Protein 6YRL (pdb70)

Sequence (428 aa):
YELDTKVSELSHKLGSSEGSNRSLEEETARLRSLNQQLSSSKHELEIQLNEAKAKVLALDEKAQSQGDVIEQQRGRLRDEAALRQTEQRCADLRDTLASAEGRAKEAKYELDTKVSELSHKLGSSEGSNRSLEEETARLRSLNQQLSSSKHELEIQLNEAKAKVLALDEKAQSQGDVIEQQRGRLRDEAALRQTEQRCADLRDTLASAEGRAKEDTKVSELSHKLGSSEGSNRSLEEETARLRSLNQQLSSSKHELEIQLNEAKAKVLALDEKAQSQGDVIEQQRGRLRDEAALRQTEQRCADLRDTLASAEGRAKEAREVKYELDTKVSELSHKLGSSEGSNRSLEEETARLRSLNQQLSSSKHELEIQLNEAKAKVLALDEKAQSQGDVIEQQRGRLRDEAALRQTEQRCADLRDTLASAEGRAKE

Radius of gyration: 46.91 Å; Cα contacts (8 Å, |Δi|>4): 373; chains: 4; bounding box: 158×19×85 Å

InterPro domains:
  IPR032396 Spindle assembly abnormal protein 6, N-terminal [PF16531] (24-155)
  IPR038558 SAS-6, N-terminal domain superfamily [G3DSA:2.170.210.20] (1-159)
  IPR054755 Sas-6-like, oligomerization domain [PF22331] (183-248)

Organism: Chlamydomonas reinhardtii (NCBI:txid3055)

Solvent-accessible surface area: 27535 Å² total

B-factor: mean 59.25, std 17.58, range [27.11, 141.77]

Structure (mmCIF, N/CA/C/O backbone):
data_6YRL
#
_entry.id   6YRL
#
_cell.length_a   174.299
_cell.length_b   39.739
_cell.length_c   88.598
_cell.angle_alpha   90.00
_cell.angle_beta   108.91
_cell.angle_gamma   90.00
#
_symmetry.space_group_name_H-M   'C 1 2 1'
#
loop_
_entity.id
_entity.type
_entity.pdbx_description
1 polymer 'Centriole protein'
2 water water
#
loop_
_atom_site.group_PDB
_atom_site.id
_atom_site.type_symbol
_atom_site.label_atom_id
_atom_site.label_alt_id
_atom_site.label_comp_id
_atom_site.label_asym_id
_atom_site.label_entity_id
_atom_site.label_seq_id
_atom_site.pdbx_PDB_ins_code
_atom_site.Cartn_x
_atom_site.Cartn_y
_atom_site.Cartn_z
_atom_site.occupancy
_atom_site.B_iso_or_equiv
_atom_site.auth_seq_id
_atom_site.auth_comp_id
_atom_site.auth_asym_id
_atom_site.auth_atom_id
_atom_site.pdbx_PDB_model_num
ATOM 1 N N . TYR A 1 9 ? 116.208 -1.689 6.904 1.00 76.70 7 TYR A N 1
ATOM 2 C CA . TYR A 1 9 ? 114.933 -1.930 6.232 1.00 97.32 7 TYR A CA 1
ATOM 3 C C . TYR A 1 9 ? 113.921 -2.589 7.162 1.00 100.94 7 TYR A C 1
ATOM 4 O O . TYR A 1 9 ? 112.756 -2.182 7.218 1.00 92.31 7 TYR A O 1
ATOM 13 N N . GLU A 1 10 ? 114.375 -3.636 7.858 1.00 97.93 8 GLU A N 1
ATOM 14 C CA . GLU A 1 10 ? 113.513 -4.346 8.800 1.00 101.00 8 GLU A CA 1
ATOM 15 C C . GLU A 1 10 ? 112.979 -3.403 9.874 1.00 97.49 8 GLU A C 1
ATOM 16 O O . GLU A 1 10 ? 111.782 -3.429 10.206 1.00 102.47 8 GLU A O 1
ATOM 22 N N . LEU A 1 11 ? 113.851 -2.551 10.419 1.00 84.83 9 LEU A N 1
ATOM 23 C CA . LEU A 1 11 ? 113.404 -1.576 11.406 1.00 86.84 9 LEU A CA 1
ATOM 24 C C . LEU A 1 11 ? 112.370 -0.624 10.812 1.00 90.69 9 LEU A C 1
ATOM 25 O O . LEU A 1 11 ? 111.419 -0.233 11.496 1.00 92.24 9 LEU A O 1
ATOM 30 N N . ASP A 1 12 ? 112.525 -0.254 9.535 1.00 95.06 10 ASP A N 1
ATOM 31 C CA . ASP A 1 12 ? 111.532 0.603 8.887 1.00 95.09 10 ASP A CA 1
ATOM 32 C C . ASP A 1 12 ? 110.160 -0.070 8.852 1.00 90.10 10 ASP A C 1
ATOM 33 O O . ASP A 1 12 ? 109.134 0.565 9.141 1.00 75.19 10 ASP A O 1
ATOM 38 N N . THR A 1 13 ? 110.128 -1.361 8.504 1.00 84.39 11 THR A N 1
ATOM 39 C CA . THR A 1 13 ? 108.877 -2.115 8.495 1.00 76.97 11 THR A CA 1
ATOM 40 C C . THR A 1 13 ? 108.240 -2.145 9.878 1.00 78.61 11 THR A C 1
ATOM 41 O O . THR A 1 13 ? 107.027 -1.936 10.021 1.00 81.73 11 THR A O 1
ATOM 45 N N . LYS A 1 14 ? 109.044 -2.414 10.915 1.00 93.50 12 LYS A N 1
ATOM 46 C CA . LYS A 1 14 ? 108.477 -2.486 12.262 1.00 87.66 12 LYS A CA 1
ATOM 47 C C . LYS A 1 14 ? 107.982 -1.119 12.732 1.00 68.63 12 LYS A C 1
ATOM 48 O O . LYS A 1 14 ? 106.927 -1.023 13.372 1.00 61.90 12 LYS A O 1
ATOM 54 N N . VAL A 1 15 ? 108.718 -0.051 12.411 1.00 58.08 13 VAL A N 1
ATOM 55 C CA . VAL A 1 15 ? 108.223 1.297 12.680 1.00 60.32 13 VAL A CA 1
ATOM 56 C C . VAL A 1 15 ? 106.877 1.509 12.000 1.00 68.77 13 VAL A C 1
ATOM 57 O O . VAL A 1 15 ? 105.968 2.131 12.563 1.00 59.06 13 VAL A O 1
ATOM 61 N N . SER A 1 16 ? 106.717 0.974 10.788 1.00 75.62 14 SER A N 1
ATOM 62 C CA . SER A 1 16 ? 105.481 1.204 10.046 1.00 71.14 14 SER A CA 1
ATOM 63 C C . SER A 1 16 ? 104.301 0.470 10.679 1.00 62.97 14 SER A C 1
ATOM 64 O O . SER A 1 16 ? 103.285 1.089 11.028 1.00 58.54 14 SER A O 1
ATOM 67 N N . GLU A 1 17 ? 104.410 -0.854 10.838 1.00 50.54 15 GLU A N 1
ATOM 68 C CA . GLU A 1 17 ? 103.329 -1.597 11.481 1.00 56.76 15 GLU A CA 1
ATOM 69 C C . GLU A 1 17 ? 103.022 -1.052 12.879 1.00 70.59 15 GLU A C 1
ATOM 70 O O . GLU A 1 17 ? 101.853 -1.029 13.294 1.00 69.11 15 GLU A O 1
ATOM 76 N N . LEU A 1 18 ? 104.042 -0.568 13.600 1.00 65.85 16 LEU A N 1
ATOM 77 C CA . LEU A 1 18 ? 103.804 0.012 14.920 1.00 64.48 16 LEU A CA 1
ATOM 78 C C . LEU A 1 18 ? 103.017 1.315 14.818 1.00 53.88 16 LEU A C 1
ATOM 79 O O . LEU A 1 18 ? 102.059 1.534 15.567 1.00 44.89 16 LEU A O 1
ATOM 84 N N . SER A 1 19 ? 103.403 2.195 13.892 1.00 37.62 17 SER A N 1
ATOM 85 C CA . SER A 1 19 ? 102.679 3.453 13.735 1.00 54.00 17 SER A CA 1
ATOM 86 C C . SER A 1 19 ? 101.231 3.203 13.331 1.00 66.61 17 SER A C 1
ATOM 87 O O . SER A 1 19 ? 100.320 3.925 13.762 1.00 68.67 17 SER A O 1
ATOM 90 N N . HIS A 1 20 ? 100.999 2.174 12.513 1.00 54.61 18 HIS A N 1
ATOM 91 C CA . HIS A 1 20 ? 99.636 1.834 12.127 1.00 58.39 18 HIS A CA 1
ATOM 92 C C . HIS A 1 20 ? 98.831 1.353 13.329 1.00 59.30 18 HIS A C 1
ATOM 93 O O . HIS A 1 20 ? 97.752 1.892 13.631 1.00 52.79 18 HIS A O 1
ATOM 100 N N . LYS A 1 21 ? 99.343 0.336 14.034 1.00 64.80 19 LYS A N 1
ATOM 101 C CA . LYS A 1 21 ? 98.631 -0.181 15.200 1.00 56.64 19 LYS A CA 1
ATOM 102 C C . LYS A 1 21 ? 98.371 0.921 16.217 1.00 54.76 19 LYS A C 1
ATOM 103 O O . LYS A 1 21 ? 97.310 0.953 16.854 1.00 56.78 19 LYS A O 1
ATOM 109 N N . LEU A 1 22 ? 99.323 1.847 16.369 1.00 51.29 20 LEU A N 1
ATOM 110 C CA . LEU A 1 22 ? 99.115 2.973 17.272 1.00 56.54 20 LEU A CA 1
ATOM 111 C C . LEU A 1 22 ? 97.956 3.842 16.802 1.00 53.85 20 LEU A C 1
ATOM 112 O O . LEU A 1 22 ? 97.046 4.142 17.580 1.00 52.09 20 LEU A O 1
ATOM 117 N N . GLY A 1 23 ? 97.970 4.257 15.528 1.00 60.50 21 GLY A N 1
ATOM 118 C CA . GLY A 1 23 ? 96.867 5.059 15.009 1.00 50.79 21 GLY A CA 1
ATOM 119 C C . GLY A 1 23 ? 95.514 4.420 15.259 1.00 43.22 21 GLY A C 1
ATOM 120 O O . GLY A 1 23 ? 94.589 5.059 15.774 1.00 54.54 21 GLY A O 1
ATOM 121 N N . SER A 1 24 ? 95.390 3.134 14.926 1.00 42.95 22 SER A N 1
ATOM 122 C CA . SER A 1 24 ? 94.154 2.418 15.223 1.00 53.56 22 SER A CA 1
ATOM 123 C C . SER A 1 24 ? 93.808 2.500 16.710 1.00 57.89 22 SER A C 1
ATOM 124 O O . SER A 1 24 ? 92.663 2.798 17.075 1.00 49.99 22 SER A O 1
ATOM 127 N N . SER A 1 25 ? 94.795 2.267 17.583 1.00 59.50 23 SER A N 1
ATOM 128 C CA . SER A 1 25 ? 94.546 2.313 19.024 1.00 50.78 23 SER A CA 1
ATOM 129 C C . SER A 1 25 ? 93.994 3.671 19.457 1.00 52.35 23 SER A C 1
ATOM 130 O O . SER A 1 25 ? 92.981 3.743 20.163 1.00 46.04 23 SER A O 1
ATOM 133 N N . GLU A 1 26 ? 94.645 4.764 19.043 1.00 49.29 24 GLU A N 1
ATOM 134 C CA . GLU A 1 26 ? 94.172 6.089 19.440 1.00 47.63 24 GLU A CA 1
ATOM 135 C C . GLU A 1 26 ? 92.757 6.346 18.932 1.00 57.63 24 GLU A C 1
ATOM 136 O O . GLU A 1 26 ? 91.910 6.859 19.677 1.00 55.08 24 GLU A O 1
ATOM 142 N N . GLY A 1 27 ? 92.476 5.980 17.675 1.00 54.27 25 GLY A N 1
ATOM 143 C CA . GLY A 1 27 ? 91.128 6.166 17.147 1.00 54.59 25 GLY A CA 1
ATOM 144 C C . GLY A 1 27 ? 90.077 5.408 17.939 1.00 53.00 25 GLY A C 1
ATOM 145 O O . GLY A 1 27 ? 89.004 5.941 18.255 1.00 49.46 25 GLY A O 1
ATOM 146 N N . SER A 1 28 ? 90.374 4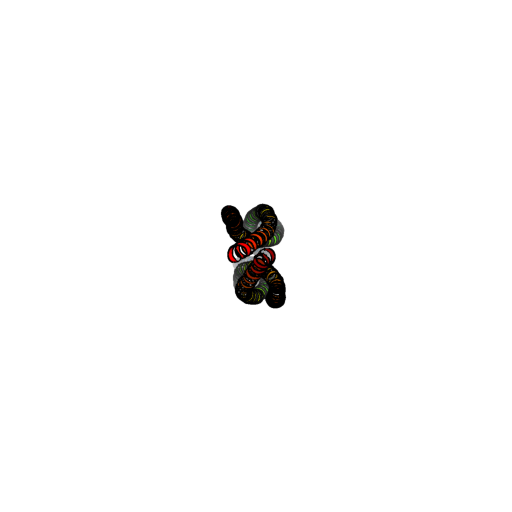.148 18.277 1.00 50.53 26 SER A N 1
ATOM 147 C CA . SER A 1 28 ? 89.498 3.398 19.172 1.00 57.19 26 SER A CA 1
ATOM 148 C C . SER A 1 28 ? 89.344 4.093 20.518 1.00 56.35 26 SER A C 1
ATOM 149 O O . SER A 1 28 ? 88.273 4.025 21.134 1.00 53.06 26 SER A O 1
ATOM 152 N N . ASN A 1 29 ? 90.398 4.772 20.983 1.00 63.03 27 ASN A N 1
ATOM 153 C CA . ASN A 1 29 ? 90.331 5.488 22.254 1.00 67.34 27 ASN A CA 1
ATOM 154 C C . ASN A 1 29 ? 89.343 6.640 22.190 1.00 56.50 27 ASN A C 1
ATOM 155 O O . ASN A 1 29 ? 88.533 6.824 23.105 1.00 55.04 27 ASN A O 1
ATOM 160 N N . ARG A 1 30 ? 89.420 7.456 21.135 1.00 54.02 28 ARG A N 1
ATOM 161 C CA . ARG A 1 30 ? 88.457 8.544 20.995 1.00 52.98 28 ARG A CA 1
ATOM 162 C C . ARG A 1 30 ? 87.040 7.998 20.866 1.00 48.05 28 ARG A C 1
ATOM 163 O O . ARG A 1 30 ? 86.091 8.570 21.423 1.00 64.64 28 ARG A O 1
ATOM 171 N N . SER A 1 31 ? 86.881 6.865 20.177 1.00 53.82 29 SER A N 1
ATOM 172 C CA . SER A 1 31 ? 85.579 6.203 20.167 1.00 63.44 29 SER A CA 1
ATOM 173 C C . SER A 1 31 ? 85.110 5.899 21.586 1.00 57.20 29 SER A C 1
ATOM 174 O O . SER A 1 31 ? 83.994 6.261 21.978 1.00 58.47 29 SER A O 1
ATOM 177 N N . LEU A 1 32 ? 85.962 5.244 22.377 1.00 64.82 30 LEU A N 1
ATOM 178 C CA . LEU A 1 32 ? 85.536 4.809 23.702 1.00 47.43 30 LEU A CA 1
ATOM 179 C C . LEU A 1 32 ? 85.257 5.994 24.619 1.00 42.25 30 LEU A C 1
ATOM 180 O O . LEU A 1 32 ? 84.302 5.959 25.400 1.00 54.45 30 LEU A O 1
ATOM 185 N N . GLU A 1 33 ? 86.057 7.061 24.529 1.00 41.26 31 GLU A N 1
ATOM 186 C CA . GLU A 1 33 ? 85.795 8.251 25.340 1.00 56.49 31 GLU A CA 1
ATOM 187 C C . GLU A 1 33 ? 84.453 8.881 24.975 1.00 55.64 31 GLU A C 1
ATOM 188 O O . GLU A 1 33 ? 83.632 9.174 25.857 1.00 54.57 31 GLU A O 1
ATOM 194 N N . GLU A 1 34 ? 84.220 9.105 23.670 1.00 56.43 32 GLU A N 1
ATOM 195 C CA . GLU A 1 34 ? 82.923 9.621 23.227 1.00 60.51 32 GLU A CA 1
ATOM 196 C C . GLU A 1 34 ? 81.791 8.760 23.774 1.00 52.00 32 GLU A C 1
ATOM 197 O O . GLU A 1 34 ? 80.791 9.281 24.293 1.00 56.92 32 GLU A O 1
ATOM 203 N N . GLU A 1 35 ? 81.974 7.437 23.754 1.00 56.80 33 GLU A N 1
ATOM 204 C CA . GLU A 1 35 ? 80.900 6.522 24.112 1.00 62.02 33 GLU A CA 1
ATOM 205 C C . GLU A 1 35 ? 80.641 6.526 25.614 1.00 61.55 33 GLU A C 1
ATOM 206 O O . GLU A 1 35 ? 79.487 6.449 26.047 1.00 63.86 33 GLU A O 1
ATOM 212 N N . THR A 1 36 ? 81.699 6.611 26.425 1.00 56.06 34 THR A N 1
ATOM 213 C CA . THR A 1 36 ? 81.511 6.729 27.868 1.00 55.08 34 THR A CA 1
ATOM 214 C C . THR A 1 36 ? 80.819 8.038 28.221 1.00 58.31 34 THR A C 1
ATOM 215 O O . THR A 1 36 ? 79.978 8.078 29.126 1.00 59.83 34 THR A O 1
ATOM 219 N N . ALA A 1 37 ? 81.158 9.121 27.518 1.00 56.66 35 ALA A N 1
ATOM 220 C CA . ALA A 1 37 ? 80.443 10.380 27.710 1.00 50.04 35 ALA A CA 1
ATOM 221 C C . ALA A 1 37 ? 78.950 10.210 27.439 1.00 55.10 35 ALA A C 1
ATOM 222 O O . ALA A 1 37 ? 78.101 10.564 28.275 1.00 53.79 35 ALA A O 1
ATOM 224 N N . ARG A 1 38 ? 78.611 9.664 26.263 1.00 56.38 36 ARG A N 1
ATOM 225 C CA . ARG A 1 38 ? 77.211 9.405 25.931 1.00 50.26 36 ARG A CA 1
ATOM 226 C C . ARG A 1 38 ? 76.535 8.573 27.017 1.00 52.82 36 ARG A C 1
ATOM 227 O O . ARG A 1 38 ? 75.453 8.919 27.512 1.00 51.66 36 ARG A O 1
ATOM 235 N N . LEU A 1 39 ? 77.188 7.483 27.427 1.00 55.38 37 LEU A N 1
ATOM 236 C CA . LEU A 1 39 ? 76.573 6.558 28.371 1.00 60.54 37 LEU A CA 1
ATOM 237 C C . LEU A 1 39 ? 76.341 7.212 29.727 1.00 61.60 37 LEU A C 1
ATOM 238 O O . LEU A 1 39 ? 75.296 6.997 30.351 1.00 58.38 37 LEU A O 1
ATOM 243 N N . ARG A 1 40 ? 77.303 8.004 30.208 1.00 57.44 38 ARG A N 1
ATOM 244 C CA . ARG A 1 40 ? 77.100 8.703 31.473 1.00 61.41 38 ARG A CA 1
ATOM 245 C C . ARG A 1 40 ? 75.916 9.654 31.384 1.00 54.47 38 ARG A C 1
ATOM 246 O O . ARG A 1 40 ? 75.057 9.672 32.278 1.00 57.36 38 ARG A O 1
ATOM 254 N N . SER A 1 41 ? 75.841 10.437 30.303 1.00 48.58 39 SER A N 1
ATOM 255 C CA . SER A 1 41 ? 74.689 11.312 30.114 1.00 53.17 39 SER A CA 1
ATOM 256 C C . SER A 1 41 ? 73.383 10.527 30.224 1.00 60.76 39 SER A C 1
ATOM 257 O O . SER A 1 41 ? 72.521 10.830 31.063 1.00 64.37 39 SER A O 1
ATOM 260 N N . LEU A 1 42 ? 73.240 9.480 29.401 1.00 59.16 40 LEU A N 1
ATOM 261 C CA . LEU A 1 42 ? 71.990 8.723 29.397 1.00 59.16 40 LEU A CA 1
ATOM 262 C C . LEU A 1 42 ? 71.693 8.098 30.753 1.00 54.75 40 LEU A C 1
ATOM 263 O O . LEU A 1 42 ? 70.533 8.057 31.172 1.00 46.85 40 LEU A O 1
ATOM 268 N N . ASN A 1 43 ? 72.712 7.606 31.451 1.00 52.92 41 ASN A N 1
ATOM 269 C CA . ASN A 1 43 ? 72.464 7.056 32.775 1.00 55.01 41 ASN A CA 1
ATOM 270 C C . ASN A 1 43 ? 71.903 8.122 33.708 1.00 55.75 41 ASN A C 1
ATOM 271 O O . ASN A 1 43 ? 70.936 7.867 34.429 1.00 48.13 41 ASN A O 1
ATOM 276 N N . GLN A 1 44 ? 72.469 9.332 33.689 1.00 58.82 42 GLN A N 1
ATOM 277 C CA . GLN A 1 44 ? 71.912 10.390 34.530 1.00 54.84 42 GLN A CA 1
ATOM 278 C C . GLN A 1 44 ? 70.453 10.666 34.179 1.00 51.54 42 GLN A C 1
ATOM 279 O O . GLN A 1 44 ? 69.608 10.788 35.076 1.00 54.57 42 GLN A O 1
ATOM 285 N N . GLN A 1 45 ? 70.129 10.741 32.885 1.00 45.20 43 GLN A N 1
ATOM 286 C CA . GLN A 1 45 ? 68.732 10.935 32.498 1.00 44.56 43 GLN A CA 1
ATOM 287 C C . GLN A 1 45 ? 67.843 9.808 33.027 1.00 62.06 43 GLN A C 1
ATOM 288 O O . GLN A 1 45 ? 66.785 10.058 33.624 1.00 55.53 43 GLN A O 1
ATOM 294 N N . LEU A 1 46 ? 68.260 8.556 32.819 1.00 55.72 44 LEU A N 1
ATOM 295 C CA . LEU A 1 46 ? 67.441 7.421 33.237 1.00 55.07 44 LEU A CA 1
ATOM 296 C C . LEU A 1 46 ? 67.273 7.382 34.750 1.00 46.56 44 LEU A C 1
ATOM 297 O O . LEU A 1 46 ? 66.168 7.154 35.248 1.00 39.18 44 LEU A O 1
ATOM 302 N N . SER A 1 47 ? 68.351 7.599 35.502 1.00 46.43 45 SER A N 1
ATOM 303 C CA . SER A 1 47 ? 68.224 7.619 36.955 1.00 51.53 45 SER A CA 1
ATOM 304 C C . SER A 1 47 ? 67.313 8.750 37.411 1.00 54.09 45 SER A C 1
ATOM 305 O O . SER A 1 47 ? 66.559 8.582 38.377 1.00 54.07 45 SER A O 1
ATOM 308 N N . SER A 1 48 ? 67.345 9.893 36.718 1.00 45.34 46 SER A N 1
ATOM 309 C CA . SER A 1 48 ? 66.403 10.961 37.039 1.00 46.95 46 SER A CA 1
ATOM 310 C C . SER A 1 48 ? 64.971 10.500 36.822 1.00 46.86 46 SER A C 1
ATOM 311 O O . SER A 1 48 ? 64.111 10.678 37.695 1.00 46.00 46 SER A O 1
ATOM 314 N N . SER A 1 49 ? 64.696 9.888 35.662 1.00 43.74 47 SER A N 1
ATOM 315 C CA . SER A 1 49 ? 63.341 9.410 35.399 1.00 51.08 47 SER A CA 1
ATOM 316 C C . SER A 1 49 ? 62.913 8.381 36.436 1.00 52.94 47 SER A C 1
ATOM 317 O O . SER A 1 49 ? 61.785 8.427 36.941 1.00 44.95 47 SER A O 1
ATOM 320 N N . LYS A 1 50 ? 63.812 7.454 36.776 1.00 47.88 48 LYS A N 1
ATOM 321 C CA . LYS A 1 50 ? 63.509 6.432 37.771 1.00 48.19 48 LYS A CA 1
ATOM 322 C C . LYS A 1 50 ? 63.138 7.062 39.108 1.00 45.99 48 LYS A C 1
ATOM 323 O O . LYS A 1 50 ? 62.123 6.702 39.714 1.00 43.95 48 LYS A O 1
ATOM 329 N N . HIS A 1 51 ? 63.949 8.014 39.579 1.00 43.74 49 HIS A N 1
ATOM 330 C CA . HIS A 1 51 ? 63.644 8.694 40.836 1.00 49.38 49 HIS A CA 1
ATOM 331 C C . HIS A 1 51 ? 62.279 9.372 40.770 1.00 49.68 49 HIS A C 1
ATOM 332 O O . HIS A 1 51 ? 61.472 9.276 41.709 1.00 45.83 49 HIS A O 1
ATOM 339 N N . GLU A 1 52 ? 61.995 10.044 39.651 1.00 44.25 50 GLU A N 1
ATOM 340 C CA . GLU A 1 52 ? 60.714 10.727 39.500 1.00 33.65 50 GLU A CA 1
ATOM 341 C C . GLU A 1 52 ? 59.554 9.741 39.570 1.00 40.72 50 GLU A C 1
ATOM 342 O O . GLU A 1 52 ? 58.577 9.953 40.309 1.00 37.76 50 GLU A O 1
ATOM 348 N N . LEU A 1 53 ? 59.650 8.646 38.811 1.00 40.24 51 LEU A N 1
ATOM 349 C CA . LEU A 1 53 ? 58.606 7.628 38.844 1.00 34.29 51 LEU A CA 1
ATOM 350 C C . LEU A 1 53 ? 58.453 7.037 40.238 1.00 43.33 51 LEU A C 1
ATOM 351 O O . LEU A 1 53 ? 57.331 6.738 40.662 1.00 33.31 51 LEU A O 1
ATOM 356 N N . GLU A 1 54 ? 59.562 6.885 40.971 1.00 42.40 52 GLU A N 1
ATOM 357 C CA . GLU A 1 54 ? 59.492 6.416 42.353 1.00 38.03 52 GLU A CA 1
ATOM 358 C C . GLU A 1 54 ? 58.662 7.359 43.210 1.00 30.82 52 GLU A C 1
ATOM 359 O O . GLU A 1 54 ? 57.750 6.927 43.928 1.00 33.95 52 GLU A O 1
ATOM 365 N N . ILE A 1 55 ? 58.957 8.659 43.144 1.00 36.08 53 ILE A N 1
ATOM 366 C CA . ILE A 1 55 ? 58.197 9.625 43.933 1.00 35.17 53 ILE A CA 1
ATOM 367 C C . ILE A 1 55 ? 56.711 9.536 43.595 1.00 44.43 53 ILE A C 1
ATOM 368 O O . ILE A 1 55 ? 55.851 9.450 44.489 1.00 44.23 53 ILE A O 1
ATOM 373 N N . GLN A 1 56 ? 56.387 9.499 42.298 1.00 33.94 54 GLN A N 1
ATOM 374 C CA . GLN A 1 56 ? 54.978 9.475 41.904 1.00 35.22 54 GLN A CA 1
ATOM 375 C C . GLN A 1 56 ? 54.288 8.189 42.361 1.00 35.82 54 GLN A C 1
ATOM 376 O O . GLN A 1 56 ? 53.133 8.218 42.805 1.00 40.21 54 GLN A O 1
ATOM 382 N N . LEU A 1 57 ? 54.979 7.047 42.269 1.00 37.69 55 LEU A N 1
ATOM 383 C CA . LEU A 1 57 ? 54.377 5.796 42.724 1.00 32.83 55 LEU A CA 1
ATOM 384 C C . LEU A 1 57 ? 54.125 5.819 44.227 1.00 36.21 55 LEU A C 1
ATOM 385 O O . LEU A 1 57 ? 53.057 5.399 44.686 1.00 37.33 55 LEU A O 1
ATOM 390 N N . ASN A 1 58 ? 55.096 6.299 45.009 1.00 34.88 56 ASN A N 1
ATOM 391 C CA . ASN A 1 58 ? 54.881 6.420 46.449 1.00 46.67 56 ASN A CA 1
ATOM 392 C C . ASN A 1 58 ? 53.658 7.280 46.748 1.00 41.36 56 ASN A C 1
ATOM 393 O O . ASN A 1 58 ? 52.782 6.886 47.533 1.00 38.04 56 ASN A O 1
ATOM 398 N N . GLU A 1 59 ? 53.565 8.447 46.100 1.00 35.24 57 GLU A N 1
ATOM 399 C CA . GLU A 1 59 ? 52.395 9.303 46.283 1.00 35.98 57 GLU A CA 1
ATOM 400 C C . GLU A 1 59 ? 51.105 8.549 45.969 1.00 48.08 57 GLU A C 1
ATOM 401 O O . GLU A 1 59 ? 50.155 8.555 46.766 1.00 41.65 57 GLU A O 1
ATOM 407 N N . ALA A 1 60 ? 51.061 7.882 44.810 1.00 32.14 58 ALA A N 1
ATOM 408 C CA . ALA A 1 60 ? 49.842 7.200 44.384 1.00 35.58 58 ALA A CA 1
ATOM 409 C C . ALA A 1 60 ? 49.438 6.107 45.368 1.00 37.44 58 ALA A C 1
ATOM 410 O O . ALA A 1 60 ? 48.267 6.004 45.747 1.00 38.08 58 ALA A O 1
ATOM 412 N N . LYS A 1 61 ? 50.395 5.274 45.789 1.00 37.14 59 LYS A N 1
ATOM 413 C CA . LYS A 1 61 ? 50.084 4.238 46.775 1.00 45.15 59 LYS A CA 1
ATOM 414 C C . LYS A 1 61 ? 49.541 4.845 48.066 1.00 32.83 59 LYS A C 1
ATOM 415 O O . LYS A 1 61 ? 48.592 4.313 48.664 1.00 44.39 59 LYS A O 1
ATOM 421 N N . ALA A 1 62 ? 50.112 5.971 48.501 1.00 34.01 60 ALA A N 1
ATOM 422 C CA . ALA A 1 62 ? 49.581 6.631 49.690 1.00 46.34 60 ALA A CA 1
ATOM 423 C C . ALA A 1 62 ? 48.131 7.032 49.473 1.00 49.15 60 ALA A C 1
ATOM 424 O O . ALA A 1 62 ? 47.254 6.708 50.289 1.00 50.43 60 ALA A O 1
ATOM 426 N N . LYS A 1 63 ? 47.854 7.716 48.356 1.00 42.95 61 LYS A N 1
ATOM 427 C CA . LYS A 1 63 ? 46.474 8.082 48.054 1.00 35.73 61 LYS A CA 1
ATOM 428 C C . LYS A 1 63 ? 45.564 6.861 48.045 1.00 32.42 61 LYS A C 1
ATOM 429 O O . LYS A 1 63 ? 44.425 6.943 48.515 1.00 47.33 61 LYS A O 1
ATOM 435 N N . VAL A 1 64 ? 46.049 5.715 47.554 1.00 43.89 62 VAL A N 1
ATOM 436 C CA . VAL A 1 64 ? 45.240 4.495 47.593 1.00 36.38 62 VAL A CA 1
ATOM 437 C C . VAL A 1 64 ? 44.876 4.138 49.026 1.00 46.62 62 VAL A C 1
ATOM 438 O O . VAL A 1 64 ? 43.725 3.788 49.320 1.00 35.14 62 VAL A O 1
ATOM 442 N N . LEU A 1 65 ? 45.853 4.199 49.939 1.00 47.67 63 LEU A N 1
ATOM 443 C CA . LEU A 1 65 ? 45.558 3.904 51.339 1.00 33.65 63 LEU A CA 1
ATOM 444 C C . LEU A 1 65 ? 44.502 4.856 51.893 1.00 39.77 63 LEU A C 1
ATOM 445 O O . LEU A 1 65 ? 43.473 4.420 52.423 1.00 41.69 63 LEU A O 1
ATOM 450 N N . ALA A 1 66 ? 44.736 6.167 51.764 1.00 35.37 64 ALA A N 1
ATOM 451 C CA . ALA A 1 66 ? 43.785 7.155 52.273 1.00 29.24 64 ALA A CA 1
ATOM 452 C C . ALA A 1 66 ? 42.382 6.931 51.710 1.00 47.15 64 ALA A C 1
ATOM 453 O O . ALA A 1 66 ? 41.398 6.835 52.461 1.00 45.64 64 ALA A O 1
ATOM 455 N N . LEU A 1 67 ? 42.271 6.841 50.384 1.00 39.24 65 LEU A N 1
ATOM 456 C CA . LEU A 1 67 ? 40.960 6.657 49.769 1.00 37.70 65 LEU A CA 1
ATOM 457 C C . LEU A 1 67 ? 40.320 5.336 50.176 1.00 39.46 65 LEU A C 1
ATOM 458 O O . LEU A 1 67 ? 39.099 5.274 50.348 1.00 39.18 65 LEU A O 1
ATOM 463 N N . ASP A 1 68 ? 41.109 4.272 50.338 1.00 35.16 66 ASP A N 1
ATOM 464 C CA . ASP A 1 68 ? 40.530 3.007 50.790 1.00 36.78 66 ASP A CA 1
ATOM 465 C C . ASP A 1 68 ? 39.976 3.141 52.204 1.00 44.45 66 ASP A C 1
ATOM 466 O O . ASP A 1 68 ? 38.875 2.659 52.496 1.00 41.80 66 ASP A O 1
ATOM 471 N N . GLU A 1 69 ? 40.719 3.810 53.090 1.00 38.38 67 GLU A N 1
ATOM 472 C CA . GLU A 1 69 ? 40.210 4.086 54.427 1.00 49.71 67 GLU A CA 1
ATOM 473 C C . GLU A 1 69 ? 38.876 4.814 54.353 1.00 48.78 67 GLU A C 1
ATOM 474 O O . GLU A 1 69 ? 37.866 4.359 54.920 1.00 51.10 67 GLU A O 1
ATOM 480 N N . LYS A 1 70 ? 38.850 5.936 53.622 1.00 40.32 68 LYS A N 1
ATOM 481 C CA . LYS A 1 70 ? 37.624 6.723 53.524 1.00 40.46 68 LYS A CA 1
ATOM 482 C C . LYS A 1 70 ? 36.481 5.900 52.950 1.00 37.63 68 LYS A C 1
ATOM 483 O O . LYS A 1 70 ? 35.345 5.977 53.433 1.00 51.14 68 LYS A O 1
ATOM 489 N N . ALA A 1 71 ? 36.762 5.095 51.929 1.00 39.28 69 ALA A N 1
ATOM 490 C CA . ALA A 1 71 ? 35.707 4.301 51.310 1.00 44.21 69 ALA A CA 1
ATOM 491 C C . ALA A 1 71 ? 35.153 3.265 52.277 1.00 46.95 69 ALA A C 1
ATOM 492 O O . ALA A 1 71 ? 33.937 3.069 52.342 1.00 47.43 69 ALA A O 1
ATOM 494 N N . GLN A 1 72 ? 36.023 2.589 53.035 1.00 43.10 70 GLN A N 1
ATOM 495 C CA . GLN A 1 72 ? 35.542 1.571 53.967 1.00 39.73 70 GLN A CA 1
ATOM 496 C C . GLN A 1 72 ? 34.660 2.194 55.038 1.00 41.55 70 GLN A C 1
ATOM 497 O O . GLN A 1 72 ? 33.558 1.700 55.326 1.00 47.78 70 GLN A O 1
ATOM 503 N N . SER A 1 73 ? 35.127 3.292 55.639 1.00 45.27 71 SER A N 1
ATOM 504 C CA . SER A 1 73 ? 34.288 3.974 56.618 1.00 42.71 71 SER A CA 1
ATOM 505 C C . SER A 1 73 ? 32.971 4.415 55.993 1.00 41.51 71 SER A C 1
ATOM 506 O O . SER A 1 73 ? 31.901 4.261 56.602 1.00 48.19 71 SER A O 1
ATOM 509 N N . GLN A 1 74 ? 33.025 4.938 54.765 1.00 37.06 72 GLN A N 1
ATOM 510 C CA . GLN A 1 74 ? 31.798 5.352 54.095 1.00 39.04 72 GLN A CA 1
ATOM 511 C C . GLN A 1 74 ? 30.853 4.175 53.917 1.00 46.57 72 GLN A C 1
ATOM 512 O O . GLN A 1 74 ? 29.643 4.302 54.145 1.00 39.52 72 GLN A O 1
ATOM 518 N N . GLY A 1 75 ? 31.391 3.010 53.549 1.00 34.84 73 GLY A N 1
ATOM 519 C CA . GLY A 1 75 ? 30.553 1.828 53.420 1.00 36.62 73 GLY A CA 1
ATOM 520 C C . GLY A 1 75 ? 29.870 1.462 54.723 1.00 41.85 73 GLY A C 1
ATOM 521 O O . GLY A 1 75 ? 28.676 1.137 54.749 1.00 46.92 73 GLY A O 1
ATOM 522 N N . ASP A 1 76 ? 30.615 1.525 55.831 1.00 45.82 74 ASP A N 1
ATOM 523 C CA . ASP A 1 76 ? 30.001 1.184 57.110 1.00 35.45 74 ASP A CA 1
ATOM 524 C C . ASP A 1 76 ? 28.891 2.166 57.455 1.00 36.91 74 ASP A C 1
ATOM 525 O O . ASP A 1 76 ? 27.825 1.770 57.945 1.00 34.59 74 ASP A O 1
ATOM 530 N N . VAL A 1 77 ? 29.104 3.451 57.171 1.00 36.05 75 VAL A N 1
ATOM 531 C CA . VAL A 1 77 ? 28.048 4.431 57.402 1.00 34.71 75 VAL A CA 1
ATOM 532 C C . VAL A 1 77 ? 26.821 4.126 56.545 1.00 42.22 75 VAL A C 1
ATOM 533 O O . VAL A 1 77 ? 25.682 4.208 57.020 1.00 37.21 75 VAL A O 1
ATOM 537 N N . ILE A 1 78 ? 27.022 3.770 55.275 1.00 37.72 76 ILE A N 1
ATOM 538 C CA . ILE A 1 78 ? 25.878 3.454 54.422 1.00 41.55 76 ILE A CA 1
ATOM 539 C C . ILE A 1 78 ? 25.078 2.299 55.010 1.00 47.84 76 ILE A C 1
ATOM 540 O O . ILE A 1 78 ? 23.842 2.347 55.068 1.00 40.94 76 ILE A O 1
ATOM 545 N N . GLU A 1 79 ? 25.765 1.246 55.467 1.00 44.95 77 GLU A N 1
ATOM 546 C CA . GLU A 1 79 ? 25.047 0.114 56.050 1.00 43.90 77 GLU A CA 1
ATOM 547 C C . GLU A 1 79 ? 24.308 0.528 57.320 1.00 52.19 77 GLU A C 1
ATOM 548 O O . GLU A 1 79 ? 23.129 0.192 57.517 1.00 43.21 77 GLU A O 1
ATOM 554 N N . GLN A 1 80 ? 24.991 1.275 58.187 1.00 41.03 78 GLN A N 1
ATOM 555 C CA . GLN A 1 80 ? 24.365 1.766 59.405 1.00 43.42 78 GLN A CA 1
ATOM 556 C C . GLN A 1 80 ? 23.095 2.550 59.091 1.00 43.47 78 GLN A C 1
ATOM 557 O O . GLN A 1 80 ? 22.031 2.303 59.674 1.00 43.48 78 GLN A O 1
ATOM 563 N N . GLN A 1 81 ? 23.181 3.482 58.145 1.00 38.76 79 GLN A N 1
ATOM 564 C CA . GLN A 1 81 ? 22.038 4.335 57.852 1.00 44.39 79 GLN A CA 1
ATOM 565 C C . GLN A 1 81 ? 20.942 3.583 57.108 1.00 47.77 79 GLN A C 1
ATOM 566 O O . GLN A 1 81 ? 19.770 3.971 57.184 1.00 50.27 79 GLN A O 1
ATOM 572 N N . ARG A 1 82 ? 21.290 2.516 56.382 1.00 41.59 80 ARG A N 1
ATOM 573 C CA . ARG A 1 82 ? 20.257 1.673 55.787 1.00 46.82 80 ARG A CA 1
ATOM 574 C C . ARG A 1 82 ? 19.448 0.967 56.872 1.00 47.18 80 ARG A C 1
ATOM 575 O O . ARG A 1 82 ? 18.208 0.916 56.807 1.00 45.47 80 ARG A O 1
ATOM 583 N N . GLY A 1 83 ? 20.134 0.440 57.894 1.00 41.48 81 GLY A N 1
ATOM 584 C CA . GLY A 1 83 ? 19.419 -0.111 59.036 1.00 40.53 81 GLY A CA 1
ATOM 585 C C . GLY A 1 83 ? 18.556 0.924 59.740 1.00 48.06 81 GLY A C 1
ATOM 586 O O . GLY A 1 83 ? 17.387 0.675 60.048 1.00 48.87 81 GLY A O 1
ATOM 587 N N . ARG A 1 84 ? 19.123 2.103 60.014 1.00 53.14 82 ARG A N 1
ATOM 588 C CA . ARG A 1 84 ? 18.326 3.165 60.622 1.00 40.49 82 ARG A CA 1
ATOM 589 C C . ARG A 1 84 ? 17.078 3.452 59.797 1.00 44.46 82 ARG A C 1
ATOM 590 O O . ARG A 1 84 ? 15.984 3.615 60.349 1.00 51.44 82 ARG A O 1
ATOM 598 N N . LEU A 1 85 ? 17.218 3.476 58.468 1.00 46.32 83 LEU A N 1
ATOM 599 C CA . LEU A 1 85 ? 16.074 3.708 57.592 1.00 45.39 83 LEU A CA 1
ATOM 600 C C . LEU A 1 85 ? 15.009 2.620 57.738 1.00 45.46 83 LEU A C 1
ATOM 601 O O . LEU A 1 85 ? 13.815 2.937 57.822 1.00 48.76 83 LEU A O 1
ATOM 606 N N . ARG A 1 86 ? 15.398 1.335 57.754 1.00 51.37 84 ARG A N 1
ATOM 607 C CA . ARG A 1 86 ? 14.372 0.299 57.917 1.00 48.34 84 ARG A CA 1
ATOM 608 C C . ARG A 1 86 ? 13.664 0.443 59.263 1.00 48.47 84 ARG A C 1
ATOM 609 O O . ARG A 1 86 ? 12.428 0.338 59.343 1.00 40.31 84 ARG A O 1
ATOM 617 N N . ASP A 1 87 ? 14.424 0.746 60.323 1.00 36.69 85 ASP A N 1
ATOM 618 C CA . ASP A 1 87 ? 13.818 0.873 61.643 1.00 37.52 85 ASP A CA 1
ATOM 619 C C . ASP A 1 87 ? 12.851 2.048 61.698 1.00 37.54 85 ASP A C 1
ATOM 620 O O . ASP A 1 87 ? 11.772 1.945 62.294 1.00 44.12 85 ASP A O 1
ATOM 633 N N . GLU A 1 89 ? 11.266 3.439 59.091 1.00 33.63 87 GLU A N 1
ATOM 634 C CA . GLU A 1 89 ? 10.112 3.085 58.272 1.00 42.63 87 GLU A CA 1
ATOM 635 C C . GLU A 1 89 ? 9.129 2.236 59.061 1.00 49.67 87 GLU A C 1
ATOM 636 O O . GLU A 1 89 ? 7.910 2.440 58.980 1.00 51.71 87 GLU A O 1
ATOM 642 N N . ALA A 1 90 ? 9.649 1.290 59.852 1.00 40.67 88 ALA A N 1
ATOM 643 C CA . ALA A 1 90 ? 8.786 0.452 60.677 1.00 38.27 88 ALA A CA 1
ATOM 644 C C . ALA A 1 90 ? 8.116 1.261 61.786 1.00 37.07 88 ALA A C 1
ATOM 645 O O . ALA A 1 90 ? 6.906 1.139 62.014 1.00 42.67 88 ALA A O 1
ATOM 647 N N . ALA A 1 91 ? 8.894 2.081 62.503 1.00 40.94 89 ALA A N 1
ATOM 648 C CA . ALA A 1 91 ? 8.324 2.915 63.559 1.00 34.39 89 ALA A CA 1
ATOM 649 C C . ALA A 1 91 ? 7.197 3.784 63.024 1.00 36.85 89 ALA A C 1
ATOM 650 O O . ALA A 1 91 ? 6.164 3.965 63.685 1.00 43.98 89 ALA A O 1
ATOM 652 N N . LEU A 1 92 ? 7.372 4.311 61.815 1.00 41.16 90 LEU A N 1
ATOM 653 C CA . LEU A 1 92 ? 6.340 5.141 61.208 1.00 41.63 90 LEU A CA 1
ATOM 654 C C . LEU A 1 92 ? 5.133 4.307 60.793 1.00 44.22 90 LEU A C 1
ATOM 655 O O . LEU A 1 92 ? 3.989 4.726 60.999 1.00 49.00 90 LEU A O 1
ATOM 660 N N . ARG A 1 93 ? 5.362 3.126 60.208 1.00 54.40 91 ARG A N 1
ATOM 661 C CA . ARG A 1 93 ? 4.248 2.234 59.888 1.00 37.46 91 ARG A CA 1
ATOM 662 C C . ARG A 1 93 ? 3.384 1.987 61.116 1.00 45.68 91 ARG A C 1
ATOM 663 O O . ARG A 1 93 ? 2.152 2.094 61.063 1.00 51.06 91 ARG A O 1
ATOM 671 N N . GLN A 1 94 ? 4.028 1.699 62.252 1.00 42.16 92 GLN A N 1
ATOM 672 C CA . GLN A 1 94 ? 3.290 1.373 63.468 1.00 36.18 92 GLN A CA 1
ATOM 673 C C . GLN A 1 94 ? 2.580 2.597 64.045 1.00 40.41 92 GLN A C 1
ATOM 674 O O . GLN A 1 94 ? 1.400 2.524 64.422 1.00 47.39 92 GLN A O 1
ATOM 680 N N . THR A 1 95 ? 3.273 3.737 64.120 1.00 42.57 93 THR A N 1
ATOM 681 C CA . THR A 1 95 ? 2.624 4.940 64.637 1.00 43.20 93 THR A CA 1
ATOM 682 C C . THR A 1 95 ? 1.412 5.305 63.787 1.00 46.11 93 THR A C 1
ATOM 683 O O . THR A 1 95 ? 0.334 5.620 64.314 1.00 36.70 93 THR A O 1
ATOM 687 N N . GLU A 1 96 ? 1.574 5.243 62.460 1.00 47.32 94 GLU A N 1
ATOM 688 C CA . GLU A 1 96 ? 0.461 5.487 61.547 1.00 41.03 94 GLU A CA 1
ATOM 689 C C . GLU A 1 96 ? -0.678 4.514 61.804 1.00 44.61 94 GLU A C 1
ATOM 690 O O . GLU A 1 96 ? -1.854 4.890 61.738 1.00 46.28 94 GLU A O 1
ATOM 696 N N . GLN A 1 97 ? -0.350 3.252 62.096 1.00 42.33 95 GLN A N 1
ATOM 697 C CA . GLN A 1 97 ? -1.394 2.292 62.433 1.00 42.15 95 GLN A CA 1
ATOM 698 C C . GLN A 1 97 ? -2.191 2.758 63.647 1.00 55.02 95 GLN A C 1
ATOM 699 O O . GLN A 1 97 ? -3.433 2.768 63.624 1.00 47.00 95 GLN A O 1
ATOM 705 N N . ARG A 1 98 ? -1.488 3.158 64.717 1.00 42.12 96 ARG A N 1
ATOM 706 C CA . ARG A 1 98 ? -2.176 3.645 65.914 1.00 49.08 96 ARG A CA 1
ATOM 707 C C . ARG A 1 98 ? -3.092 4.821 65.589 1.00 45.72 96 ARG A C 1
ATOM 708 O O . ARG A 1 98 ? -4.240 4.877 66.062 1.00 52.20 96 ARG A O 1
ATOM 716 N N . CYS A 1 99 ? -2.610 5.759 64.762 1.00 41.95 97 CYS A N 1
ATOM 717 C CA . CYS A 1 99 ? -3.444 6.893 64.368 1.00 46.47 97 CYS A CA 1
ATOM 718 C C . CYS A 1 99 ? -4.688 6.439 63.612 1.00 53.28 97 CYS A C 1
ATOM 719 O O . CYS A 1 99 ? -5.792 6.932 63.871 1.00 64.73 97 CYS A O 1
ATOM 722 N N . ALA A 1 100 ? -4.531 5.511 62.665 1.00 46.19 98 ALA A N 1
ATOM 723 C CA . ALA A 1 100 ? -5.684 5.030 61.909 1.00 50.67 98 ALA A CA 1
ATOM 724 C C . ALA A 1 100 ? -6.720 4.404 62.828 1.00 46.23 98 ALA A C 1
ATOM 725 O O . ALA A 1 100 ? -7.925 4.626 62.658 1.00 42.99 98 ALA A O 1
ATOM 727 N N . ASP A 1 101 ? -6.270 3.619 63.811 1.00 49.80 99 ASP A N 1
ATOM 728 C CA . ASP A 1 101 ? -7.209 3.016 64.752 1.00 51.24 99 ASP A CA 1
ATOM 729 C C . ASP A 1 101 ? -7.958 4.085 65.539 1.00 54.25 99 ASP A C 1
ATOM 730 O O . ASP A 1 101 ? -9.193 4.037 65.655 1.00 62.39 99 ASP A O 1
ATOM 735 N N . LEU A 1 102 ? -7.227 5.065 66.079 1.00 49.77 100 LEU A N 1
ATOM 736 C CA . LEU A 1 102 ? -7.875 6.158 66.801 1.00 54.01 100 LEU A CA 1
ATOM 737 C C . LEU A 1 102 ? -8.930 6.843 65.941 1.00 48.94 100 LEU A C 1
ATOM 738 O O . LEU A 1 102 ? -10.059 7.080 66.385 1.00 54.66 100 LEU A O 1
ATOM 743 N N . ARG A 1 103 ? -8.572 7.160 64.699 1.00 50.87 101 ARG A N 1
ATOM 744 C CA . ARG A 1 103 ? -9.491 7.838 63.795 1.00 58.11 101 ARG A CA 1
ATOM 745 C C . ARG A 1 103 ? -10.724 6.987 63.503 1.00 60.76 101 ARG A C 1
ATOM 746 O O . ARG A 1 103 ? -11.839 7.520 63.402 1.00 61.34 101 ARG A O 1
ATOM 754 N N . ASP A 1 104 ? -10.555 5.667 63.393 1.00 67.61 102 ASP A N 1
ATOM 755 C CA . ASP A 1 104 ? -11.715 4.787 63.283 1.00 53.58 102 ASP A CA 1
ATOM 756 C C . ASP A 1 104 ? -12.625 4.935 64.497 1.00 60.27 102 ASP A C 1
ATOM 757 O O . ASP A 1 104 ? -13.844 5.089 64.354 1.00 69.97 102 ASP A O 1
ATOM 762 N N . THR A 1 105 ? -12.044 4.915 65.704 1.00 58.27 103 THR A N 1
ATOM 763 C CA . THR A 1 105 ? -12.856 4.985 66.921 1.00 54.95 103 THR A CA 1
ATOM 764 C C . THR A 1 105 ? -13.620 6.302 67.004 1.00 60.80 103 THR A C 1
ATOM 765 O O . THR A 1 105 ? -14.829 6.323 67.281 1.00 60.85 103 THR A O 1
ATOM 769 N N . LEU A 1 106 ? -12.916 7.413 66.773 1.00 69.01 104 LEU A N 1
ATOM 770 C CA . LEU A 1 106 ? -13.543 8.732 66.740 1.00 63.79 104 LEU A CA 1
ATOM 771 C C . LEU A 1 106 ? -14.701 8.769 65.749 1.00 58.94 104 LEU A C 1
ATOM 772 O O . LEU A 1 106 ? -15.823 9.159 66.099 1.00 67.62 104 LEU A O 1
ATOM 777 N N . ALA A 1 107 ? -14.443 8.349 64.503 1.00 66.30 105 ALA A N 1
ATOM 778 C CA . ALA A 1 107 ? -15.474 8.387 63.466 1.00 66.30 105 ALA A CA 1
ATOM 779 C C . ALA A 1 107 ? -16.693 7.547 63.847 1.00 72.05 105 ALA A C 1
ATOM 780 O O . ALA A 1 107 ? -17.838 7.959 63.612 1.00 70.57 105 ALA A O 1
ATOM 782 N N . SER A 1 108 ? -16.469 6.370 64.441 1.00 76.77 106 SER A N 1
ATOM 783 C CA . SER A 1 108 ? -17.581 5.544 64.911 1.00 60.40 106 SER A CA 1
ATOM 784 C C . SER A 1 108 ? -18.402 6.272 65.970 1.00 52.91 106 SER A C 1
ATOM 785 O O . SER A 1 108 ? -19.642 6.257 65.934 1.00 80.90 106 SER A O 1
ATOM 788 N N . ALA A 1 109 ? -17.726 6.919 66.927 1.00 69.73 107 ALA A N 1
ATOM 789 C CA . ALA A 1 109 ? -18.446 7.663 67.958 1.00 71.11 107 ALA A CA 1
ATOM 790 C C . ALA A 1 109 ? -19.271 8.797 67.352 1.00 78.92 107 ALA A C 1
ATOM 791 O O . ALA A 1 109 ? -20.393 9.069 67.804 1.00 76.52 107 ALA A O 1
ATOM 793 N N . GLU A 1 110 ? -18.735 9.467 66.324 1.00 73.03 108 GLU A N 1
ATOM 794 C CA . GLU A 1 110 ? -19.536 10.439 65.582 1.00 75.72 108 GLU A CA 1
ATOM 795 C C . GLU A 1 110 ? -20.781 9.784 65.000 1.00 79.97 108 GLU A C 1
ATOM 796 O O . GLU A 1 110 ? -21.890 10.333 65.091 1.00 82.15 108 GLU A O 1
ATOM 802 N N . GLY A 1 111 ? -20.618 8.607 64.384 1.00 77.96 109 GLY A N 1
ATOM 803 C CA . GLY A 1 111 ? -21.757 7.920 63.801 1.00 63.69 109 GLY A CA 1
ATOM 804 C C . GLY A 1 111 ? -22.871 7.663 64.815 1.00 74.44 109 GLY A C 1
ATOM 805 O O . GLY A 1 111 ? -24.040 7.923 64.537 1.00 83.69 109 GLY A O 1
ATOM 806 N N . ARG A 1 112 ? -22.498 7.167 65.995 1.00 73.05 110 ARG A N 1
ATOM 807 C CA . ARG A 1 112 ? -23.518 6.878 67.009 1.00 74.17 110 ARG A CA 1
ATOM 808 C C . ARG A 1 112 ? -24.142 8.159 67.549 1.00 81.17 110 ARG A C 1
ATOM 809 O O . ARG A 1 112 ? -25.358 8.216 67.779 1.00 92.91 110 ARG A O 1
ATOM 817 N N . ALA A 1 113 ? -23.326 9.193 67.775 1.00 82.63 111 ALA A N 1
ATOM 818 C CA . ALA A 1 113 ? -23.869 10.457 68.266 1.00 85.93 111 ALA A CA 1
ATOM 819 C C . ALA A 1 113 ? -24.895 11.028 67.292 1.00 84.63 111 ALA A C 1
ATOM 820 O O . ALA A 1 113 ? -25.998 11.420 67.695 1.00 79.08 111 ALA A O 1
ATOM 822 N N . LYS A 1 114 ? -24.551 11.068 66.001 1.00 82.60 112 LYS A N 1
ATOM 823 C CA . LYS A 1 114 ? -25.503 11.527 64.996 1.00 84.61 112 LYS A CA 1
ATOM 824 C C . LYS A 1 114 ? -26.719 10.613 64.923 1.00 83.41 112 LYS A C 1
ATOM 825 O O . LYS A 1 114 ? -27.831 11.080 64.649 1.00 87.13 112 LYS A O 1
ATOM 831 N N . GLU A 1 115 ? -26.535 9.315 65.172 1.00 87.28 113 GLU A N 1
ATOM 832 C CA . GLU A 1 115 ? -27.670 8.397 65.157 1.00 83.75 113 GLU A CA 1
ATOM 833 C C . GLU A 1 115 ? -28.615 8.643 66.329 1.00 90.65 113 GLU A C 1
ATOM 834 O O . GLU A 1 115 ? -29.825 8.420 66.203 1.00 90.00 113 GLU A O 1
ATOM 840 N N . ALA A 1 116 ? -28.094 9.112 67.460 1.00 80.99 114 ALA A N 1
ATOM 841 C CA . ALA A 1 116 ? -28.908 9.343 68.651 1.00 78.55 114 ALA A CA 1
ATOM 842 C C . ALA A 1 116 ? -29.994 10.402 68.426 1.00 78.85 114 ALA A C 1
ATOM 843 O O . ALA A 1 116 ? -29.800 11.374 67.692 1.00 84.90 114 ALA A O 1
ATOM 845 N N . LYS B 1 8 ? 114.505 -0.491 -3.221 1.00 88.04 6 LYS B N 1
ATOM 846 C CA . LYS B 1 8 ? 114.602 0.952 -3.003 1.00 102.00 6 LYS B CA 1
ATOM 847 C C . LYS B 1 8 ? 113.390 1.683 -3.573 1.00 103.57 6 LYS B C 1
ATOM 848 O O . LYS B 1 8 ? 113.022 2.769 -3.112 1.00 85.90 6 LYS B O 1
ATOM 854 N N . TYR B 1 9 ? 112.790 1.090 -4.603 1.00 104.99 7 TYR B N 1
ATOM 855 C CA . TYR B 1 9 ? 111.528 1.596 -5.118 1.00 104.03 7 TYR B CA 1
ATOM 856 C C . TYR B 1 9 ? 110.339 1.064 -4.332 1.00 98.63 7 TYR B C 1
ATOM 857 O O . TYR B 1 9 ? 109.213 1.522 -4.556 1.00 90.78 7 TYR B O 1
ATOM 866 N N . GLU B 1 10 ? 110.558 0.121 -3.410 1.00 95.47 8 GLU B N 1
ATOM 867 C CA . GLU B 1 10 ? 109.459 -0.324 -2.564 1.00 93.77 8 GLU B CA 1
ATOM 868 C C . GLU B 1 10 ? 108.959 0.799 -1.666 1.00 96.33 8 GLU B C 1
ATOM 869 O O . GLU B 1 10 ? 107.808 0.748 -1.207 1.00 91.82 8 GLU B O 1
ATOM 875 N N . LEU B 1 11 ? 109.788 1.823 -1.435 1.00 97.05 9 LEU B N 1
ATOM 876 C CA . LEU B 1 11 ? 109.308 3.032 -0.778 1.00 90.34 9 LEU B CA 1
ATOM 877 C C . LEU B 1 11 ? 108.129 3.613 -1.546 1.00 100.22 9 LEU B C 1
ATOM 878 O O . LEU B 1 11 ? 107.010 3.685 -1.028 1.00 96.54 9 LEU B O 1
ATOM 883 N N . ASP B 1 12 ? 108.358 3.979 -2.809 1.00 103.16 10 ASP B N 1
ATOM 884 C CA . ASP B 1 12 ? 107.344 4.655 -3.612 1.00 91.38 10 ASP B CA 1
ATOM 885 C C . ASP B 1 12 ? 106.050 3.849 -3.691 1.00 81.26 10 ASP B C 1
ATOM 886 O O . ASP B 1 12 ? 104.952 4.393 -3.497 1.00 73.35 10 ASP B O 1
ATOM 891 N N . THR B 1 13 ? 106.158 2.537 -3.945 1.00 79.23 11 THR B N 1
ATOM 892 C CA . THR B 1 13 ? 104.934 1.743 -3.989 1.00 78.29 11 THR B CA 1
ATOM 893 C C . THR B 1 13 ? 104.243 1.730 -2.626 1.00 89.74 11 THR B C 1
ATOM 894 O O . THR B 1 13 ? 103.022 1.928 -2.554 1.00 93.14 11 THR B O 1
ATOM 898 N N . LYS B 1 14 ? 104.994 1.579 -1.525 1.00 89.18 12 LYS B N 1
ATOM 899 C CA . LYS B 1 14 ? 104.325 1.509 -0.225 1.00 85.53 12 LYS B CA 1
ATOM 900 C C . LYS B 1 14 ? 103.633 2.828 0.119 1.00 86.36 12 LYS B C 1
ATOM 901 O O . LYS B 1 14 ? 102.453 2.831 0.500 1.00 89.09 12 LYS B O 1
ATOM 907 N N . VAL B 1 15 ? 104.331 3.963 -0.030 1.00 74.40 13 VAL B N 1
ATOM 908 C CA . VAL B 1 15 ? 103.736 5.252 0.334 1.00 68.76 13 VAL B CA 1
ATOM 909 C C . VAL B 1 15 ? 102.506 5.532 -0.528 1.00 86.26 13 VAL B C 1
ATOM 910 O O . VAL B 1 15 ? 101.456 5.943 -0.024 1.00 89.68 13 VAL B O 1
ATOM 914 N N . SER B 1 16 ? 102.623 5.307 -1.841 1.00 82.83 14 SER B N 1
ATOM 915 C CA . SER B 1 16 ? 101.469 5.561 -2.701 1.00 78.22 14 SER B CA 1
ATOM 916 C C . SER B 1 16 ? 100.284 4.700 -2.280 1.00 82.13 14 SER B C 1
ATOM 917 O O . SER B 1 16 ? 99.154 5.199 -2.147 1.00 78.06 14 SER B O 1
ATOM 920 N N . GLU B 1 17 ? 100.532 3.410 -2.016 1.00 76.10 15 GLU B N 1
ATOM 921 C CA . GLU B 1 17 ? 99.464 2.531 -1.547 1.00 80.40 15 GLU B CA 1
ATOM 922 C C . GLU B 1 17 ? 98.795 3.096 -0.297 1.00 84.16 15 GLU B C 1
ATOM 923 O O . GLU B 1 17 ? 97.560 3.083 -0.179 1.00 91.01 15 GLU B O 1
ATOM 929 N N . LEU B 1 18 ? 99.590 3.640 0.630 1.00 79.69 16 LEU B N 1
ATOM 930 C CA . LEU B 1 18 ? 99.019 4.110 1.891 1.00 85.02 16 LEU B CA 1
ATOM 931 C C . LEU B 1 18 ? 98.229 5.408 1.710 1.00 68.64 16 LEU B C 1
ATOM 932 O O . LEU B 1 18 ? 97.169 5.585 2.325 1.00 76.66 16 LEU B O 1
ATOM 937 N N . SER B 1 19 ? 98.724 6.331 0.877 1.00 63.69 17 SER B N 1
ATOM 938 C CA . SER B 1 19 ? 97.956 7.549 0.609 1.00 68.42 17 SER B CA 1
ATOM 939 C C . SER B 1 19 ? 96.614 7.221 -0.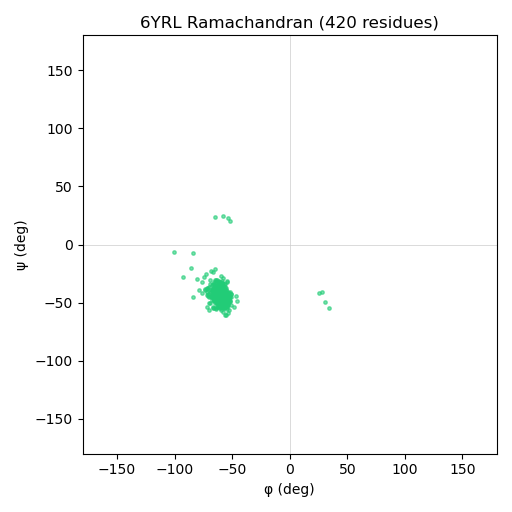037 1.00 71.62 17 SER B C 1
ATOM 940 O O . SER B 1 19 ? 95.574 7.812 0.308 1.00 62.61 17 SER B O 1
ATOM 943 N N . HIS B 1 20 ? 96.617 6.273 -0.975 1.00 69.03 18 HIS B N 1
ATOM 944 C CA . HIS B 1 20 ? 95.369 5.870 -1.611 1.00 71.36 18 HIS B CA 1
ATOM 945 C C . HIS B 1 20 ? 94.402 5.282 -0.583 1.00 73.00 18 HIS B C 1
ATOM 946 O O . HIS B 1 20 ? 93.235 5.706 -0.488 1.00 58.33 18 HIS B O 1
ATOM 953 N N . LYS B 1 21 ? 94.886 4.326 0.226 1.00 59.79 19 LYS B N 1
ATOM 954 C CA . LYS B 1 21 ? 94.053 3.762 1.288 1.00 55.69 19 LYS B CA 1
ATOM 955 C C . LYS B 1 21 ? 93.492 4.852 2.198 1.00 61.37 19 LYS B C 1
ATOM 956 O O . LYS B 1 21 ? 92.370 4.726 2.715 1.00 59.36 19 LYS B O 1
ATOM 962 N N . LEU B 1 22 ? 94.241 5.944 2.375 1.00 54.06 20 LEU B N 1
ATOM 963 C CA . LEU B 1 22 ? 93.760 7.048 3.199 1.00 64.03 20 LEU B CA 1
ATOM 964 C C . LEU B 1 22 ? 92.585 7.773 2.540 1.00 56.83 20 LEU B C 1
ATOM 965 O O . LEU B 1 22 ? 91.546 7.975 3.177 1.00 71.33 20 LEU B O 1
ATOM 970 N N . GLY B 1 23 ? 92.720 8.172 1.266 1.00 65.96 21 GLY B N 1
ATOM 971 C CA . GLY B 1 23 ? 91.625 8.903 0.611 1.00 63.20 21 GLY B CA 1
ATOM 972 C C . GLY B 1 23 ? 90.357 8.087 0.398 1.00 52.90 21 GLY B C 1
ATOM 973 O O . GLY B 1 23 ? 89.252 8.662 0.225 1.00 74.35 21 GLY B O 1
ATOM 974 N N . SER B 1 24 ? 90.500 6.758 0.343 1.00 59.00 22 SER B N 1
ATOM 975 C CA . SER B 1 24 ? 89.325 5.895 0.380 1.00 53.73 22 SER B CA 1
ATOM 976 C C . SER B 1 24 ? 88.712 5.880 1.777 1.00 67.47 22 SER B C 1
ATOM 977 O O . SER B 1 24 ? 87.516 6.166 1.954 1.00 56.44 22 SER B O 1
ATOM 980 N N . SER B 1 25 ? 89.530 5.568 2.789 1.00 64.11 23 SER B N 1
ATOM 981 C CA . SER B 1 25 ? 89.018 5.480 4.152 1.00 56.11 23 SER B CA 1
ATOM 982 C C . SER B 1 25 ? 88.364 6.783 4.598 1.00 54.93 23 SER B C 1
ATOM 983 O O . SER B 1 25 ? 87.420 6.758 5.396 1.00 51.35 23 SER B O 1
ATOM 986 N N . GLU B 1 26 ? 88.809 7.922 4.063 1.00 59.45 24 GLU B N 1
ATOM 987 C CA . GLU B 1 26 ? 88.256 9.210 4.459 1.00 45.97 24 GLU B CA 1
ATOM 988 C C . GLU B 1 26 ? 87.109 9.715 3.584 1.00 58.33 24 GLU B C 1
ATOM 989 O O . GLU B 1 26 ? 86.268 10.458 4.113 1.00 60.69 24 GLU B O 1
ATOM 995 N N . GLY B 1 27 ? 87.005 9.356 2.284 1.00 59.44 25 GLY B N 1
ATOM 996 C CA . GLY B 1 27 ? 85.704 9.497 1.661 1.00 64.85 25 GLY B CA 1
ATOM 997 C C . GLY B 1 27 ? 84.670 8.749 2.471 1.00 54.19 25 GLY B C 1
ATOM 998 O O . GLY B 1 27 ? 83.667 9.320 2.931 1.00 58.88 25 GLY B O 1
ATOM 999 N N . SER B 1 28 ? 84.9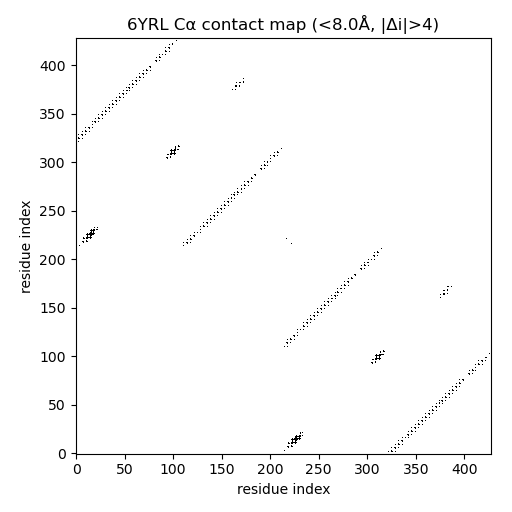43 7.463 2.708 1.00 52.79 26 SER B N 1
ATOM 1000 C CA . SER B 1 28 ? 84.105 6.643 3.570 1.00 54.58 26 SER B CA 1
ATOM 1001 C C . SER B 1 28 ? 83.764 7.368 4.863 1.00 54.92 26 SER B C 1
ATOM 1002 O O . SER B 1 28 ? 82.594 7.452 5.258 1.00 60.59 26 SER B O 1
ATOM 1005 N N . ASN B 1 29 ? 84.775 7.935 5.520 1.00 58.12 27 ASN B N 1
ATOM 1006 C CA . ASN B 1 29 ? 84.551 8.479 6.852 1.00 61.96 27 ASN B CA 1
ATOM 1007 C C . ASN B 1 29 ? 83.629 9.687 6.806 1.00 55.83 27 ASN B C 1
ATOM 1008 O O . ASN B 1 29 ? 82.592 9.698 7.473 1.00 51.37 27 ASN B O 1
ATOM 1013 N N . ARG B 1 30 ? 83.964 10.704 6.008 1.00 57.89 28 ARG B N 1
ATOM 1014 C CA . ARG B 1 30 ? 83.098 11.882 6.008 1.00 62.02 28 ARG B CA 1
ATOM 1015 C C . ARG B 1 30 ? 81.676 11.535 5.570 1.00 58.83 28 ARG B C 1
ATOM 1016 O O . ARG B 1 30 ? 80.711 12.122 6.086 1.00 63.84 28 ARG B O 1
ATOM 1024 N N . SER B 1 31 ? 81.513 10.553 4.676 1.00 60.01 29 SER B N 1
ATOM 1025 C CA . SER B 1 31 ? 80.163 10.084 4.369 1.00 55.92 29 SER B CA 1
ATOM 1026 C C . SER B 1 31 ? 79.468 9.557 5.623 1.00 62.27 29 SER B C 1
ATOM 1027 O O . SER B 1 31 ? 78.342 9.967 5.952 1.00 63.51 29 SER B O 1
ATOM 1030 N N . LEU B 1 32 ? 80.136 8.658 6.353 1.00 59.73 30 LEU B N 1
ATOM 1031 C CA . LEU B 1 32 ? 79.542 8.135 7.580 1.00 63.25 30 LEU B CA 1
ATOM 1032 C C . LEU B 1 32 ? 79.217 9.253 8.565 1.00 56.40 30 LEU B C 1
ATOM 1033 O O . LEU B 1 32 ? 78.148 9.240 9.178 1.00 56.37 30 LEU B O 1
ATOM 1038 N N . GLU B 1 33 ? 80.116 10.234 8.724 1.00 49.35 31 GLU B N 1
ATOM 1039 C CA . GLU B 1 33 ? 79.835 11.355 9.623 1.00 63.83 31 GLU B CA 1
ATOM 1040 C C . GLU B 1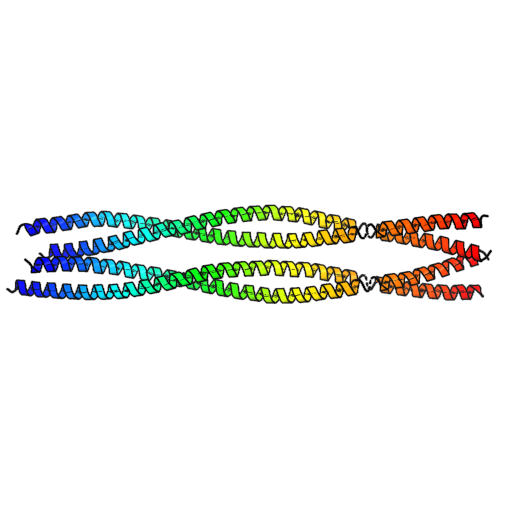 33 ? 78.531 12.038 9.238 1.00 59.95 31 GLU B C 1
ATOM 1041 O O . GLU B 1 33 ? 77.682 12.313 10.103 1.00 56.76 31 GLU B O 1
ATOM 1047 N N . GLU B 1 34 ? 78.340 12.294 7.939 1.00 58.64 32 GLU B N 1
ATOM 1048 C CA . GLU B 1 34 ? 77.056 12.802 7.467 1.00 57.78 32 GLU B CA 1
ATOM 1049 C C . GLU B 1 34 ? 75.910 11.920 7.952 1.00 56.22 32 GLU B C 1
ATOM 1050 O O . GLU B 1 34 ? 74.915 12.414 8.505 1.00 61.06 32 GLU B O 1
ATOM 1056 N N . GLU B 1 35 ? 76.044 10.600 7.776 1.00 56.11 33 GLU B N 1
ATOM 1057 C CA . GLU B 1 35 ? 74.945 9.727 8.182 1.00 53.69 33 GLU B CA 1
ATOM 1058 C C . GLU B 1 35 ? 74.680 9.795 9.682 1.00 55.09 33 GLU B C 1
ATOM 1059 O O . GLU B 1 35 ? 73.517 9.773 10.095 1.00 59.29 33 GLU B O 1
ATOM 1065 N N . THR B 1 36 ? 75.723 9.896 10.512 1.00 57.84 34 THR B N 1
ATOM 1066 C CA . THR B 1 36 ? 75.497 9.946 11.955 1.00 50.27 34 THR B CA 1
ATOM 1067 C C . THR B 1 36 ? 74.808 11.241 12.355 1.00 52.02 34 THR B C 1
ATOM 1068 O O . THR B 1 36 ? 73.912 11.231 13.209 1.00 51.52 34 THR B O 1
ATOM 1072 N N . ALA B 1 37 ? 75.205 12.367 11.750 1.00 55.19 35 ALA B N 1
ATOM 1073 C CA . ALA B 1 37 ? 74.530 13.631 12.042 1.00 56.17 35 ALA B CA 1
ATOM 1074 C C . ALA B 1 37 ? 73.049 13.553 11.685 1.00 61.42 35 ALA B C 1
ATOM 1075 O O . ALA B 1 37 ? 72.176 13.885 12.505 1.00 52.35 35 ALA B O 1
ATOM 1077 N N . ARG B 1 38 ? 72.752 13.090 10.463 1.00 57.36 36 ARG B N 1
ATOM 1078 C CA . ARG B 1 38 ? 71.363 12.944 10.032 1.00 52.07 36 ARG B CA 1
ATOM 1079 C C . ARG B 1 38 ? 70.579 12.042 10.988 1.00 50.38 36 ARG B C 1
ATOM 1080 O O . ARG B 1 38 ? 69.515 12.429 11.497 1.00 51.31 36 ARG B O 1
ATOM 1088 N N . LEU B 1 39 ? 71.123 10.860 11.296 1.00 52.39 37 LEU B N 1
ATOM 1089 C CA . LEU B 1 39 ? 70.421 9.908 12.154 1.00 47.09 37 LEU B CA 1
ATOM 1090 C C . LEU B 1 39 ? 70.164 10.488 13.538 1.00 54.47 37 LEU B C 1
ATOM 1091 O O . LEU B 1 39 ? 69.079 10.303 14.107 1.00 59.34 37 LEU B O 1
ATOM 1096 N N . ARG B 1 40 ? 71.154 11.186 14.100 1.00 48.27 38 ARG B N 1
ATOM 1097 C CA . ARG B 1 40 ? 70.966 11.819 15.401 1.00 52.76 38 ARG B CA 1
ATOM 1098 C C . ARG B 1 40 ? 69.825 12.824 15.364 1.00 47.66 38 ARG B C 1
ATOM 1099 O O . ARG B 1 40 ? 68.994 12.868 16.283 1.00 46.56 38 ARG B O 1
ATOM 1107 N N . SER B 1 41 ? 69.761 13.633 14.301 1.00 51.40 39 SER B N 1
ATOM 1108 C CA . SER B 1 41 ? 68.643 14.564 14.159 1.00 60.84 39 SER B CA 1
ATOM 1109 C C . SER B 1 41 ? 67.309 13.827 14.183 1.00 62.16 39 SER B C 1
ATOM 1110 O O . SER B 1 41 ? 66.420 14.137 15.002 1.00 67.79 39 SER B O 1
ATOM 1113 N N . LEU B 1 42 ? 67.150 12.831 13.296 1.00 51.43 40 LEU B N 1
ATOM 1114 C CA . LEU B 1 42 ? 65.893 12.089 13.262 1.00 51.96 40 LEU B CA 1
ATOM 1115 C C . LEU B 1 42 ? 65.555 11.524 14.633 1.00 46.21 40 LEU B C 1
ATOM 1116 O O . LEU B 1 42 ? 64.378 11.434 15.002 1.00 45.24 40 LEU B O 1
ATOM 1121 N N . ASN B 1 43 ? 66.579 11.171 15.415 1.00 51.89 41 ASN B N 1
ATOM 1122 C CA . ASN B 1 43 ? 66.322 10.609 16.739 1.00 56.39 41 ASN B CA 1
ATOM 1123 C C . ASN B 1 43 ? 65.771 11.643 17.691 1.00 54.31 41 ASN B C 1
ATOM 1124 O O . ASN B 1 43 ? 64.800 11.375 18.405 1.00 58.98 41 ASN B O 1
ATOM 1129 N N . GLN B 1 44 ? 66.423 12.803 17.781 1.00 55.46 42 GLN B N 1
ATOM 1130 C CA . GLN B 1 44 ? 65.901 13.811 18.696 1.00 63.25 42 GLN B CA 1
ATOM 1131 C C . GLN B 1 44 ? 64.454 14.149 18.350 1.00 54.03 42 GLN B C 1
ATOM 1132 O O . GLN B 1 44 ? 63.612 14.299 19.247 1.00 52.14 42 GLN B O 1
ATOM 1138 N N . GLN B 1 45 ? 64.133 14.213 17.050 1.00 50.45 43 GLN B N 1
ATOM 1139 C CA . GLN B 1 45 ? 62.741 14.476 16.681 1.00 49.31 43 GLN B CA 1
ATOM 1140 C C . GLN B 1 45 ? 61.822 13.320 17.080 1.00 53.46 43 GLN B C 1
ATOM 1141 O O . GLN B 1 45 ? 60.692 13.547 17.540 1.00 47.73 43 GLN B O 1
ATOM 1147 N N . LEU B 1 46 ? 62.286 12.076 16.927 1.00 43.54 44 LEU B N 1
ATOM 1148 C CA . LEU B 1 46 ? 61.450 10.932 17.287 1.00 37.55 44 LEU B CA 1
ATOM 1149 C C . LEU B 1 46 ? 61.232 10.848 18.794 1.00 37.42 44 LEU B C 1
ATOM 1150 O O . LEU B 1 46 ? 60.133 10.522 19.253 1.00 38.50 44 LEU B O 1
ATOM 1155 N N . SER B 1 47 ? 62.266 11.134 19.581 1.00 43.44 45 SER B N 1
ATOM 1156 C CA . SER B 1 47 ? 62.119 11.138 21.032 1.00 48.34 45 SER B CA 1
ATOM 1157 C C . SER B 1 47 ? 61.204 12.270 21.485 1.00 46.19 45 SER B C 1
ATOM 1158 O O . SER B 1 47 ? 60.412 12.100 22.418 1.00 43.71 45 SER B O 1
ATOM 1161 N N . SER B 1 48 ? 61.300 13.433 20.835 1.00 42.51 46 SER B N 1
ATOM 1162 C CA . SER B 1 48 ? 60.379 14.524 21.130 1.00 46.70 46 SER B CA 1
ATOM 1163 C C . SER B 1 48 ? 58.938 14.104 20.867 1.00 47.07 46 SER B C 1
ATOM 1164 O O . SER B 1 48 ? 58.081 14.177 21.759 1.00 41.75 46 SER B O 1
ATOM 1167 N N . SER B 1 49 ? 58.650 13.655 19.640 1.00 44.47 47 SER B N 1
ATOM 1168 C CA . SER B 1 49 ? 57.281 13.275 19.300 1.00 41.13 47 SER B CA 1
ATOM 1169 C C . SER B 1 49 ? 56.786 12.122 20.170 1.00 42.72 47 SER B C 1
ATOM 1170 O O . SER B 1 49 ? 55.611 12.085 20.548 1.00 46.62 47 SER B O 1
ATOM 1173 N N . LYS B 1 50 ? 57.670 11.179 20.510 1.00 41.60 48 LYS B N 1
ATOM 1174 C CA . LYS B 1 50 ? 57.282 10.079 21.389 1.00 38.31 48 LYS B CA 1
ATOM 1175 C C . LYS B 1 50 ? 56.898 10.599 22.769 1.00 39.28 48 LYS B C 1
ATOM 1176 O O . LYS B 1 50 ? 55.855 10.222 23.315 1.00 35.65 48 LYS B O 1
ATOM 1182 N N . HIS B 1 51 ? 57.719 11.487 23.334 1.00 43.50 49 HIS B N 1
ATOM 1183 C CA . HIS B 1 51 ? 57.380 12.140 24.596 1.00 47.18 49 HIS B CA 1
ATOM 1184 C C . HIS B 1 51 ? 56.005 12.800 24.520 1.00 45.50 49 HIS B C 1
ATOM 1185 O O . HIS B 1 51 ? 55.132 12.551 25.368 1.00 43.10 49 HIS B O 1
ATOM 1192 N N . GLU B 1 52 ? 55.786 13.624 23.487 1.00 34.70 50 GLU B N 1
ATOM 1193 C CA . GLU B 1 52 ? 54.508 14.316 23.327 1.00 37.57 50 GLU B CA 1
ATOM 1194 C C . GLU B 1 52 ? 53.344 13.328 23.277 1.00 39.99 50 GLU B C 1
ATOM 1195 O O . GLU B 1 52 ? 52.337 13.487 23.986 1.00 41.62 50 GLU B O 1
ATOM 1201 N N . LEU B 1 53 ? 53.473 12.289 22.449 1.00 41.94 51 LEU B N 1
ATOM 1202 C CA . LEU B 1 53 ? 52.444 11.256 22.394 1.00 45.01 51 LEU B CA 1
ATOM 1203 C C . LEU B 1 53 ? 52.230 10.598 23.750 1.00 39.70 51 LEU B C 1
ATOM 1204 O O . LEU B 1 53 ? 51.107 10.196 24.067 1.00 32.36 51 LEU B O 1
ATOM 1209 N N . GLU B 1 54 ? 53.293 10.469 24.555 1.00 42.06 52 GLU B N 1
ATOM 1210 C CA . GLU B 1 54 ? 53.157 9.874 25.884 1.00 40.17 52 GLU B CA 1
ATOM 1211 C C . GLU B 1 54 ? 52.298 10.746 26.789 1.00 35.57 52 GLU B C 1
ATOM 1212 O O . GLU B 1 54 ? 51.379 10.243 27.451 1.00 29.49 52 GLU B O 1
ATOM 1218 N N . ILE B 1 55 ? 52.564 12.057 26.808 1.00 31.04 53 ILE B N 1
ATOM 1219 C CA . ILE B 1 55 ? 51.713 12.986 27.555 1.00 35.92 53 ILE B CA 1
ATOM 1220 C C . ILE B 1 55 ? 50.258 12.854 27.111 1.00 44.72 53 ILE B C 1
ATOM 1221 O O . ILE B 1 55 ? 49.341 12.687 27.937 1.00 43.62 53 ILE B O 1
ATOM 1226 N N . GLN B 1 56 ? 50.024 12.922 25.793 1.00 34.58 54 GLN B N 1
ATOM 1227 C CA . GLN B 1 56 ? 48.654 12.886 25.282 1.00 37.71 54 GLN B CA 1
ATOM 1228 C C . GLN B 1 56 ? 47.955 11.578 25.645 1.00 36.09 54 GLN B C 1
ATOM 1229 O O . GLN B 1 56 ? 46.804 11.578 26.104 1.00 40.95 54 GLN B O 1
ATOM 1235 N N . LEU B 1 57 ? 48.640 10.449 25.444 1.00 32.98 55 LEU B N 1
ATOM 1236 C CA . LEU B 1 57 ? 48.053 9.156 25.782 1.00 34.60 55 LEU B CA 1
ATOM 1237 C C . LEU B 1 57 ? 47.749 9.053 27.271 1.00 40.20 55 LEU B C 1
ATOM 1238 O O . LEU B 1 57 ? 46.715 8.503 27.655 1.00 36.85 55 LEU B O 1
ATOM 1243 N N . ASN B 1 58 ? 48.633 9.565 28.129 1.00 34.56 56 ASN B N 1
ATOM 1244 C CA . ASN B 1 58 ? 48.379 9.467 29.563 1.00 43.92 56 ASN B CA 1
ATOM 1245 C C . ASN B 1 58 ? 47.127 10.244 29.947 1.00 42.42 56 ASN B C 1
ATOM 1246 O O . ASN B 1 58 ? 46.258 9.730 30.671 1.00 44.14 56 ASN B O 1
ATOM 1251 N N . GLU B 1 59 ? 46.995 11.472 29.437 1.00 48.18 57 GLU B N 1
ATOM 1252 C CA . GLU B 1 59 ? 45.760 12.222 29.663 1.00 41.19 57 GLU B CA 1
ATOM 1253 C C . GLU B 1 59 ? 44.544 11.438 29.175 1.00 36.43 57 GLU B C 1
ATOM 1254 O O . GLU B 1 59 ? 43.531 11.326 29.883 1.00 37.56 57 GLU B O 1
ATOM 1260 N N . ALA B 1 60 ? 44.637 10.869 27.968 1.00 28.39 58 ALA B N 1
ATOM 1261 C CA . ALA B 1 60 ? 43.505 10.141 27.395 1.00 41.65 58 ALA B CA 1
ATOM 1262 C C . ALA B 1 60 ? 43.142 8.908 28.221 1.00 40.93 58 ALA B C 1
ATOM 1263 O O . ALA B 1 60 ? 41.959 8.642 28.464 1.00 41.06 58 ALA B O 1
ATOM 1265 N N . LYS B 1 61 ? 44.143 8.135 28.646 1.00 43.70 59 LYS B N 1
ATOM 1266 C CA . LYS B 1 61 ? 43.888 6.953 29.465 1.00 44.56 59 LYS B CA 1
ATOM 1267 C C . LYS B 1 61 ? 43.208 7.334 30.768 1.00 40.93 59 LYS B C 1
ATOM 1268 O O . LYS B 1 61 ? 42.262 6.661 31.209 1.00 49.33 59 LYS B O 1
ATOM 1274 N N . ALA B 1 62 ? 43.668 8.421 31.395 1.00 32.79 60 ALA B N 1
ATOM 1275 C CA . ALA B 1 62 ? 43.024 8.865 32.624 1.00 31.54 60 ALA B CA 1
ATOM 1276 C C . ALA B 1 62 ? 41.567 9.231 32.368 1.00 40.40 60 ALA B C 1
ATOM 1277 O O . ALA B 1 62 ? 40.672 8.848 33.137 1.00 44.90 60 ALA B O 1
ATOM 1279 N N . LYS B 1 63 ? 41.304 9.952 31.271 1.00 40.25 61 LYS B N 1
ATOM 1280 C CA . LYS B 1 63 ? 39.923 10.328 30.972 1.00 48.05 61 LYS B CA 1
ATOM 1281 C C . LYS B 1 63 ? 39.054 9.095 30.741 1.00 44.96 61 LYS B C 1
ATOM 1282 O O . LYS B 1 63 ? 37.943 8.999 31.283 1.00 42.57 61 LYS B O 1
ATOM 1288 N N . VAL B 1 64 ? 39.551 8.129 29.959 1.00 37.38 62 VAL B N 1
ATOM 1289 C CA . VAL B 1 64 ? 38.803 6.891 29.738 1.00 46.80 62 VAL B CA 1
ATOM 1290 C C . VAL B 1 64 ? 38.446 6.245 31.072 1.00 49.11 62 VAL B C 1
ATOM 1291 O O . VAL B 1 64 ? 37.278 5.945 31.345 1.00 42.52 62 VAL B O 1
ATOM 1295 N N . LEU B 1 65 ? 39.443 6.053 31.937 1.00 48.38 63 LEU B N 1
ATOM 1296 C CA . LEU B 1 65 ? 39.187 5.372 33.202 1.00 46.22 63 LEU B CA 1
ATOM 1297 C C . LEU B 1 65 ? 38.136 6.104 34.027 1.00 36.92 63 LEU B C 1
ATOM 1298 O O . LEU B 1 65 ? 37.173 5.491 34.502 1.00 52.30 63 LEU B O 1
ATOM 1303 N N . ALA B 1 66 ? 38.295 7.420 34.201 1.00 34.98 64 ALA B N 1
ATOM 1304 C CA . ALA B 1 66 ? 37.327 8.157 35.012 1.00 35.59 64 ALA B CA 1
ATOM 1305 C C . ALA B 1 66 ? 35.925 8.044 34.420 1.00 54.57 64 ALA B C 1
ATOM 1306 O O . ALA B 1 66 ? 34.947 7.778 35.138 1.00 42.97 64 ALA B O 1
ATOM 1308 N N . LEU B 1 67 ? 35.815 8.220 33.099 1.00 48.90 65 LEU B N 1
ATOM 1309 C CA . LEU B 1 67 ? 34.523 8.104 32.433 1.00 47.00 65 LEU B CA 1
ATOM 1310 C C . LEU B 1 67 ? 33.898 6.737 32.692 1.00 44.07 65 LEU B C 1
ATOM 1311 O O . LEU B 1 67 ? 32.713 6.635 33.035 1.00 40.41 65 LEU B O 1
ATOM 1316 N N . ASP B 1 68 ? 34.694 5.674 32.560 1.00 48.92 66 ASP B N 1
ATOM 1317 C CA . ASP B 1 68 ? 34.169 4.321 32.728 1.00 49.55 66 ASP B CA 1
ATOM 1318 C C . ASP B 1 68 ? 33.696 4.086 34.156 1.00 53.59 66 ASP B C 1
ATOM 1319 O O . ASP B 1 68 ? 32.620 3.512 34.378 1.00 57.73 66 ASP B O 1
ATOM 1324 N N . GLU B 1 69 ? 34.487 4.522 35.139 1.00 42.75 67 GLU B N 1
ATOM 1325 C CA . GLU B 1 69 ? 34.071 4.367 36.529 1.00 48.14 67 GLU B CA 1
ATOM 1326 C C . GLU B 1 69 ? 32.752 5.090 36.786 1.00 45.34 67 GLU B C 1
ATOM 1327 O O . GLU B 1 69 ? 31.832 4.531 37.401 1.00 50.09 67 GLU B O 1
ATOM 1333 N N . LYS B 1 70 ? 32.626 6.331 36.294 1.00 40.02 68 LYS B N 1
ATOM 1334 C CA . LYS B 1 70 ? 31.370 7.042 36.504 1.00 43.90 68 LYS B CA 1
ATOM 1335 C C . LYS B 1 70 ? 30.223 6.356 35.781 1.00 46.90 68 LYS B C 1
ATOM 1336 O O . LYS B 1 70 ? 29.088 6.390 36.259 1.00 45.38 68 LYS B O 1
ATOM 1342 N N . ALA B 1 71 ? 30.498 5.703 34.650 1.00 41.19 69 ALA B N 1
ATOM 1343 C CA . ALA B 1 71 ? 29.452 4.924 33.995 1.00 52.73 69 ALA B CA 1
ATOM 1344 C C . ALA B 1 71 ? 28.982 3.776 34.883 1.00 42.96 69 ALA B C 1
ATOM 1345 O O . ALA B 1 71 ? 27.773 3.543 35.007 1.00 46.40 69 ALA B O 1
ATOM 1347 N N . GLN B 1 72 ? 29.918 3.046 35.505 1.00 48.05 70 GLN B N 1
ATOM 1348 C CA . GLN B 1 72 ? 29.533 2.017 36.474 1.00 48.76 70 GLN B CA 1
ATOM 1349 C C . GLN B 1 72 ? 28.629 2.604 37.551 1.00 46.12 70 GLN B C 1
ATOM 1350 O O . GLN B 1 72 ? 27.573 2.043 37.884 1.00 46.68 70 GLN B O 1
ATOM 1356 N N . SER B 1 73 ? 29.030 3.753 38.097 1.00 41.94 71 SER B N 1
ATOM 1357 C CA . SER B 1 73 ? 28.243 4.393 39.145 1.00 50.01 71 SER B CA 1
ATOM 1358 C C . SER B 1 73 ? 26.838 4.741 38.654 1.00 56.45 71 SER B C 1
ATOM 1359 O O . SER B 1 73 ? 25.835 4.439 39.321 1.00 54.15 71 SER B O 1
ATOM 1362 N N . GLN B 1 74 ? 26.748 5.372 37.478 1.00 46.58 72 GLN B N 1
ATOM 1363 C CA . GLN B 1 74 ? 25.452 5.734 36.912 1.00 50.94 72 GLN B CA 1
ATOM 1364 C C . GLN B 1 74 ? 24.582 4.505 36.691 1.00 53.96 72 GLN B C 1
ATOM 1365 O O . GLN B 1 74 ? 23.363 4.557 36.894 1.00 55.20 72 GLN B O 1
ATOM 1371 N N . GLY B 1 75 ? 25.185 3.392 36.266 1.00 38.46 73 GLY B N 1
ATOM 1372 C CA . GLY B 1 75 ? 24.412 2.174 36.093 1.00 39.29 73 GLY B CA 1
ATOM 1373 C C . GLY B 1 75 ? 23.823 1.690 37.403 1.00 48.03 73 GLY B C 1
ATOM 1374 O O . GLY B 1 75 ? 22.631 1.383 37.488 1.00 47.47 73 GLY B O 1
ATOM 1375 N N . ASP B 1 76 ? 24.653 1.631 38.448 1.00 47.94 74 ASP B N 1
ATOM 1376 C CA . ASP B 1 76 ? 24.142 1.277 39.768 1.00 42.56 74 ASP B CA 1
ATOM 1377 C C . ASP B 1 76 ? 22.962 2.166 40.154 1.00 52.66 74 ASP B C 1
ATOM 1378 O O . ASP B 1 76 ? 21.938 1.681 40.659 1.00 52.31 74 ASP B O 1
ATOM 1383 N N . VAL B 1 77 ? 23.082 3.475 39.909 1.00 49.15 75 VAL B N 1
ATOM 1384 C CA . VAL B 1 77 ? 21.996 4.384 40.268 1.00 46.47 75 VAL B CA 1
ATOM 1385 C C . VAL B 1 77 ? 20.743 4.070 39.458 1.00 49.91 75 VAL B C 1
ATOM 1386 O O . VAL B 1 77 ? 19.626 4.078 39.988 1.00 49.24 75 VAL B O 1
ATOM 1390 N N . ILE B 1 78 ? 20.908 3.769 38.169 1.00 52.33 76 ILE B N 1
ATOM 1391 C CA . ILE B 1 78 ? 19.764 3.430 37.324 1.00 51.43 76 ILE B CA 1
ATOM 1392 C C . ILE B 1 78 ? 19.035 2.214 37.876 1.00 62.43 76 ILE B C 1
ATOM 1393 O O . ILE B 1 78 ? 17.809 2.228 38.065 1.00 51.85 76 ILE B O 1
ATOM 1398 N N . GLU B 1 79 ? 19.780 1.142 38.154 1.00 64.43 77 GLU B N 1
ATOM 1399 C CA . GLU B 1 79 ? 19.156 -0.075 38.656 1.00 59.98 77 GLU B CA 1
ATOM 1400 C C . GLU B 1 79 ? 18.438 0.186 39.974 1.00 58.65 77 GLU B C 1
ATOM 1401 O O . GLU B 1 79 ? 17.279 -0.211 40.149 1.00 62.41 77 GLU B O 1
ATOM 1407 N N . GLN B 1 80 ? 19.109 0.869 40.909 1.00 50.46 78 GLN B N 1
ATOM 1408 C CA . GLN B 1 80 ? 18.453 1.204 42.171 1.00 60.82 78 GLN B CA 1
ATOM 1409 C C . GLN B 1 80 ? 17.136 1.935 41.926 1.00 67.02 78 GLN B C 1
ATOM 1410 O O . GLN B 1 80 ? 16.092 1.582 42.502 1.00 56.44 78 GLN B O 1
ATOM 1416 N N . GLN B 1 81 ? 17.157 2.932 41.041 1.00 54.25 79 GLN B N 1
ATOM 1417 C CA . GLN B 1 81 ? 15.954 3.701 40.767 1.00 59.92 79 GLN B CA 1
ATOM 1418 C C . GLN B 1 81 ? 14.842 2.817 40.232 1.00 57.28 79 GLN B C 1
ATOM 1419 O O . GLN B 1 81 ? 13.697 2.924 40.678 1.00 53.80 79 GLN B O 1
ATOM 1425 N N . ARG B 1 82 ? 15.152 1.936 39.280 1.00 61.54 80 ARG B N 1
ATOM 1426 C CA . ARG B 1 82 ? 14.108 1.049 38.774 1.00 61.41 80 ARG B CA 1
ATOM 1427 C C . ARG B 1 82 ? 13.543 0.168 39.882 1.00 58.99 80 ARG B C 1
ATOM 1428 O O . ARG B 1 82 ? 12.325 -0.028 39.956 1.00 49.38 80 ARG B O 1
ATOM 1436 N N . GLY B 1 83 ? 14.397 -0.344 40.772 1.00 60.43 81 GLY B N 1
ATOM 1437 C CA . GLY B 1 83 ? 13.885 -1.099 41.910 1.00 49.09 81 GLY B CA 1
ATOM 1438 C C . GLY B 1 83 ? 12.878 -0.306 42.726 1.00 54.59 81 GLY B C 1
ATOM 1439 O O . GLY B 1 83 ? 11.767 -0.777 43.000 1.00 45.31 81 GLY B O 1
ATOM 1440 N N . ARG B 1 84 ? 13.249 0.919 43.115 1.00 56.08 82 ARG B N 1
ATOM 1441 C CA . ARG B 1 84 ? 12.318 1.764 43.859 1.00 50.09 82 ARG B CA 1
ATOM 1442 C C . ARG B 1 84 ? 11.045 2.017 43.064 1.00 52.65 82 ARG B C 1
ATOM 1443 O O . ARG B 1 84 ? 9.941 2.031 43.624 1.00 54.34 82 ARG B O 1
ATOM 1451 N N . LEU B 1 85 ? 11.183 2.218 41.752 1.00 44.98 83 LEU B N 1
ATOM 1452 C CA . LEU B 1 85 ? 10.021 2.473 40.915 1.00 44.80 83 LEU B CA 1
ATOM 1453 C C . LEU B 1 85 ? 9.067 1.286 40.925 1.00 50.60 83 LEU B C 1
ATOM 1454 O O . LEU B 1 85 ? 7.854 1.463 41.065 1.00 57.19 83 LEU B O 1
ATOM 1459 N N . ARG B 1 86 ? 9.594 0.064 40.806 1.00 48.89 84 ARG B N 1
ATOM 1460 C CA . ARG B 1 86 ? 8.727 -1.112 40.828 1.00 48.85 84 ARG B CA 1
ATOM 1461 C C . ARG B 1 86 ? 8.080 -1.296 42.198 1.00 42.66 84 ARG B C 1
ATOM 1462 O O . ARG B 1 86 ? 6.871 -1.551 42.291 1.00 46.01 84 ARG B O 1
ATOM 1470 N N . ASP B 1 87 ? 8.860 -1.142 43.272 1.00 46.64 85 ASP B N 1
ATOM 1471 C CA . ASP B 1 87 ? 8.283 -1.186 44.612 1.00 43.46 85 ASP B CA 1
ATOM 1472 C C . ASP B 1 87 ? 7.132 -0.194 44.752 1.00 50.76 85 ASP B C 1
ATOM 1473 O O . ASP B 1 87 ? 6.098 -0.504 45.358 1.00 49.10 85 ASP B O 1
ATOM 1486 N N . GLU B 1 89 ? 5.320 1.045 42.260 1.00 45.89 87 GLU B N 1
ATOM 1487 C CA . GLU B 1 89 ? 4.235 0.519 41.434 1.00 53.62 87 GLU B CA 1
ATOM 1488 C C . GLU B 1 89 ? 3.356 -0.414 42.251 1.00 51.16 87 GLU B C 1
ATOM 1489 O O . GLU B 1 89 ? 2.137 -0.219 42.352 1.00 50.13 87 GLU B O 1
ATOM 1495 N N . ALA B 1 90 ? 3.973 -1.421 42.873 1.00 48.22 88 ALA B N 1
ATOM 1496 C CA . ALA B 1 90 ? 3.211 -2.357 43.690 1.00 44.99 88 ALA B CA 1
ATOM 1497 C C . ALA B 1 90 ? 2.487 -1.633 44.816 1.00 51.05 88 ALA B C 1
ATOM 1498 O O . ALA B 1 90 ? 1.310 -1.904 45.082 1.00 48.52 88 ALA B O 1
ATOM 1500 N N . ALA B 1 91 ? 3.171 -0.693 45.482 1.00 40.77 89 ALA B N 1
ATOM 1501 C CA . ALA B 1 91 ? 2.550 0.010 46.605 1.00 39.08 89 ALA B CA 1
ATOM 1502 C C . ALA B 1 91 ? 1.330 0.805 46.155 1.00 46.15 89 ALA B C 1
ATOM 1503 O O . ALA B 1 91 ? 0.281 0.781 46.814 1.00 47.80 89 ALA B O 1
ATOM 1505 N N . LEU B 1 92 ? 1.446 1.509 45.026 1.00 43.18 90 LEU B N 1
ATOM 1506 C CA . LEU B 1 92 ? 0.312 2.248 44.490 1.00 41.96 90 LEU B CA 1
ATOM 1507 C C . LEU B 1 92 ? -0.835 1.306 44.146 1.00 46.99 90 LEU B C 1
ATOM 1508 O O . LEU B 1 92 ? -1.976 1.535 44.557 1.00 47.03 90 LEU B O 1
ATOM 1513 N N . ARG B 1 93 ? -0.549 0.224 43.409 1.00 50.73 91 ARG B N 1
ATOM 1514 C CA . ARG B 1 93 ? -1.610 -0.715 43.046 1.00 37.00 91 ARG B CA 1
ATOM 1515 C C . ARG B 1 93 ? -2.321 -1.248 44.280 1.00 38.55 91 ARG B C 1
ATOM 1516 O O . ARG B 1 93 ? -3.557 -1.348 44.304 1.00 38.81 91 ARG B O 1
ATOM 1524 N N . GLN B 1 94 ? -1.555 -1.576 45.321 1.00 41.30 92 GLN B N 1
ATOM 1525 C CA . GLN B 1 94 ? -2.150 -2.090 46.548 1.00 43.81 92 GLN B CA 1
ATOM 1526 C C . GLN B 1 94 ? -3.035 -1.040 47.215 1.00 58.78 92 GLN B C 1
ATOM 1527 O O . GLN B 1 94 ? -4.137 -1.353 47.688 1.00 49.52 92 GLN B O 1
ATOM 1533 N N . THR B 1 95 ? -2.580 0.217 47.246 1.00 50.23 93 THR B N 1
ATOM 1534 C CA . THR B 1 95 ? -3.385 1.257 47.878 1.00 43.34 93 THR B CA 1
ATOM 1535 C C . THR B 1 95 ? -4.669 1.514 47.094 1.00 41.36 93 THR B C 1
ATOM 1536 O O . THR B 1 95 ? -5.748 1.618 47.691 1.00 45.65 93 THR B O 1
ATOM 1540 N N . GLU B 1 96 ? -4.579 1.600 45.758 1.00 55.32 94 GLU B N 1
ATOM 1541 C CA . GLU B 1 96 ? -5.786 1.703 44.932 1.00 50.70 94 GLU B CA 1
ATOM 1542 C C . GLU B 1 96 ? -6.762 0.583 45.255 1.00 54.07 94 GLU B C 1
ATOM 1543 O O . GLU B 1 96 ? -7.948 0.838 45.509 1.00 51.29 94 GLU B O 1
ATOM 1549 N N . GLN B 1 97 ? -6.278 -0.665 45.282 1.00 51.77 95 GLN B N 1
ATOM 1550 C CA . GLN B 1 97 ? -7.147 -1.786 45.626 1.00 44.38 95 GLN B CA 1
ATOM 1551 C C . GLN B 1 97 ? -7.790 -1.596 46.999 1.00 50.15 95 GLN B C 1
ATOM 1552 O O . GLN B 1 97 ? -8.971 -1.912 47.184 1.00 47.44 95 GLN B O 1
ATOM 1558 N N . ARG B 1 98 ? -7.037 -1.078 47.976 1.00 42.78 96 ARG B N 1
ATOM 1559 C CA . ARG B 1 98 ? -7.619 -0.823 49.294 1.00 49.92 96 ARG B CA 1
ATOM 1560 C C . ARG B 1 98 ? -8.771 0.174 49.201 1.00 55.40 96 ARG B C 1
ATOM 1561 O O . ARG B 1 98 ? -9.845 -0.035 49.784 1.00 52.53 96 ARG B O 1
ATOM 1569 N N . CYS B 1 99 ? -8.561 1.273 48.472 1.00 51.99 97 CYS B N 1
ATOM 1570 C CA . CYS B 1 99 ? -9.618 2.267 48.317 1.00 58.91 97 CYS B CA 1
ATOM 1571 C C . CYS B 1 99 ? -10.856 1.661 47.658 1.00 54.98 97 CYS B C 1
ATOM 1572 O O . CYS B 1 99 ? -11.980 1.843 48.142 1.00 59.62 97 CYS B O 1
ATOM 1575 N N . ALA B 1 100 ? -10.668 0.925 46.562 1.00 50.37 98 ALA B N 1
ATOM 1576 C CA . ALA B 1 100 ? -11.802 0.277 45.910 1.00 50.27 98 ALA B CA 1
ATOM 1577 C C . ALA B 1 100 ? -12.542 -0.649 46.873 1.00 56.30 98 ALA B C 1
ATOM 1578 O O . ALA B 1 100 ? -13.780 -0.643 46.930 1.00 57.72 98 ALA B O 1
ATOM 1580 N N . ASP B 1 101 ? -11.797 -1.438 47.650 1.00 47.82 99 ASP B N 1
ATOM 1581 C CA . ASP B 1 101 ? -12.420 -2.320 48.631 1.00 51.28 99 ASP B CA 1
ATOM 1582 C C . ASP B 1 101 ? -13.291 -1.526 49.598 1.00 60.16 99 ASP B C 1
ATOM 1583 O O . ASP B 1 101 ? -14.458 -1.871 49.833 1.00 66.30 99 ASP B O 1
ATOM 1588 N N . LEU B 1 102 ? -12.741 -0.446 50.163 1.00 60.91 100 LEU B N 1
ATOM 1589 C CA . LEU B 1 102 ? -13.529 0.386 51.067 1.00 61.65 100 LEU B CA 1
ATOM 1590 C C . LEU B 1 102 ? -14.764 0.947 50.380 1.00 62.82 100 LEU B C 1
ATOM 1591 O O . LEU B 1 102 ? -15.805 1.120 51.024 1.00 68.43 100 LEU B O 1
ATOM 1596 N N . ARG B 1 103 ? -14.673 1.231 49.079 1.00 55.43 101 ARG B N 1
ATOM 1597 C CA . ARG B 1 103 ? -15.838 1.733 48.359 1.00 55.08 101 ARG B CA 1
ATOM 1598 C C . ARG B 1 103 ? -16.938 0.676 48.298 1.00 64.69 101 ARG B C 1
ATOM 1599 O O . ARG B 1 103 ? -18.102 0.958 48.616 1.00 66.25 101 ARG B O 1
ATOM 1607 N N . ASP B 1 104 ? -16.581 -0.558 47.918 1.00 55.28 102 ASP B N 1
ATOM 1608 C CA . ASP B 1 104 ? -17.564 -1.642 47.900 1.00 63.73 102 ASP B CA 1
ATOM 1609 C C . ASP B 1 104 ? -18.202 -1.830 49.275 1.00 73.80 102 ASP B C 1
ATOM 1610 O O . ASP B 1 104 ? -19.437 -1.816 49.411 1.00 65.71 102 ASP B O 1
ATOM 1615 N N . THR B 1 105 ? -17.367 -2.003 50.311 1.00 64.37 103 THR B N 1
ATOM 1616 C CA . THR B 1 105 ? -17.869 -2.145 51.677 1.00 61.32 103 THR B CA 1
ATOM 1617 C C . THR B 1 105 ? -18.819 -1.010 52.044 1.00 70.80 103 THR B C 1
ATOM 1618 O O . THR B 1 105 ? -19.853 -1.233 52.690 1.00 64.62 103 THR B O 1
ATOM 1622 N N . LEU B 1 106 ? -18.481 0.216 51.629 1.00 75.82 104 LEU B N 1
ATOM 1623 C CA . LEU B 1 106 ? -19.331 1.375 51.887 1.00 69.52 104 LEU B CA 1
ATOM 1624 C C . LEU B 1 106 ? -20.698 1.210 51.236 1.00 66.28 104 LEU B C 1
ATOM 1625 O O . LEU B 1 106 ? -21.737 1.462 51.864 1.00 69.62 104 LEU B O 1
ATOM 1630 N N . ALA B 1 107 ? -20.715 0.780 49.968 1.00 67.06 105 ALA B N 1
ATOM 1631 C CA . ALA B 1 107 ? -21.984 0.516 49.296 1.00 69.09 105 ALA B CA 1
ATOM 1632 C C . ALA B 1 107 ? -22.802 -0.534 50.034 1.00 65.70 105 ALA B C 1
ATOM 1633 O O . ALA B 1 107 ? -24.031 -0.429 50.093 1.00 61.88 105 ALA B O 1
ATOM 1635 N N . SER B 1 108 ? -22.144 -1.547 50.606 1.00 73.24 106 SER B N 1
ATOM 1636 C CA . SER B 1 108 ? -22.874 -2.563 51.363 1.00 71.52 106 SER B CA 1
ATOM 1637 C C . SER B 1 108 ? -23.499 -1.976 52.624 1.00 70.42 106 SER B C 1
ATOM 1638 O O . SER B 1 108 ? -24.710 -2.121 52.858 1.00 79.58 106 SER B O 1
ATOM 1641 N N . ALA B 1 109 ? -22.685 -1.311 53.450 1.00 75.20 107 ALA B N 1
ATOM 1642 C CA . ALA B 1 109 ? -23.187 -0.736 54.696 1.00 77.01 107 ALA B CA 1
ATOM 1643 C C . ALA B 1 109 ? -24.354 0.211 54.435 1.00 82.88 107 ALA B C 1
ATOM 1644 O O . ALA B 1 109 ? -25.380 0.154 55.124 1.00 80.65 107 ALA B O 1
ATOM 1646 N N . GLU B 1 110 ? -24.218 1.087 53.433 1.00 75.90 108 GLU B N 1
ATOM 1647 C CA . GLU B 1 110 ? -25.330 1.955 53.050 1.00 87.30 108 GLU B CA 1
ATOM 1648 C C . GLU B 1 110 ? -26.537 1.135 52.607 1.00 88.97 108 GLU B C 1
ATOM 1649 O O . GLU B 1 110 ? -27.674 1.380 53.038 1.00 88.50 108 GLU B O 1
ATOM 1655 N N . GLY B 1 111 ? -26.297 0.150 51.739 1.00 81.20 109 GLY B N 1
ATOM 1656 C CA . GLY B 1 111 ? -27.395 -0.585 51.136 1.00 86.33 109 GLY B CA 1
ATOM 1657 C C . GLY B 1 111 ? -28.263 -1.280 52.157 1.00 91.39 109 GLY B C 1
ATOM 1658 O O . GLY B 1 111 ? -29.492 -1.305 52.027 1.00 93.15 109 GLY B O 1
ATOM 1659 N N . ARG B 1 112 ? -27.653 -1.842 53.201 1.00 88.39 110 ARG B N 1
ATOM 1660 C CA . ARG B 1 112 ? -28.456 -2.559 54.178 1.00 88.86 110 ARG B CA 1
ATOM 1661 C C . ARG B 1 112 ? -28.745 -1.753 55.436 1.00 84.20 110 ARG B C 1
ATOM 1662 O O . ARG B 1 112 ? -29.530 -2.206 56.273 1.00 87.94 110 ARG B O 1
ATOM 1670 N N . ALA B 1 113 ? -28.159 -0.567 55.588 1.00 88.00 111 ALA B N 1
ATOM 1671 C CA . ALA B 1 113 ? -28.721 0.381 56.545 1.00 83.71 111 ALA B CA 1
ATOM 1672 C C . ALA B 1 113 ? -30.038 0.935 56.022 1.00 92.43 111 ALA B C 1
ATOM 1673 O O . ALA B 1 113 ? -30.985 1.129 56.792 1.00 97.52 111 ALA B O 1
ATOM 1675 N N . LYS B 1 114 ? -30.122 1.173 54.706 1.00 85.91 112 LYS B N 1
ATOM 1676 C CA . LYS B 1 114 ? -31.389 1.579 54.104 1.00 94.61 112 LYS B CA 1
ATOM 1677 C C . LYS B 1 114 ? -32.453 0.494 54.245 1.00 99.42 112 LYS B C 1
ATOM 1678 O O . LYS B 1 114 ? -33.647 0.805 54.330 1.00 100.13 112 LYS B O 1
ATOM 1684 N N . GLU B 1 115 ? -32.041 -0.773 54.270 1.00 95.91 113 GLU B N 1
ATOM 1685 C CA . GLU B 1 115 ? -32.940 -1.914 54.453 1.00 88.50 113 GLU B CA 1
ATOM 1686 C C . GLU B 1 115 ? -33.798 -1.784 55.709 1.00 73.31 113 GLU B C 1
ATOM 1687 O O . GLU B 1 115 ? -33.277 -1.734 56.823 1.00 80.69 113 GLU B O 1
ATOM 1693 N N . ASP C 1 12 ? 110.785 4.429 6.020 1.00 92.13 10 ASP C N 1
ATOM 1694 C CA . ASP C 1 12 ? 110.815 5.880 5.870 1.00 103.13 10 ASP C CA 1
ATOM 1695 C C . ASP C 1 12 ? 109.956 6.523 6.956 1.00 110.41 10 ASP C C 1
ATOM 1696 O O . ASP C 1 12 ? 109.201 5.839 7.648 1.00 90.38 10 ASP C O 1
ATOM 1701 N N . THR C 1 13 ? 110.110 7.844 7.098 1.00 111.38 11 THR C N 1
ATOM 1702 C CA . THR C 1 13 ? 109.434 8.592 8.154 1.00 96.54 11 THR C CA 1
ATOM 1703 C C . THR C 1 13 ? 107.976 8.846 7.785 1.00 97.07 11 THR C C 1
ATOM 1704 O O . THR C 1 13 ? 107.079 8.784 8.640 1.00 97.84 11 THR C O 1
ATOM 1708 N N . LYS C 1 14 ? 107.719 9.144 6.504 1.00 94.18 12 LYS C N 1
ATOM 1709 C CA . LYS C 1 14 ? 106.372 9.496 6.063 1.00 85.74 12 LYS C CA 1
ATOM 1710 C C . LYS C 1 14 ? 105.525 8.273 5.713 1.00 76.04 12 LYS C C 1
ATOM 1711 O O . LYS C 1 14 ? 104.296 8.373 5.707 1.00 87.72 12 LYS C O 1
ATOM 1717 N N . VAL C 1 15 ? 106.130 7.113 5.442 1.00 71.36 13 VAL C N 1
ATOM 1718 C CA . VAL C 1 15 ? 105.326 5.888 5.403 1.00 78.79 13 VAL C CA 1
ATOM 1719 C C . VAL C 1 15 ? 104.861 5.576 6.815 1.00 80.12 13 VAL C C 1
ATOM 1720 O O . VAL C 1 15 ? 103.829 4.922 7.006 1.00 83.12 13 VAL C O 1
ATOM 1724 N N . SER C 1 16 ? 105.579 6.086 7.819 1.00 82.00 14 SER C N 1
ATOM 1725 C CA . SER C 1 16 ? 105.233 5.850 9.212 1.00 84.22 14 SER C CA 1
ATOM 1726 C C . SER C 1 16 ? 104.178 6.843 9.693 1.00 82.41 14 SER C C 1
ATOM 1727 O O . SER C 1 16 ? 103.228 6.461 10.382 1.00 83.92 14 SER C O 1
ATOM 1730 N N . GLU C 1 17 ? 104.348 8.126 9.364 1.00 60.19 15 GLU C N 1
ATOM 1731 C CA . GLU C 1 17 ? 103.310 9.101 9.691 1.00 82.68 15 GLU C CA 1
ATOM 1732 C C . GLU C 1 17 ? 102.026 8.812 8.921 1.00 84.28 15 GLU C C 1
ATOM 1733 O O . GLU C 1 17 ? 100.917 8.998 9.442 1.00 75.60 15 GLU C O 1
ATOM 1739 N N . LEU C 1 18 ? 102.158 8.354 7.673 1.00 70.45 16 LEU C N 1
ATOM 1740 C CA . LEU C 1 18 ? 100.976 7.976 6.910 1.00 66.34 16 LEU C CA 1
ATOM 1741 C C . LEU C 1 18 ? 100.372 6.687 7.447 1.00 63.29 16 LEU C C 1
ATOM 1742 O O . LEU C 1 18 ? 99.148 6.545 7.487 1.00 58.47 16 LEU C O 1
ATOM 1747 N N . SER C 1 19 ? 101.216 5.737 7.865 1.00 65.35 17 SER C N 1
ATOM 1748 C CA . SER C 1 19 ? 100.719 4.535 8.532 1.00 60.36 17 SER C CA 1
ATOM 1749 C C . SER C 1 19 ? 99.906 4.901 9.763 1.00 57.75 17 SER C C 1
ATOM 1750 O O . SER C 1 19 ? 98.859 4.299 10.041 1.00 59.27 17 SER C O 1
ATOM 1753 N N . HIS C 1 20 ? 100.384 5.891 10.515 1.00 67.26 18 HIS C N 1
ATOM 1754 C CA . HIS C 1 20 ? 99.665 6.376 11.683 1.00 70.99 18 HIS C CA 1
ATOM 1755 C C . HIS C 1 20 ? 98.317 6.966 11.284 1.00 65.74 18 HIS C C 1
ATOM 1756 O O . HIS C 1 20 ? 97.268 6.554 11.797 1.00 64.42 18 HIS C O 1
ATOM 1763 N N . LYS C 1 21 ? 98.327 7.922 10.350 1.00 59.58 19 LYS C N 1
ATOM 1764 C CA . LYS C 1 21 ? 97.078 8.573 9.962 1.00 66.12 19 LYS C CA 1
ATOM 1765 C C . LYS C 1 21 ? 96.072 7.567 9.409 1.00 63.66 19 LYS C C 1
ATOM 1766 O O . LYS C 1 21 ? 94.869 7.665 9.684 1.00 60.00 19 LYS C O 1
ATOM 1772 N N . LEU C 1 22 ? 96.542 6.577 8.649 1.00 52.16 20 LEU C N 1
ATOM 1773 C CA . LEU C 1 22 ? 95.645 5.529 8.181 1.00 52.88 20 LEU C CA 1
ATOM 1774 C C . LEU C 1 22 ? 95.102 4.718 9.354 1.00 65.08 20 LEU C C 1
ATOM 1775 O O . LEU C 1 22 ? 93.922 4.359 9.376 1.00 61.60 20 LEU C O 1
ATOM 1780 N N . GLY C 1 23 ? 95.955 4.423 10.339 1.00 63.86 21 GLY C N 1
ATOM 1781 C CA . GLY C 1 23 ? 95.485 3.682 11.502 1.00 51.96 21 GLY C CA 1
ATOM 1782 C C . GLY C 1 23 ? 94.366 4.403 12.230 1.00 55.54 21 GLY C C 1
ATOM 1783 O O . GLY C 1 23 ? 93.314 3.820 12.526 1.00 54.42 21 GLY C O 1
ATOM 1784 N N . SER C 1 24 ? 94.573 5.689 12.519 1.00 53.89 22 SER C N 1
ATOM 1785 C CA . SER C 1 24 ? 93.513 6.477 13.136 1.00 45.58 22 SER C CA 1
ATOM 1786 C C . SER C 1 24 ? 92.280 6.526 12.244 1.00 50.59 22 SER C C 1
ATOM 1787 O O . SER C 1 24 ? 91.143 6.491 12.732 1.00 46.01 22 SER C O 1
ATOM 1790 N N . SER C 1 25 ? 92.489 6.588 10.927 1.00 71.08 23 SER C N 1
ATOM 1791 C CA . SER C 1 25 ? 91.370 6.655 9.992 1.00 57.50 23 SER C CA 1
ATOM 1792 C C . SER C 1 25 ? 90.502 5.405 10.079 1.00 46.24 23 SER C C 1
ATOM 1793 O O . SER C 1 25 ? 89.281 5.502 10.235 1.00 47.11 23 SER C O 1
ATOM 1796 N N . GLU C 1 26 ? 91.115 4.222 10.019 1.00 52.71 24 GLU C N 1
ATOM 1797 C CA . GLU C 1 26 ? 90.349 2.988 10.160 1.00 64.84 24 GLU C CA 1
ATOM 1798 C C . GLU C 1 26 ? 89.687 2.892 11.531 1.00 67.67 24 GLU C C 1
ATOM 1799 O O . GLU C 1 26 ? 88.544 2.423 11.640 1.00 65.97 24 GLU C O 1
ATOM 1805 N N . GLY C 1 27 ? 90.382 3.326 12.589 1.00 46.76 25 GLY C N 1
ATOM 1806 C CA . GLY C 1 27 ? 89.757 3.331 13.904 1.00 48.80 25 GLY C CA 1
ATOM 1807 C C . GLY C 1 27 ? 88.483 4.153 13.929 1.00 57.61 25 GLY C C 1
ATOM 1808 O O . GLY C 1 27 ? 87.409 3.662 14.304 1.00 61.71 25 GLY C O 1
ATOM 1809 N N . SER C 1 28 ? 88.578 5.418 13.508 1.00 48.09 26 SER C N 1
ATOM 1810 C CA . SER C 1 28 ? 87.390 6.257 13.439 1.00 43.95 26 SER C CA 1
ATOM 1811 C C . SER C 1 28 ? 86.321 5.640 12.546 1.00 56.62 26 SER C C 1
ATOM 1812 O O . SER C 1 28 ? 85.125 5.758 12.840 1.00 46.62 26 SER C O 1
ATOM 1815 N N . ASN C 1 29 ? 86.734 4.968 11.466 1.00 49.75 27 ASN C N 1
ATOM 1816 C CA . ASN C 1 29 ? 85.778 4.337 10.562 1.00 64.16 27 ASN C CA 1
ATOM 1817 C C . ASN C 1 29 ? 84.964 3.288 11.298 1.00 55.86 27 ASN C C 1
ATOM 1818 O O . ASN C 1 29 ? 83.733 3.268 11.219 1.00 59.40 27 ASN C O 1
ATOM 1823 N N . ARG C 1 30 ? 85.641 2.425 12.045 1.00 50.73 28 ARG C N 1
ATOM 1824 C CA . ARG C 1 30 ? 84.922 1.463 12.863 1.00 63.05 28 ARG C CA 1
ATOM 1825 C C . ARG C 1 30 ? 83.975 2.154 13.829 1.00 62.95 28 ARG C C 1
ATOM 1826 O O . ARG C 1 30 ? 82.787 1.814 13.882 1.00 72.37 28 ARG C O 1
ATOM 1834 N N . SER C 1 31 ? 84.470 3.139 14.590 1.00 53.35 29 SER C N 1
ATOM 1835 C CA . SER C 1 31 ? 83.606 3.869 15.519 1.00 59.52 29 SER C CA 1
ATOM 1836 C C . SER C 1 31 ? 82.340 4.382 14.829 1.00 67.19 29 SER C C 1
ATOM 1837 O O . SER C 1 31 ? 81.230 4.238 15.361 1.00 67.37 29 SER C O 1
ATOM 1840 N N . LEU C 1 32 ? 82.487 4.961 13.631 1.00 59.89 30 LEU C N 1
ATOM 1841 C CA . LEU C 1 32 ? 81.335 5.494 12.904 1.00 58.46 30 LEU C CA 1
ATOM 1842 C C . LEU C 1 32 ? 80.387 4.388 12.444 1.00 55.91 30 LEU C C 1
ATOM 1843 O O . LEU C 1 32 ? 79.169 4.536 12.555 1.00 53.77 30 LEU C O 1
ATOM 1848 N N . GLU C 1 33 ? 80.911 3.281 11.911 1.00 46.43 31 GLU C N 1
ATOM 1849 C CA . GLU C 1 33 ? 80.030 2.192 11.492 1.00 44.57 31 GLU C CA 1
ATOM 1850 C C . GLU C 1 33 ? 79.236 1.649 12.675 1.00 60.08 31 GLU C C 1
ATOM 1851 O O . GLU C 1 33 ? 78.022 1.413 12.577 1.00 68.79 31 GLU C O 1
ATOM 1857 N N . GLU C 1 34 ? 79.911 1.455 13.813 1.00 65.21 32 GLU C N 1
ATOM 1858 C CA . GLU C 1 34 ? 79.242 0.968 15.014 1.00 55.63 32 GLU C CA 1
ATOM 1859 C C . GLU C 1 34 ? 78.184 1.957 15.495 1.00 57.40 32 GLU C C 1
ATOM 1860 O O . GLU C 1 34 ? 77.084 1.559 15.906 1.00 63.84 32 GLU C O 1
ATOM 1866 N N . GLU C 1 35 ? 78.485 3.257 15.431 1.00 52.05 33 GLU C N 1
ATOM 1867 C CA . GLU C 1 35 ? 77.509 4.230 15.896 1.00 46.96 33 GLU C CA 1
ATOM 1868 C C . GLU C 1 35 ? 76.334 4.341 14.933 1.00 50.77 33 GLU C C 1
ATOM 1869 O O . GLU C 1 35 ? 75.188 4.462 15.371 1.00 55.41 33 GLU C O 1
ATOM 1875 N N . THR C 1 36 ? 76.587 4.278 13.625 1.00 54.07 34 THR C N 1
ATOM 1876 C CA . THR C 1 36 ? 75.483 4.271 12.666 1.00 49.24 34 THR C CA 1
ATOM 1877 C C . THR C 1 36 ? 74.570 3.075 12.895 1.00 54.40 34 THR C C 1
ATOM 1878 O O . THR C 1 36 ? 73.341 3.211 12.864 1.00 47.94 34 THR C O 1
ATOM 1882 N N . ALA C 1 37 ? 75.147 1.892 13.126 1.00 54.12 35 ALA C N 1
ATOM 1883 C CA . ALA C 1 37 ? 74.314 0.721 13.386 1.00 46.96 35 ALA C CA 1
ATOM 1884 C C . ALA C 1 37 ? 73.462 0.923 14.637 1.00 49.51 35 ALA C C 1
ATOM 1885 O O . ALA C 1 37 ? 72.242 0.690 14.622 1.00 61.95 35 ALA C O 1
ATOM 1887 N N . ARG C 1 38 ? 74.089 1.377 15.727 1.00 47.61 36 ARG C N 1
ATOM 1888 C CA . ARG C 1 38 ? 73.352 1.656 16.958 1.00 49.24 36 ARG C CA 1
ATOM 1889 C C . ARG C 1 38 ? 72.221 2.655 16.723 1.00 59.00 36 ARG C C 1
ATOM 1890 O O . ARG C 1 38 ? 71.089 2.463 17.190 1.00 55.57 36 ARG C O 1
ATOM 1898 N N . LEU C 1 39 ? 72.512 3.733 15.994 1.00 49.46 37 LEU C N 1
ATOM 1899 C CA . LEU C 1 39 ? 71.498 4.751 15.748 1.00 51.56 37 LEU C CA 1
ATOM 1900 C C . LEU C 1 39 ? 70.342 4.186 14.933 1.00 56.05 37 LEU C C 1
ATOM 1901 O O . LEU C 1 39 ? 69.193 4.231 15.375 1.00 62.26 37 LEU C O 1
ATOM 1906 N N . ARG C 1 40 ? 70.626 3.616 13.758 1.00 47.24 38 ARG C N 1
ATOM 1907 C CA . ARG C 1 40 ? 69.563 3.000 12.966 1.00 54.21 38 ARG C CA 1
ATOM 1908 C C . ARG C 1 40 ? 68.674 2.108 13.829 1.00 52.22 38 ARG C C 1
ATOM 1909 O O . ARG C 1 40 ? 67.439 2.199 13.767 1.00 58.36 38 ARG C O 1
ATOM 1917 N N . SER C 1 41 ? 69.280 1.287 14.692 1.00 52.48 39 SER C N 1
ATOM 1918 C CA . SER C 1 41 ? 68.474 0.434 15.561 1.00 57.32 39 SER C CA 1
ATOM 1919 C C . SER C 1 41 ? 67.589 1.265 16.493 1.00 52.25 39 SER C C 1
ATOM 1920 O O . SER C 1 41 ? 66.393 0.984 16.653 1.00 52.72 39 SER C O 1
ATOM 1923 N N . LEU C 1 42 ? 68.159 2.309 17.102 1.00 54.74 40 LEU C N 1
ATOM 1924 C CA . LEU C 1 42 ? 67.380 3.154 18.005 1.00 54.55 40 LEU C CA 1
ATOM 1925 C C . LEU C 1 42 ? 66.205 3.829 17.295 1.00 49.19 40 LEU C C 1
ATOM 1926 O O . LEU C 1 42 ? 65.113 3.938 17.865 1.00 44.78 40 LEU C O 1
ATOM 1931 N N . ASN C 1 43 ? 66.410 4.313 16.064 1.00 49.30 41 ASN C N 1
ATOM 1932 C CA . ASN C 1 43 ? 65.301 4.900 15.313 1.00 52.12 41 ASN C CA 1
ATOM 1933 C C . ASN C 1 43 ? 64.230 3.878 15.035 1.00 41.72 41 ASN C C 1
ATOM 1934 O O . ASN C 1 43 ? 63.038 4.193 15.095 1.00 43.63 41 ASN C O 1
ATOM 1939 N N . GLN C 1 44 ? 64.636 2.665 14.665 1.00 49.19 42 GLN C N 1
ATOM 1940 C CA . GLN C 1 44 ? 63.673 1.580 14.583 1.00 40.82 42 GLN C CA 1
ATOM 1941 C C . GLN C 1 44 ? 62.825 1.518 15.844 1.00 48.28 42 GLN C C 1
ATOM 1942 O O . GLN C 1 44 ? 61.589 1.574 15.783 1.00 48.78 42 GLN C O 1
ATOM 1948 N N . GLN C 1 45 ? 63.486 1.448 17.004 1.00 36.53 43 GLN C N 1
ATOM 1949 C CA . GLN C 1 45 ? 62.767 1.329 18.266 1.00 33.07 43 GLN C CA 1
ATOM 1950 C C . GLN C 1 45 ? 61.810 2.496 18.480 1.00 38.87 43 GLN C C 1
ATOM 1951 O O . GLN C 1 45 ? 60.620 2.294 18.744 1.00 45.44 43 GLN C O 1
ATOM 1957 N N . LEU C 1 46 ? 62.312 3.729 18.396 1.00 37.22 44 LEU C N 1
ATOM 1958 C CA . LEU C 1 46 ? 61.450 4.869 18.688 1.00 40.31 44 LEU C CA 1
ATOM 1959 C C . LEU C 1 46 ? 60.319 4.987 17.680 1.00 40.84 44 LEU C C 1
ATOM 1960 O O . LEU C 1 46 ? 59.198 5.346 18.050 1.00 33.19 44 LEU C O 1
ATOM 1965 N N . SER C 1 47 ? 60.586 4.686 16.414 1.00 32.84 45 SER C N 1
ATOM 1966 C CA . SER C 1 47 ? 59.536 4.742 15.404 1.00 38.61 45 SER C CA 1
ATOM 1967 C C . SER C 1 47 ? 58.435 3.730 15.700 1.00 35.84 45 SER C C 1
ATOM 1968 O O . SER C 1 47 ? 57.246 4.072 15.700 1.00 43.65 45 SER C O 1
ATOM 1971 N N . SER C 1 48 ? 58.810 2.477 15.967 1.00 40.14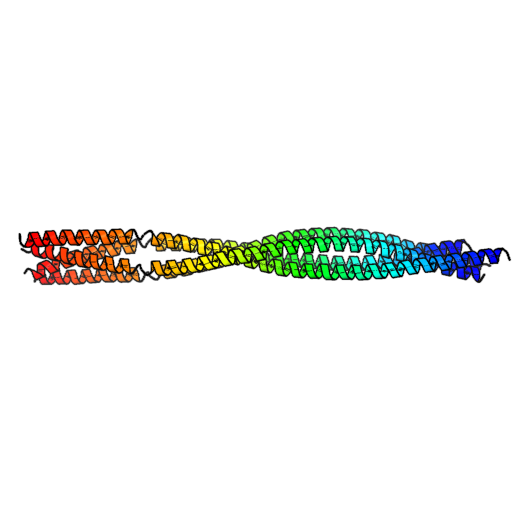 46 SER C N 1
ATOM 1972 C CA . SER C 1 48 ? 57.818 1.474 16.347 1.00 44.05 46 SER C CA 1
ATOM 1973 C C . SER C 1 48 ? 57.039 1.913 17.585 1.00 50.50 46 SER C C 1
ATOM 1974 O O . SER C 1 48 ? 55.800 1.843 17.620 1.00 48.23 46 SER C O 1
ATOM 1977 N N . SER C 1 49 ? 57.757 2.388 18.607 1.00 46.08 47 SER C N 1
ATOM 1978 C CA . SER C 1 49 ? 57.117 2.828 19.842 1.00 41.73 47 SER C CA 1
ATOM 1979 C C . SER C 1 49 ? 56.120 3.948 19.576 1.00 39.71 47 SER C C 1
ATOM 1980 O O . SER C 1 49 ? 55.003 3.942 20.110 1.00 50.58 47 SER C O 1
ATOM 1983 N N . LYS C 1 50 ? 56.497 4.903 18.730 1.00 40.53 48 LYS C N 1
ATOM 1984 C CA . LYS C 1 50 ? 55.616 6.019 18.409 1.00 42.14 48 LYS C CA 1
ATOM 1985 C C . LYS C 1 50 ? 54.384 5.548 17.642 1.00 49.43 48 LYS C C 1
ATOM 1986 O O . LYS C 1 50 ? 53.275 6.053 17.863 1.00 48.55 48 LYS C O 1
ATOM 1992 N N . HIS C 1 51 ? 54.547 4.570 16.749 1.00 49.62 49 HIS C N 1
ATOM 1993 C CA . HIS C 1 51 ? 53.382 4.043 16.045 1.00 47.56 49 HIS C CA 1
ATOM 1994 C C . HIS C 1 51 ? 52.426 3.354 17.009 1.00 47.34 49 HIS C C 1
ATOM 1995 O O . HIS C 1 51 ? 51.199 3.502 16.897 1.00 47.27 49 HIS C O 1
ATOM 2002 N N . GLU C 1 52 ? 52.973 2.604 17.974 1.00 51.79 50 GLU C N 1
ATOM 2003 C CA . GLU C 1 52 ? 52.131 1.958 18.978 1.00 42.03 50 GLU C CA 1
ATOM 2004 C C . GLU C 1 52 ? 51.386 2.992 19.816 1.00 50.17 50 GLU C C 1
ATOM 2005 O O . GLU C 1 52 ? 50.168 2.883 20.026 1.00 43.38 50 GLU C O 1
ATOM 2011 N N . LEU C 1 53 ? 52.112 4.004 20.308 1.00 46.61 51 LEU C N 1
ATOM 2012 C CA . LEU C 1 53 ? 51.475 5.105 21.021 1.00 42.08 51 LEU C CA 1
ATOM 2013 C C . LEU C 1 53 ? 50.344 5.708 20.201 1.00 41.26 51 LEU C C 1
ATOM 2014 O O . LEU C 1 53 ? 49.265 5.983 20.734 1.00 36.83 51 LEU C O 1
ATOM 2019 N N . GLU C 1 54 ? 50.564 5.911 18.898 1.00 50.43 52 GLU C N 1
ATOM 2020 C CA . GLU C 1 54 ? 49.507 6.459 18.049 1.00 42.49 52 GLU C CA 1
ATOM 2021 C C . GLU C 1 54 ? 48.279 5.552 18.034 1.00 45.01 52 GLU C C 1
ATOM 2022 O O . GLU C 1 54 ? 47.140 6.028 18.178 1.00 32.93 52 GLU C O 1
ATOM 2028 N N . ILE C 1 55 ? 48.487 4.239 17.874 1.00 36.25 53 ILE C N 1
ATOM 2029 C CA . ILE C 1 55 ? 47.348 3.322 17.874 1.00 37.75 53 ILE C CA 1
ATOM 2030 C C . ILE C 1 55 ? 46.565 3.448 19.178 1.00 41.63 53 ILE C C 1
ATOM 2031 O O . ILE C 1 55 ? 45.341 3.649 19.175 1.00 47.11 53 ILE C O 1
ATOM 2036 N N . GLN C 1 56 ? 47.265 3.368 20.315 1.00 45.66 54 GLN C N 1
ATOM 2037 C CA . GLN C 1 56 ? 46.577 3.413 21.604 1.00 40.79 54 GLN C CA 1
ATOM 2038 C C . GLN C 1 56 ? 45.900 4.760 21.833 1.00 38.92 54 GLN C C 1
ATOM 2039 O O . GLN C 1 56 ? 44.813 4.822 22.421 1.00 42.33 54 GLN C O 1
ATOM 2045 N N . LEU C 1 57 ? 46.516 5.843 21.364 1.00 37.86 55 LEU C N 1
ATOM 2046 C CA . LEU C 1 57 ? 45.919 7.167 21.494 1.00 42.41 55 LEU C CA 1
ATOM 2047 C C . LEU C 1 57 ? 44.611 7.274 20.711 1.00 45.86 55 LEU C C 1
ATOM 2048 O O . LEU C 1 57 ? 43.605 7.768 21.237 1.00 41.36 55 LEU C O 1
ATOM 2053 N N . ASN C 1 58 ? 44.598 6.814 19.456 1.00 48.20 56 ASN C N 1
ATOM 2054 C CA . ASN C 1 58 ? 43.351 6.853 18.691 1.00 47.17 56 ASN C CA 1
ATOM 2055 C C . ASN C 1 58 ? 42.284 5.976 19.333 1.00 43.95 56 ASN C C 1
ATOM 2056 O O . ASN C 1 58 ? 41.111 6.378 19.434 1.00 47.10 56 ASN C O 1
ATOM 2061 N N . GLU C 1 59 ? 42.671 4.779 19.790 1.00 36.70 57 GLU C N 1
ATOM 2062 C CA . GLU C 1 59 ? 41.721 3.925 20.495 1.00 33.85 57 GLU C CA 1
ATOM 2063 C C . GLU C 1 59 ? 41.121 4.655 21.696 1.00 37.89 57 GLU C C 1
ATOM 2064 O O . GLU C 1 59 ? 39.903 4.621 21.929 1.00 45.10 57 GLU C O 1
ATOM 2070 N N . ALA C 1 60 ? 41.970 5.354 22.454 1.00 37.83 58 ALA C N 1
ATOM 2071 C CA . ALA C 1 60 ? 41.503 6.019 23.663 1.00 43.20 58 ALA C CA 1
ATOM 2072 C C . ALA C 1 60 ? 40.568 7.176 23.333 1.00 46.83 58 ALA C C 1
ATOM 2073 O O . ALA C 1 60 ? 39.525 7.338 23.975 1.00 44.54 58 ALA C O 1
ATOM 2075 N N . LYS C 1 61 ? 40.922 7.993 22.336 1.00 41.70 59 LYS C N 1
ATOM 2076 C CA . LYS C 1 61 ? 40.043 9.088 21.926 1.00 48.90 59 LYS C CA 1
ATOM 2077 C C . LYS C 1 61 ? 38.664 8.569 21.529 1.00 44.49 59 LYS C C 1
ATOM 2078 O O . LYS C 1 61 ? 37.629 9.100 21.967 1.00 59.32 59 LYS C O 1
ATOM 2084 N N . ALA C 1 62 ? 38.630 7.518 20.706 1.00 37.09 60 ALA C N 1
ATOM 2085 C CA . ALA C 1 62 ? 37.348 6.923 20.342 1.00 47.81 60 ALA C CA 1
ATOM 2086 C C . ALA C 1 62 ? 36.557 6.525 21.585 1.00 57.84 60 ALA C C 1
ATOM 2087 O 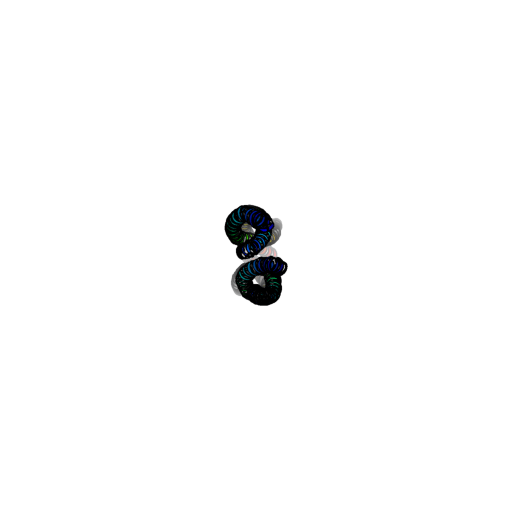O . ALA C 1 62 ? 35.371 6.868 21.727 1.00 55.33 60 ALA C O 1
ATOM 2089 N N . LYS C 1 63 ? 37.215 5.812 22.511 1.00 56.14 61 LYS C N 1
ATOM 2090 C CA . LYS C 1 63 ? 36.545 5.414 23.746 1.00 42.86 61 LYS C CA 1
ATOM 2091 C C . LYS C 1 63 ? 36.011 6.614 24.517 1.00 42.91 61 LYS C C 1
ATOM 2092 O O . LYS C 1 63 ? 34.913 6.548 25.077 1.00 40.44 61 LYS C O 1
ATOM 2098 N N . VAL C 1 64 ? 36.760 7.716 24.560 1.00 39.13 62 VAL C N 1
ATOM 2099 C CA . VAL C 1 64 ? 36.265 8.888 25.271 1.00 42.63 62 VAL C CA 1
ATOM 2100 C C . VAL C 1 64 ? 34.971 9.376 24.643 1.00 52.35 62 VAL C C 1
ATOM 2101 O O . VAL C 1 64 ? 33.992 9.639 25.349 1.00 50.77 62 VAL C O 1
ATOM 2105 N N . LEU C 1 65 ? 34.931 9.489 23.312 1.00 55.67 63 LEU C N 1
ATOM 2106 C CA . LEU C 1 65 ? 33.699 9.956 22.677 1.00 61.48 63 LEU C CA 1
ATOM 2107 C C . LEU C 1 65 ? 32.527 9.022 22.984 1.00 55.09 63 LEU C C 1
ATOM 2108 O O . LEU C 1 65 ? 31.452 9.471 23.415 1.00 60.49 63 LEU C O 1
ATOM 2113 N N . ALA C 1 66 ? 32.727 7.714 22.802 1.00 51.50 64 ALA C N 1
ATOM 2114 C CA . ALA C 1 66 ? 31.667 6.751 23.104 1.00 51.32 64 ALA C CA 1
ATOM 2115 C C . ALA C 1 66 ? 31.190 6.878 24.547 1.00 59.32 64 ALA C C 1
ATOM 2116 O O . ALA C 1 66 ? 29.983 6.967 24.815 1.00 62.41 64 ALA C O 1
ATOM 2118 N N . LEU C 1 67 ? 32.131 6.888 25.492 1.00 49.65 65 LEU C N 1
ATOM 2119 C CA . LEU C 1 67 ? 31.778 6.917 26.904 1.00 55.70 65 LEU C CA 1
ATOM 2120 C C . LEU C 1 67 ? 31.087 8.215 27.284 1.00 60.69 65 LEU C C 1
ATOM 2121 O O . LEU C 1 67 ? 30.181 8.203 28.120 1.00 58.66 65 LEU C O 1
ATOM 2126 N N . ASP C 1 68 ? 31.508 9.337 26.698 1.00 62.01 66 ASP C N 1
ATOM 2127 C CA . ASP C 1 68 ? 30.835 10.611 26.930 1.00 63.40 66 ASP C CA 1
ATOM 2128 C C . ASP C 1 68 ? 29.386 10.545 26.459 1.00 69.00 66 ASP C C 1
ATOM 2129 O O . ASP C 1 68 ? 28.460 10.952 27.178 1.00 63.77 66 ASP C O 1
ATOM 2134 N N . GLU C 1 69 ? 29.175 10.012 25.252 1.00 63.43 67 GLU C N 1
ATOM 2135 C CA . GLU C 1 69 ? 27.822 9.826 24.735 1.00 63.50 67 GLU C CA 1
ATOM 2136 C C . GLU C 1 69 ? 26.975 9.010 25.704 1.00 65.92 67 GLU C C 1
ATOM 2137 O O . GLU C 1 69 ? 25.878 9.426 26.113 1.00 59.70 67 GLU C O 1
ATOM 2143 N N . LYS C 1 70 ? 27.484 7.840 26.098 1.00 62.00 68 LYS C N 1
ATOM 2144 C CA . LYS C 1 70 ? 26.729 6.990 27.006 1.00 54.39 68 LYS C CA 1
ATOM 2145 C C . LYS C 1 70 ? 26.487 7.697 28.335 1.00 58.02 68 LYS C C 1
ATOM 2146 O O . LYS C 1 70 ? 25.449 7.500 28.972 1.00 60.84 68 LYS C O 1
ATOM 2152 N N . ALA C 1 71 ? 27.428 8.538 28.756 1.00 56.29 69 ALA C N 1
ATOM 2153 C CA . ALA C 1 71 ? 27.240 9.293 29.988 1.00 55.05 69 ALA C CA 1
ATOM 2154 C C . ALA C 1 71 ? 26.050 10.227 29.869 1.00 65.04 69 ALA C C 1
ATOM 2155 O O . ALA C 1 71 ? 25.268 10.369 30.817 1.00 62.98 69 ALA C O 1
ATOM 2157 N N . GLN C 1 72 ? 25.897 10.871 28.705 1.00 75.70 70 GLN C N 1
ATOM 2158 C CA . GLN C 1 72 ? 24.726 11.715 28.485 1.00 70.21 70 GLN C CA 1
ATOM 2159 C C . GLN C 1 72 ? 23.438 10.897 28.498 1.00 63.97 70 GLN C C 1
ATOM 2160 O O . GLN C 1 72 ? 22.459 11.290 29.143 1.00 59.17 70 GLN C O 1
ATOM 2166 N N . SER C 1 73 ? 23.419 9.759 27.796 1.00 57.13 71 SER C N 1
ATOM 2167 C CA . SER C 1 73 ? 22.238 8.897 27.815 1.00 53.63 71 SER C CA 1
ATOM 2168 C C . SER C 1 73 ? 21.868 8.486 29.242 1.00 67.29 71 SER C C 1
ATOM 2169 O O . SER C 1 73 ? 20.726 8.679 29.692 1.00 60.70 71 SER C O 1
ATOM 2172 N N . GLN C 1 74 ? 22.832 7.916 29.968 1.00 60.39 72 GLN C N 1
ATOM 2173 C CA . GLN C 1 74 ? 22.591 7.486 31.339 1.00 52.24 72 GLN C CA 1
ATOM 2174 C C . GLN C 1 74 ? 22.083 8.641 32.193 1.00 50.70 72 GLN C C 1
ATOM 2175 O O . GLN C 1 74 ? 21.129 8.482 32.965 1.00 52.05 72 GLN C O 1
ATOM 2181 N N . GLY C 1 75 ? 22.712 9.816 32.070 1.00 46.80 73 GLY C N 1
ATOM 2182 C CA . GLY C 1 75 ? 22.247 10.973 32.820 1.00 44.13 73 GLY C CA 1
ATOM 2183 C C . GLY C 1 75 ? 20.805 11.317 32.500 1.00 56.08 73 GLY C C 1
ATOM 2184 O O . GLY C 1 75 ? 20.016 11.658 33.393 1.00 55.30 73 GLY C O 1
ATOM 2185 N N . ASP C 1 76 ? 20.440 11.203 31.221 1.00 56.50 74 ASP C N 1
ATOM 2186 C CA . ASP C 1 76 ? 19.051 11.373 30.813 1.00 62.66 74 ASP C CA 1
ATOM 2187 C C . ASP C 1 76 ? 18.137 10.459 31.612 1.00 61.20 74 ASP C C 1
ATOM 2188 O O . ASP C 1 76 ? 17.229 10.921 32.317 1.00 51.92 74 ASP C O 1
ATOM 2193 N N . VAL C 1 77 ? 18.379 9.148 31.527 1.00 53.51 75 VAL C N 1
ATOM 2194 C CA . VAL C 1 77 ? 17.438 8.232 32.159 1.00 49.24 75 VAL C CA 1
ATOM 2195 C C . VAL C 1 77 ? 17.422 8.420 33.671 1.00 46.36 75 VAL C C 1
ATOM 2196 O O . VAL C 1 77 ? 16.375 8.250 34.303 1.00 62.75 75 VAL C O 1
ATOM 2200 N N . ILE C 1 78 ? 18.541 8.816 34.279 1.00 50.24 76 ILE C N 1
ATOM 2201 C CA . ILE C 1 78 ? 18.528 9.053 35.720 1.00 50.65 76 ILE C CA 1
ATOM 2202 C C . ILE C 1 78 ? 17.594 10.213 36.057 1.00 61.67 76 ILE C C 1
ATOM 2203 O O . ILE C 1 78 ? 16.763 10.114 36.966 1.00 51.52 76 ILE C O 1
ATOM 2208 N N . GLU C 1 79 ? 17.707 11.318 35.310 1.00 53.39 77 GLU C N 1
ATOM 2209 C CA . GLU C 1 79 ? 16.818 12.455 35.560 1.00 54.54 77 GLU C CA 1
ATOM 2210 C C . GLU C 1 79 ? 15.355 12.076 35.340 1.00 69.80 77 GLU C C 1
ATOM 2211 O O . GLU C 1 79 ? 14.491 12.332 36.199 1.00 55.13 77 GLU C O 1
ATOM 2217 N N . GLN C 1 80 ? 15.059 11.456 34.191 1.00 54.53 78 GLN C N 1
ATOM 2218 C CA . GLN C 1 80 ? 13.701 11.020 33.881 1.00 48.86 78 GLN C CA 1
ATOM 2219 C C . GLN C 1 80 ? 13.126 10.157 35.003 1.00 62.51 78 GLN C C 1
ATOM 2220 O O . GLN C 1 80 ? 12.000 10.380 35.471 1.00 66.33 78 GLN C O 1
ATOM 2226 N N . GLN C 1 81 ? 13.906 9.178 35.464 1.00 59.78 79 GLN C N 1
ATOM 2227 C CA . GLN C 1 81 ? 13.432 8.303 36.527 1.00 57.05 79 GLN C CA 1
ATOM 2228 C C . GLN C 1 81 ? 13.247 9.054 37.841 1.00 55.45 79 GLN C C 1
ATOM 2229 O O . GLN C 1 81 ? 12.340 8.718 38.608 1.00 62.57 79 GLN C O 1
ATOM 2235 N N . ARG C 1 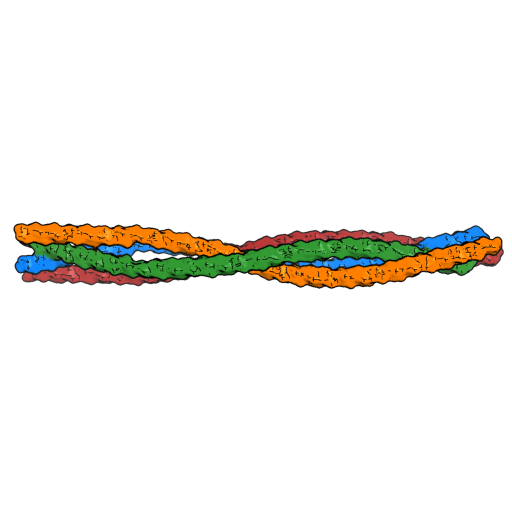82 ? 14.082 10.063 38.122 1.00 61.91 80 ARG C N 1
ATOM 2236 C CA . ARG C 1 82 ? 13.846 10.914 39.290 1.00 64.29 80 ARG C CA 1
ATOM 2237 C C . ARG C 1 82 ? 12.468 11.554 39.221 1.00 59.83 80 ARG C C 1
ATOM 2238 O O . ARG C 1 82 ? 11.685 11.494 40.182 1.00 58.98 80 ARG C O 1
ATOM 2246 N N . GLY C 1 83 ? 12.168 12.197 38.087 1.00 50.32 81 GLY C N 1
ATOM 2247 C CA . GLY C 1 83 ? 10.862 12.813 37.926 1.00 57.37 81 GLY C CA 1
ATOM 2248 C C . GLY C 1 83 ? 9.730 11.823 38.102 1.00 65.92 81 GLY C C 1
ATOM 2249 O O . GLY C 1 83 ? 8.719 12.125 38.747 1.00 67.05 81 GLY C O 1
ATOM 2250 N N . ARG C 1 84 ? 9.892 10.615 37.554 1.00 54.10 82 ARG C N 1
ATOM 2251 C CA . ARG C 1 84 ? 8.849 9.612 37.718 1.00 47.67 82 ARG C CA 1
ATOM 2252 C C . ARG C 1 84 ? 8.684 9.210 39.179 1.00 57.20 82 ARG C C 1
ATOM 2253 O O . ARG C 1 84 ? 7.555 9.097 39.668 1.00 54.59 82 ARG C O 1
ATOM 2261 N N . LEU C 1 85 ? 9.787 9.016 39.905 1.00 50.47 83 LEU C N 1
ATOM 2262 C CA . LEU C 1 85 ? 9.666 8.713 41.328 1.00 51.83 83 LEU C CA 1
ATOM 2263 C C . LEU C 1 85 ? 8.914 9.817 42.064 1.00 56.66 83 LEU C C 1
ATOM 2264 O O . LEU C 1 85 ? 8.082 9.532 42.935 1.00 51.04 83 LEU C O 1
ATOM 2269 N N . ARG C 1 86 ? 9.176 11.085 41.724 1.00 53.52 84 ARG C N 1
ATOM 2270 C CA . ARG C 1 86 ? 8.448 12.173 42.379 1.00 55.77 84 ARG C CA 1
ATOM 2271 C C . ARG C 1 86 ? 6.954 12.092 42.078 1.00 49.56 84 ARG C C 1
ATOM 2272 O O . ARG C 1 86 ? 6.115 12.213 42.984 1.00 50.76 84 ARG C O 1
ATOM 2280 N N . ASP C 1 87 ? 6.601 11.876 40.806 1.00 47.25 85 ASP C N 1
ATOM 2281 C CA . ASP C 1 87 ? 5.194 11.722 40.452 1.00 47.44 85 ASP C CA 1
ATOM 2282 C C . ASP C 1 87 ? 4.557 10.575 41.226 1.00 54.34 85 ASP C C 1
ATOM 2283 O O . ASP C 1 87 ? 3.405 10.673 41.665 1.00 57.49 85 ASP C O 1
ATOM 2296 N N . GLU C 1 89 ? 5.493 9.227 44.198 1.00 44.43 87 GLU C N 1
ATOM 2297 C CA . GLU C 1 89 ? 5.266 9.651 45.574 1.00 47.21 87 GLU C CA 1
ATOM 2298 C C . GLU C 1 89 ? 4.014 10.505 45.667 1.00 46.07 87 GLU C C 1
ATOM 2299 O O . GLU C 1 89 ? 3.212 10.347 46.594 1.00 50.10 87 GLU C O 1
ATOM 2305 N N . ALA C 1 90 ? 3.824 11.407 44.700 1.00 49.41 88 ALA C N 1
ATOM 2306 C CA . ALA C 1 90 ? 2.636 12.257 44.696 1.00 53.08 88 ALA C CA 1
ATOM 2307 C C . ALA C 1 90 ? 1.361 11.419 44.623 1.00 57.03 88 ALA C C 1
ATOM 2308 O O . ALA C 1 90 ? 0.466 11.540 45.474 1.00 44.37 88 ALA C O 1
ATOM 2310 N N . ALA C 1 91 ? 1.269 10.550 43.607 1.00 45.01 89 ALA C N 1
ATOM 2311 C CA . ALA C 1 91 ? 0.086 9.712 43.444 1.00 39.93 89 ALA C CA 1
ATOM 2312 C C . ALA C 1 91 ? -0.149 8.844 44.673 1.00 39.85 89 ALA C C 1
ATOM 2313 O O . ALA C 1 91 ? -1.294 8.654 45.102 1.00 38.12 89 ALA C O 1
ATOM 2315 N N . LEU C 1 92 ? 0.926 8.330 45.269 1.00 41.91 90 LEU C N 1
ATOM 2316 C CA . LEU C 1 92 ? 0.791 7.585 46.514 1.00 42.19 90 LEU C CA 1
ATOM 2317 C C . LEU C 1 92 ? 0.159 8.447 47.603 1.00 53.64 90 LEU C C 1
ATOM 2318 O O . LEU C 1 92 ? -0.813 8.031 48.242 1.00 39.23 90 LEU C O 1
ATOM 2323 N N . ARG C 1 93 ? 0.685 9.660 47.817 1.00 46.04 91 ARG C N 1
ATOM 2324 C CA . ARG C 1 93 ? 0.136 10.542 48.847 1.00 54.80 91 ARG C CA 1
ATOM 2325 C C . ARG C 1 93 ? -1.350 10.792 48.625 1.00 45.23 91 ARG C C 1
ATOM 2326 O O . ARG C 1 93 ? -2.167 10.631 49.542 1.00 47.66 91 ARG C O 1
ATOM 2334 N N . GLN C 1 94 ? -1.718 11.167 47.399 1.00 40.70 92 GLN C N 1
ATOM 2335 C CA . GLN C 1 94 ? -3.114 11.475 47.103 1.00 40.84 92 GLN C CA 1
ATOM 2336 C C . GLN C 1 94 ? -4.013 10.258 47.323 1.00 49.64 92 GLN C C 1
ATOM 2337 O O . GLN C 1 94 ? -5.058 10.355 47.983 1.00 48.87 92 GLN C O 1
ATOM 2343 N N . THR C 1 95 ? -3.613 9.094 46.793 1.00 47.46 93 THR C N 1
ATOM 2344 C CA . THR C 1 95 ? -4.410 7.884 46.993 1.00 46.62 93 THR C CA 1
ATOM 2345 C C . THR C 1 95 ? -4.530 7.530 48.473 1.00 42.48 93 THR C C 1
ATOM 2346 O O . THR C 1 95 ? -5.630 7.238 48.953 1.00 49.23 93 THR C O 1
ATOM 2350 N N . GLU C 1 96 ? -3.419 7.560 49.212 1.00 46.24 94 GLU C N 1
ATOM 2351 C CA . GLU C 1 96 ? -3.471 7.311 50.650 1.00 50.53 94 GLU C CA 1
ATOM 2352 C C . GLU C 1 96 ? -4.498 8.211 51.325 1.00 57.61 94 GLU C C 1
ATOM 2353 O O . GLU C 1 96 ? -5.314 7.740 52.131 1.00 58.31 94 GLU C O 1
ATOM 2359 N N . GLN C 1 97 ? -4.499 9.506 50.978 1.00 45.55 95 GLN C N 1
ATOM 2360 C CA . GLN C 1 97 ? -5.474 10.421 51.567 1.00 46.00 95 GLN C CA 1
ATOM 2361 C C . GLN C 1 97 ? -6.904 10.022 51.213 1.00 47.38 95 GLN C C 1
ATOM 2362 O O . GLN C 1 97 ? -7.792 10.026 52.081 1.00 58.46 95 GLN C O 1
ATOM 2368 N N . ARG C 1 98 ? -7.149 9.681 49.943 1.00 43.45 96 ARG C N 1
ATOM 2369 C CA . ARG C 1 98 ? -8.478 9.214 49.551 1.00 51.85 96 ARG C CA 1
ATOM 2370 C C . ARG C 1 98 ? -8.912 8.022 50.391 1.00 54.82 96 ARG C C 1
ATOM 2371 O O . ARG C 1 98 ? -10.053 7.970 50.874 1.00 45.12 96 ARG C O 1
ATOM 2379 N N . CYS C 1 99 ? -8.006 7.060 50.587 1.00 42.43 97 CYS C N 1
ATOM 2380 C CA . CYS C 1 99 ? -8.328 5.896 51.397 1.00 48.30 97 CYS C CA 1
ATOM 2381 C C . CYS C 1 99 ? -8.681 6.305 52.821 1.00 50.52 97 CYS C C 1
ATOM 2382 O O . CYS C 1 99 ? -9.628 5.770 53.406 1.00 54.59 97 CYS C O 1
ATOM 2385 N N . ALA C 1 100 ? -7.948 7.270 53.388 1.00 45.99 98 ALA C N 1
ATOM 2386 C CA . ALA C 1 100 ? -8.239 7.711 54.753 1.00 45.85 98 ALA C CA 1
ATOM 2387 C C . ALA C 1 100 ? -9.639 8.309 54.854 1.00 48.77 98 ALA C C 1
ATOM 2388 O O . ALA C 1 100 ? -10.388 8.031 55.807 1.00 47.18 98 ALA C O 1
ATOM 2390 N N . ASP C 1 101 ? -10.017 9.124 53.862 1.00 48.58 99 ASP C N 1
ATOM 2391 C CA . ASP C 1 101 ? -11.367 9.686 53.836 1.00 50.71 99 ASP C CA 1
ATOM 2392 C C . ASP C 1 101 ? -12.421 8.585 53.744 1.00 58.33 99 ASP C C 1
ATOM 2393 O O . ASP C 1 101 ? -13.405 8.572 54.505 1.00 49.67 99 ASP C O 1
ATOM 2398 N N . LEU C 1 102 ? -12.240 7.658 52.799 1.00 54.25 100 LEU C N 1
ATOM 2399 C CA . LEU C 1 102 ? -13.177 6.549 52.673 1.00 53.53 100 LEU C CA 1
ATOM 2400 C C . LEU C 1 102 ? -13.322 5.806 53.992 1.00 47.50 100 LEU C C 1
ATOM 2401 O O . LEU C 1 102 ? -14.442 5.568 54.459 1.00 49.05 100 LEU C O 1
ATOM 2406 N N . ARG C 1 103 ? -12.197 5.464 54.622 1.00 45.60 101 ARG C N 1
ATOM 2407 C CA . ARG C 1 103 ? -12.232 4.728 55.881 1.00 58.36 101 ARG C CA 1
ATOM 2408 C C . ARG C 1 103 ? -13.006 5.485 56.956 1.00 57.66 101 ARG C C 1
ATOM 2409 O O . ARG C 1 103 ? -13.687 4.857 57.780 1.00 68.17 101 ARG C O 1
ATOM 2417 N N . ASP C 1 104 ? -12.950 6.822 56.952 1.00 56.54 102 ASP C N 1
ATOM 2418 C CA . ASP C 1 104 ? -13.736 7.582 57.923 1.00 55.15 102 ASP C CA 1
ATOM 2419 C C . ASP C 1 104 ? -15.237 7.523 57.622 1.00 56.81 102 ASP C C 1
ATOM 2420 O O . ASP C 1 104 ? -16.056 7.367 58.536 1.00 55.57 102 ASP C O 1
ATOM 2425 N N . THR C 1 105 ? -15.604 7.695 56.350 1.00 53.29 103 THR C N 1
ATOM 2426 C CA . THR C 1 105 ? -17.018 7.551 55.990 1.00 61.50 103 THR C CA 1
ATOM 2427 C C . THR C 1 105 ? -17.549 6.197 56.434 1.00 60.51 103 THR C C 1
ATOM 2428 O O . THR C 1 105 ? -18.611 6.102 57.076 1.00 61.01 103 THR C O 1
ATOM 2432 N N . LEU C 1 106 ? -16.808 5.130 56.128 1.00 62.41 104 LEU C N 1
ATOM 2433 C CA . LEU C 1 106 ? -17.216 3.795 56.537 1.00 59.86 104 LEU C CA 1
ATOM 2434 C C . LEU C 1 106 ? -17.370 3.709 58.048 1.00 62.47 104 LEU C C 1
ATOM 2435 O O . LEU C 1 106 ? -18.429 3.327 58.544 1.00 72.05 104 LEU C O 1
ATOM 2440 N N . ALA C 1 107 ? -16.324 4.087 58.792 1.00 59.84 105 ALA C N 1
ATOM 2441 C CA . ALA C 1 107 ? -16.376 3.992 60.252 1.00 63.17 105 ALA C CA 1
ATOM 2442 C C . ALA C 1 107 ? -17.600 4.704 60.825 1.00 67.76 105 ALA C C 1
ATOM 2443 O O . ALA C 1 107 ? -18.252 4.193 61.749 1.00 60.58 105 ALA C O 1
ATOM 2445 N N . SER C 1 108 ? -17.941 5.878 60.279 1.00 63.32 106 SER C N 1
ATOM 2446 C CA . SER C 1 108 ? -19.149 6.570 60.723 1.00 62.27 106 SER C CA 1
ATOM 2447 C C . SER C 1 108 ? -20.403 5.752 60.427 1.00 63.16 106 SER C C 1
ATOM 2448 O O . SER C 1 108 ? -21.294 5.630 61.282 1.00 63.45 106 SER C O 1
ATOM 2451 N N . ALA C 1 109 ? -20.498 5.192 59.216 1.00 58.48 107 ALA C N 1
ATOM 2452 C CA . ALA C 1 109 ? -21.640 4.341 58.896 1.00 59.62 107 ALA C CA 1
ATOM 2453 C C . ALA C 1 109 ? -21.741 3.153 59.853 1.00 68.09 107 ALA C C 1
ATOM 2454 O O . ALA C 1 109 ? -22.847 2.745 60.231 1.00 65.67 107 ALA C O 1
ATOM 2456 N N . GLU C 1 110 ? -20.597 2.594 60.270 1.00 63.09 108 GLU C N 1
ATOM 2457 C CA . GLU C 1 110 ? -20.617 1.457 61.189 1.00 65.08 108 GLU C CA 1
ATOM 2458 C C . GLU C 1 110 ? -21.084 1.876 62.576 1.00 67.75 108 GLU C C 1
ATOM 2459 O O . GLU C 1 110 ? -21.779 1.112 63.257 1.00 72.56 108 GLU C O 1
ATOM 2465 N N . GLY C 1 111 ? -20.707 3.077 63.020 1.00 70.66 109 GLY C N 1
ATOM 2466 C CA . GLY C 1 111 ? -21.254 3.582 64.272 1.00 69.03 109 GLY C CA 1
ATOM 2467 C C . GLY C 1 111 ? -22.759 3.757 64.208 1.00 77.34 109 GLY C C 1
ATOM 2468 O O . GLY C 1 111 ? -23.489 3.382 65.139 1.00 76.81 109 GLY C O 1
ATOM 2469 N N . ARG C 1 112 ? -23.250 4.325 63.098 1.00 78.86 110 ARG C N 1
ATOM 2470 C CA . ARG C 1 112 ? -24.691 4.444 62.897 1.00 74.82 110 ARG C CA 1
ATOM 2471 C C . ARG C 1 112 ? -25.370 3.082 62.979 1.00 78.30 110 ARG C C 1
ATOM 2472 O O . ARG C 1 112 ? -26.399 2.927 63.646 1.00 84.99 110 ARG C O 1
ATOM 2480 N N . ALA C 1 113 ? -24.799 2.079 62.306 1.00 74.57 111 ALA C N 1
ATOM 2481 C CA . ALA C 1 113 ? -25.342 0.727 62.397 1.00 74.66 111 ALA C CA 1
ATOM 2482 C C . ALA C 1 113 ? -25.396 0.251 63.843 1.00 75.61 111 ALA C C 1
ATOM 2483 O O . ALA C 1 113 ? -26.449 -0.183 64.324 1.00 81.96 111 ALA C O 1
ATOM 2485 N N . LYS C 1 114 ? -24.270 0.342 64.560 1.00 83.10 112 LYS C N 1
ATOM 2486 C CA . LYS C 1 114 ? -24.228 -0.158 65.932 1.00 78.40 112 LYS C CA 1
ATOM 2487 C C . LYS C 1 114 ? -25.249 0.536 66.825 1.00 83.96 112 LYS C C 1
ATOM 2488 O O . LYS C 1 114 ? -25.718 -0.060 67.803 1.00 88.58 112 LYS C O 1
ATOM 2494 N N . GLU C 1 115 ? -25.627 1.777 66.515 1.00 83.71 113 GLU C N 1
ATOM 2495 C CA . GLU C 1 115 ? -26.571 2.438 67.410 1.00 91.70 113 GLU C CA 1
ATOM 2496 C C . GLU C 1 115 ? -27.994 1.923 67.222 1.00 98.69 113 GLU C C 1
ATOM 2497 O O . GLU C 1 115 ? -28.713 1.703 68.206 1.00 110.99 113 GLU C O 1
ATOM 2503 N N . ALA C 1 116 ? -28.418 1.714 65.981 1.00 90.29 114 ALA C N 1
ATOM 2504 C CA . ALA C 1 116 ? -29.758 1.201 65.718 1.00 84.09 114 ALA C CA 1
ATOM 2505 C C . ALA C 1 116 ? -29.861 -0.291 66.053 1.00 87.89 114 ALA C C 1
ATOM 2506 O O . ALA C 1 116 ? -29.974 -0.681 67.223 1.00 75.35 114 ALA C O 1
ATOM 2508 N N . ARG D 1 5 ? 124.444 1.618 12.393 1.00 86.38 3 ARG D N 1
ATOM 2509 C CA . ARG D 1 5 ? 125.320 2.747 12.683 1.00 80.88 3 ARG D CA 1
ATOM 2510 C C . ARG D 1 5 ? 124.655 3.696 13.677 1.00 83.01 3 ARG D C 1
ATOM 2511 O O . ARG D 1 5 ? 124.029 3.253 14.640 1.00 89.27 3 ARG D O 1
ATOM 2519 N N . GLU D 1 6 ? 124.804 5.005 13.450 1.00 89.38 4 GLU D N 1
ATOM 2520 C CA . GLU D 1 6 ? 124.003 5.974 14.192 1.00 75.71 4 GLU D CA 1
ATOM 2521 C C . GLU D 1 6 ? 122.535 5.903 13.774 1.00 89.76 4 GLU D C 1
ATOM 2522 O O . GLU D 1 6 ? 121.634 6.086 14.609 1.00 86.19 4 GLU D O 1
ATOM 2528 N N . VAL D 1 7 ? 122.281 5.609 12.494 1.00 85.99 5 VAL D N 1
ATOM 2529 C CA . VAL D 1 7 ? 120.915 5.551 11.985 1.00 76.79 5 VAL D CA 1
ATOM 2530 C C . VAL D 1 7 ? 120.153 4.384 12.606 1.00 74.07 5 VAL D C 1
ATOM 2531 O O . VAL D 1 7 ? 118.990 4.529 13.004 1.00 81.54 5 VAL D O 1
ATOM 2535 N N . LYS D 1 8 ? 120.788 3.213 12.703 1.00 73.00 6 LYS D N 1
ATOM 2536 C CA . LYS D 1 8 ? 120.155 2.089 13.387 1.00 69.64 6 LYS D CA 1
ATOM 2537 C C . LYS D 1 8 ? 119.876 2.420 14.848 1.00 83.54 6 LYS D C 1
ATOM 2538 O O . LYS D 1 8 ? 118.886 1.945 15.417 1.00 79.70 6 LYS D O 1
ATOM 2544 N N . TYR D 1 9 ? 120.735 3.236 15.465 1.00 81.64 7 TYR D N 1
ATOM 2545 C CA . TYR D 1 9 ? 120.513 3.675 16.840 1.00 76.31 7 TYR D CA 1
ATOM 2546 C C . TYR D 1 9 ? 119.234 4.503 16.944 1.00 68.10 7 TYR D C 1
ATOM 2547 O O . TYR D 1 9 ? 118.379 4.257 17.812 1.00 66.95 7 TYR D O 1
ATOM 2556 N N . GLU D 1 10 ? 119.080 5.486 16.050 1.00 73.38 8 GLU D N 1
ATOM 2557 C CA . GLU D 1 10 ? 117.832 6.243 16.004 1.00 71.75 8 GLU D CA 1
ATOM 2558 C C . GLU D 1 10 ? 116.638 5.324 15.780 1.00 66.14 8 GLU D C 1
ATOM 2559 O O . GLU D 1 10 ? 115.637 5.409 16.499 1.00 66.02 8 GLU D O 1
ATOM 2565 N N . LEU D 1 11 ? 116.736 4.418 14.808 1.00 69.71 9 LEU D N 1
ATOM 2566 C CA . LEU D 1 11 ? 115.614 3.531 14.518 1.00 69.73 9 LEU D CA 1
ATOM 2567 C C . LEU D 1 11 ? 115.232 2.702 15.734 1.00 55.03 9 LEU D C 1
ATOM 2568 O O . LEU D 1 11 ? 114.044 2.537 16.027 1.00 55.42 9 LEU D O 1
ATOM 2573 N N . ASP D 1 12 ? 116.219 2.163 16.448 1.00 59.21 10 ASP D N 1
ATOM 2574 C CA . ASP D 1 12 ? 115.925 1.436 17.676 1.00 55.23 10 ASP D CA 1
ATOM 2575 C C . ASP D 1 12 ? 115.175 2.316 18.666 1.00 52.67 10 ASP D C 1
ATOM 2576 O O . ASP D 1 12 ? 114.165 1.890 19.241 1.00 46.33 10 ASP D O 1
ATOM 2581 N N . THR D 1 13 ? 115.637 3.556 18.859 1.00 45.79 11 THR D N 1
ATOM 2582 C CA . THR D 1 13 ? 114.931 4.468 19.757 1.00 55.56 11 THR D CA 1
ATOM 2583 C C . THR D 1 13 ? 113.481 4.676 19.317 1.00 59.58 11 THR D C 1
ATOM 2584 O O . THR D 1 13 ? 112.560 4.712 20.147 1.00 52.78 11 THR D O 1
ATOM 2588 N N . LYS D 1 14 ? 113.254 4.796 18.007 1.00 64.79 12 LYS D N 1
ATOM 2589 C CA . LYS D 1 14 ? 111.906 5.074 17.524 1.00 54.69 12 LYS D CA 1
ATOM 2590 C C . LYS D 1 14 ? 111.010 3.852 17.693 1.00 51.21 12 LYS D C 1
ATOM 2591 O O . LYS D 1 14 ? 109.868 3.971 18.149 1.00 53.67 12 LYS D O 1
ATOM 2597 N N . VAL D 1 15 ? 111.524 2.660 17.364 1.00 47.57 13 VAL D N 1
ATOM 2598 C CA . VAL D 1 15 ? 110.764 1.431 17.597 1.00 46.45 13 VAL D CA 1
ATOM 2599 C C . VAL D 1 15 ? 110.413 1.296 19.072 1.00 57.68 13 VAL D C 1
ATOM 2600 O O . VAL D 1 15 ? 109.300 0.888 19.425 1.00 60.04 13 VAL D O 1
ATOM 2604 N N . SER D 1 16 ? 111.355 1.628 19.959 1.00 56.46 14 SER D N 1
ATOM 2605 C CA . SER D 1 16 ? 111.082 1.515 21.386 1.00 43.52 14 SER D CA 1
ATOM 2606 C C . SER D 1 16 ? 109.945 2.438 21.791 1.00 47.54 14 SER D C 1
ATOM 2607 O O . SER D 1 16 ? 108.939 2.000 22.375 1.00 51.30 14 SER D O 1
ATOM 2610 N N . GLU D 1 17 ? 110.082 3.726 21.464 1.00 48.43 15 GLU D N 1
ATOM 2611 C CA . GLU D 1 17 ? 109.068 4.694 21.863 1.00 51.89 15 GLU D CA 1
ATOM 2612 C C . GLU D 1 17 ? 107.703 4.329 21.301 1.00 53.58 15 GLU D C 1
ATOM 2613 O O . GLU D 1 17 ? 106.695 4.387 22.017 1.00 53.25 15 GLU D O 1
ATOM 2619 N N . LEU D 1 18 ? 107.649 3.928 20.031 1.00 49.07 16 LEU D N 1
ATOM 2620 C CA . LEU D 1 18 ? 106.375 3.515 19.457 1.00 49.12 16 LEU D CA 1
ATOM 2621 C C . LEU D 1 18 ? 105.806 2.322 20.202 1.00 50.30 16 LEU D C 1
ATOM 2622 O O . LEU D 1 18 ? 104.611 2.290 20.515 1.00 52.26 16 LEU D O 1
ATOM 2627 N N . SER D 1 19 ? 106.647 1.333 20.506 1.00 45.96 17 SER D N 1
ATOM 2628 C CA . SER D 1 19 ? 106.147 0.143 21.182 1.00 43.53 17 SER D CA 1
ATOM 2629 C C . SER D 1 19 ? 105.493 0.499 22.510 1.00 59.84 17 SER D C 1
ATOM 2630 O O . SER D 1 19 ? 104.393 0.018 22.816 1.00 49.88 17 SER D O 1
ATOM 2633 N N . HIS D 1 20 ? 106.131 1.372 23.303 1.00 46.86 18 HIS D N 1
ATOM 2634 C CA . HIS D 1 20 ? 105.561 1.645 24.622 1.00 56.80 18 HIS D CA 1
ATOM 2635 C C . HIS D 1 20 ? 104.408 2.647 24.571 1.00 57.35 18 HIS D C 1
ATOM 2636 O O . HIS D 1 20 ? 103.492 2.571 25.405 1.00 54.34 18 HIS D O 1
ATOM 2643 N N . LYS D 1 21 ? 104.413 3.575 23.608 1.00 46.87 19 LYS D N 1
ATOM 2644 C CA . LYS D 1 21 ? 103.224 4.398 23.398 1.00 52.94 19 LYS D CA 1
ATOM 2645 C C . LYS D 1 21 ? 102.030 3.528 23.020 1.00 51.77 19 LYS D C 1
ATOM 2646 O O . LYS D 1 21 ? 100.905 3.750 23.497 1.00 43.65 19 LYS D O 1
ATOM 2652 N N . LEU D 1 22 ? 102.268 2.514 22.184 1.00 51.99 20 LEU D N 1
ATOM 2653 C CA . LEU D 1 22 ? 101.220 1.563 21.833 1.00 50.88 20 LEU D CA 1
ATOM 2654 C C . LEU D 1 22 ? 100.727 0.822 23.068 1.00 51.86 20 LEU D C 1
ATOM 2655 O O . LEU D 1 22 ? 99.523 0.791 23.345 1.00 51.03 20 LEU D O 1
ATOM 2660 N N . GLY D 1 23 ? 101.651 0.221 23.827 1.00 49.54 21 GLY D N 1
ATOM 2661 C CA . GLY D 1 23 ? 101.255 -0.476 25.044 1.00 52.02 21 GLY D CA 1
ATOM 2662 C C . GLY D 1 23 ? 100.402 0.377 25.962 1.00 49.81 21 GLY D C 1
ATOM 2663 O O . GLY D 1 23 ? 99.364 -0.073 26.463 1.00 48.39 21 GLY D O 1
ATOM 2664 N N . SER D 1 24 ? 100.811 1.632 26.175 1.00 37.98 22 SER D N 1
ATOM 2665 C CA . SER D 1 24 ? 99.990 2.550 26.958 1.00 47.59 22 SER D CA 1
ATOM 2666 C C . SER D 1 24 ? 98.599 2.696 26.351 1.00 49.65 22 SER D C 1
ATOM 2667 O O . SER D 1 24 ? 97.585 2.616 27.063 1.00 45.65 22 SER D O 1
ATOM 2670 N N . SER D 1 25 ? 98.527 2.899 25.028 1.00 51.53 23 SER D N 1
ATOM 2671 C CA . SER D 1 25 ? 97.224 3.087 24.392 1.00 44.97 23 SER D CA 1
ATOM 2672 C C . SER D 1 25 ? 96.322 1.874 24.595 1.00 52.49 23 SER D C 1
ATOM 2673 O O . SER D 1 25 ? 95.134 2.023 24.907 1.00 44.64 23 SER D O 1
ATOM 2676 N N . GLU D 1 26 ? 96.869 0.663 24.440 1.00 44.64 24 GLU D N 1
ATOM 2677 C CA . GLU D 1 26 ? 96.070 -0.538 24.669 1.00 45.64 24 GLU D CA 1
ATOM 2678 C C . GLU D 1 26 ? 95.616 -0.637 26.120 1.00 53.50 24 GLU D C 1
ATOM 2679 O O . GLU D 1 26 ? 94.496 -1.086 26.394 1.00 52.70 24 GLU D O 1
ATOM 2685 N N . GLY D 1 27 ? 96.472 -0.242 27.067 1.00 46.97 25 GLY D N 1
ATOM 2686 C CA . GLY D 1 27 ? 96.035 -0.218 28.454 1.00 34.03 25 GLY D CA 1
ATOM 2687 C C . GLY D 1 27 ? 94.833 0.688 28.655 1.00 40.04 25 GLY D C 1
ATOM 2688 O O . GLY D 1 27 ? 93.827 0.294 29.264 1.00 38.52 25 GLY D O 1
ATOM 2689 N N . SER D 1 28 ? 94.924 1.917 28.137 1.00 32.32 26 SER D N 1
ATOM 2690 C CA . SER D 1 28 ? 93.781 2.823 28.179 1.00 44.32 26 SER D CA 1
ATOM 2691 C C . SER D 1 28 ? 92.556 2.183 27.546 1.00 52.86 26 SER D C 1
ATOM 2692 O O . SER D 1 28 ? 91.433 2.344 28.039 1.00 53.38 26 SER D O 1
ATOM 2695 N N . ASN D 1 29 ? 92.757 1.440 26.455 1.00 50.72 27 ASN D N 1
ATOM 2696 C CA . ASN D 1 29 ? 91.630 0.844 25.748 1.00 56.52 27 ASN D CA 1
ATOM 2697 C C . ASN D 1 29 ? 90.947 -0.222 26.586 1.00 50.64 27 ASN D C 1
ATOM 2698 O O . ASN D 1 29 ? 89.717 -0.271 26.642 1.00 56.72 27 ASN D O 1
ATOM 2703 N N . ARG D 1 30 ? 91.718 -1.092 27.232 1.00 43.24 28 ARG D N 1
ATOM 2704 C CA . ARG D 1 30 ? 91.094 -2.121 28.051 1.00 49.82 28 ARG D CA 1
ATOM 2705 C C . ARG D 1 30 ? 90.354 -1.505 29.230 1.00 53.86 28 ARG D C 1
ATOM 2706 O O . ARG D 1 30 ? 89.226 -1.914 29.548 1.00 59.56 28 ARG D O 1
ATOM 2714 N N . SER D 1 31 ? 90.949 -0.492 29.866 1.00 47.84 29 SER D N 1
ATOM 2715 C CA . SER D 1 31 ? 90.239 0.198 30.941 1.00 53.64 29 SER D CA 1
ATOM 2716 C C . SER D 1 31 ? 88.923 0.797 30.445 1.00 61.76 29 SER D C 1
ATOM 2717 O O . SER D 1 31 ? 87.863 0.585 31.050 1.00 64.51 29 SER D O 1
ATOM 2720 N N . LEU D 1 32 ? 88.972 1.550 29.339 1.00 61.22 30 LEU D N 1
ATOM 2721 C CA . LEU D 1 32 ? 87.762 2.155 28.784 1.00 53.61 30 LEU D CA 1
ATOM 2722 C C . LEU D 1 32 ? 86.738 1.109 28.353 1.00 57.26 30 LEU D C 1
ATOM 2723 O O . LEU D 1 32 ? 85.533 1.345 28.469 1.00 53.08 30 LEU D O 1
ATOM 2728 N N . GLU D 1 33 ? 87.182 -0.038 27.843 1.00 52.21 31 GLU D N 1
ATOM 2729 C CA . GLU D 1 33 ? 86.232 -1.086 27.491 1.00 56.16 31 GLU D CA 1
ATOM 2730 C C . GLU D 1 33 ? 85.521 -1.603 28.729 1.00 55.67 31 GLU D C 1
ATOM 2731 O O . GLU D 1 33 ? 84.316 -1.884 28.687 1.00 64.91 31 GLU D O 1
ATOM 2737 N N . GLU D 1 34 ? 86.251 -1.731 29.842 1.00 58.20 32 GLU D N 1
ATOM 2738 C CA . GLU D 1 34 ? 85.615 -2.145 31.090 1.00 62.59 32 GLU D CA 1
ATOM 2739 C C . GLU D 1 34 ? 84.598 -1.107 31.546 1.00 56.84 32 GLU D C 1
ATOM 2740 O O . GLU D 1 34 ? 83.445 -1.437 31.862 1.00 66.88 32 GLU D O 1
ATOM 2746 N N . GLU D 1 35 ? 85.008 0.162 31.571 1.00 48.01 33 GLU D N 1
ATOM 2747 C CA . GLU D 1 35 ? 84.103 1.232 31.973 1.00 48.73 33 GLU D CA 1
ATOM 2748 C C . GLU D 1 35 ? 82.850 1.258 31.103 1.00 56.20 33 GLU D C 1
ATOM 2749 O O . GLU D 1 35 ? 81.729 1.399 31.608 1.00 55.90 33 GLU D O 1
ATOM 2755 N N . THR D 1 36 ? 83.021 1.113 29.791 1.00 49.34 34 THR D N 1
ATOM 2756 C CA . THR D 1 36 ? 81.873 1.125 28.896 1.00 50.65 34 THR D CA 1
ATOM 2757 C C . THR D 1 36 ? 80.970 -0.072 29.166 1.00 52.33 34 THR D C 1
ATOM 2758 O O . THR D 1 36 ? 79.738 0.059 29.157 1.00 46.54 34 THR D O 1
ATOM 2762 N N . ALA D 1 37 ? 81.565 -1.230 29.457 1.00 50.86 35 ALA D N 1
ATOM 2763 C CA . ALA D 1 37 ? 80.791 -2.403 29.845 1.00 52.76 35 ALA D CA 1
ATOM 2764 C C . ALA D 1 37 ? 79.895 -2.103 31.043 1.00 55.40 35 ALA D C 1
ATOM 2765 O O . ALA D 1 37 ? 78.660 -2.182 30.953 1.00 59.38 35 ALA D O 1
ATOM 2767 N N . ARG D 1 38 ? 80.498 -1.727 32.178 1.00 53.47 36 ARG D N 1
ATOM 2768 C CA . ARG D 1 38 ? 79.687 -1.500 33.372 1.00 53.24 36 ARG D CA 1
ATOM 2769 C C . ARG D 1 38 ? 78.676 -0.372 33.159 1.00 56.43 36 ARG D C 1
ATOM 2770 O O . ARG D 1 38 ? 77.558 -0.422 33.700 1.00 64.20 36 ARG D O 1
ATOM 2778 N N . LEU D 1 39 ? 79.015 0.617 32.330 1.00 43.76 37 LEU D N 1
ATOM 2779 C CA . LEU D 1 39 ? 78.058 1.680 32.053 1.00 46.39 37 LEU D CA 1
ATOM 2780 C C . LEU D 1 39 ? 76.844 1.151 31.295 1.00 52.39 37 LEU D C 1
ATOM 2781 O O . LEU D 1 39 ? 75.702 1.515 31.608 1.00 47.78 37 LEU D O 1
ATOM 2786 N N . ARG D 1 40 ? 77.061 0.289 30.298 1.00 56.83 38 ARG D N 1
ATOM 2787 C CA . ARG D 1 40 ? 75.926 -0.290 29.584 1.00 56.54 38 ARG D CA 1
ATOM 2788 C C . ARG D 1 40 ? 75.098 -1.181 30.499 1.00 53.44 38 ARG D C 1
ATOM 2789 O O . ARG D 1 40 ? 73.874 -1.283 30.339 1.00 53.14 38 ARG D O 1
ATOM 2797 N N . SER D 1 41 ? 75.744 -1.840 31.463 1.00 59.32 39 SER D N 1
ATOM 2798 C CA . SER D 1 41 ? 74.983 -2.583 32.462 1.00 64.86 39 SER D CA 1
ATOM 2799 C C . SER D 1 41 ? 74.016 -1.663 33.197 1.00 62.21 39 SER D C 1
ATOM 2800 O O . SER D 1 41 ? 72.793 -1.876 33.183 1.00 66.22 39 SER D O 1
ATOM 2803 N N . LEU D 1 42 ? 74.556 -0.615 33.830 1.00 63.61 40 LEU D N 1
ATOM 2804 C CA . LEU D 1 42 ? 73.705 0.296 34.590 1.00 55.21 40 LEU D CA 1
ATOM 2805 C C . LEU D 1 42 ? 72.612 0.890 33.713 1.00 55.51 40 LEU D C 1
ATOM 2806 O O . LEU D 1 42 ? 71.461 1.015 34.147 1.00 60.30 40 LEU D O 1
ATOM 2811 N N . ASN D 1 43 ? 72.942 1.253 32.473 1.00 49.91 41 ASN D N 1
ATOM 2812 C CA . ASN D 1 43 ? 71.916 1.706 31.542 1.00 54.53 41 ASN D CA 1
ATOM 2813 C C . ASN D 1 43 ? 70.786 0.681 31.428 1.00 55.30 41 ASN D C 1
ATOM 2814 O O . ASN D 1 43 ? 69.605 1.017 31.584 1.00 55.11 41 ASN D O 1
ATOM 2819 N N . GLN D 1 44 ? 71.137 -0.585 31.188 1.00 59.73 42 GLN D N 1
ATOM 2820 C CA . GLN D 1 44 ? 70.103 -1.599 30.985 1.00 58.76 42 GLN D CA 1
ATOM 2821 C C . GLN D 1 44 ? 69.208 -1.723 32.209 1.00 52.17 42 GLN D C 1
ATOM 2822 O O . GLN D 1 44 ? 67.974 -1.706 32.091 1.00 63.29 42 GLN D O 1
ATOM 2828 N N . GLN D 1 45 ? 69.799 -1.827 33.406 1.00 46.98 43 GLN D N 1
ATOM 2829 C CA . GLN D 1 45 ? 68.957 -2.070 34.574 1.00 42.59 43 GLN D CA 1
ATOM 2830 C C . GLN D 1 45 ? 68.195 -0.813 34.992 1.00 46.45 43 GLN D C 1
ATOM 2831 O O . GLN D 1 45 ? 67.110 -0.905 35.579 1.00 62.06 43 GLN D O 1
ATOM 2837 N N . LEU D 1 46 ? 68.741 0.366 34.702 1.00 52.47 44 LEU D N 1
ATOM 2838 C CA . LEU D 1 46 ? 67.986 1.584 34.971 1.00 38.58 44 LEU D CA 1
ATOM 2839 C C . LEU D 1 46 ? 66.758 1.658 34.078 1.00 45.54 44 LEU D C 1
ATOM 2840 O O . LEU D 1 46 ? 65.644 1.914 34.554 1.00 44.75 44 LEU D O 1
ATOM 2845 N N . SER D 1 47 ? 66.935 1.412 32.777 1.00 47.67 45 SER D N 1
ATOM 2846 C CA . SER D 1 47 ? 65.800 1.510 31.861 1.00 44.12 45 SER D CA 1
ATOM 2847 C C . SER D 1 47 ? 64.761 0.428 32.141 1.00 48.14 45 SER D C 1
ATOM 2848 O O . SER D 1 47 ? 63.553 0.696 32.096 1.00 44.64 45 SER D O 1
ATOM 2851 N N . SER D 1 48 ? 65.209 -0.798 32.434 1.00 47.26 46 SER D N 1
ATOM 2852 C CA . SER D 1 48 ? 64.275 -1.860 32.804 1.00 46.06 46 SER D CA 1
ATOM 2853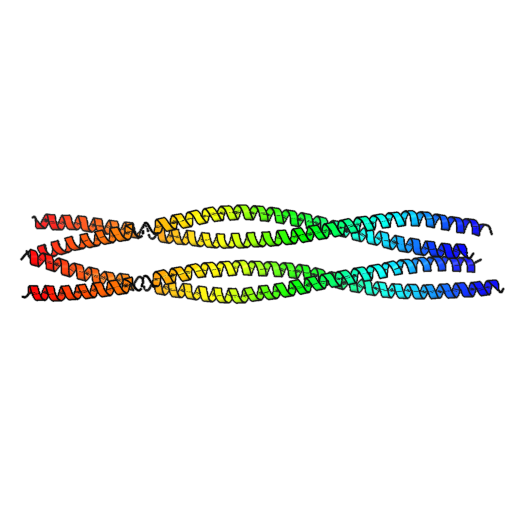 C C . SER D 1 48 ? 63.497 -1.484 34.061 1.00 42.35 46 SER D C 1
ATOM 2854 O O . SER D 1 48 ? 62.262 -1.596 34.109 1.00 42.84 46 SER D O 1
ATOM 2857 N N . SER D 1 49 ? 64.213 -1.026 35.091 1.00 39.69 47 SER D N 1
ATOM 2858 C CA . SER D 1 49 ? 63.554 -0.501 36.281 1.00 46.34 47 SER D CA 1
ATOM 2859 C C . SER D 1 49 ? 62.508 0.552 35.918 1.00 45.47 47 SER D C 1
ATOM 2860 O O . SER D 1 49 ? 61.398 0.548 36.459 1.00 50.88 47 SER D O 1
ATOM 2863 N N . LYS D 1 50 ? 62.841 1.444 34.982 1.00 48.63 48 LYS D N 1
ATOM 2864 C CA . LYS D 1 50 ? 61.909 2.484 34.550 1.00 45.40 48 LYS D CA 1
ATOM 2865 C C . LYS D 1 50 ? 60.640 1.884 33.951 1.00 46.00 48 LYS D C 1
ATOM 2866 O O . LYS D 1 50 ? 59.526 2.301 34.290 1.00 37.84 48 LYS D O 1
ATOM 2872 N N . HIS D 1 51 ? 60.791 0.915 33.043 1.00 47.63 49 HIS D N 1
ATOM 2873 C CA . HIS D 1 51 ? 59.634 0.247 32.447 1.00 49.74 49 HIS D CA 1
ATOM 2874 C C . HIS D 1 51 ? 58.731 -0.355 33.525 1.00 53.75 49 HIS D C 1
ATOM 2875 O O . HIS D 1 51 ? 57.501 -0.164 33.520 1.00 44.85 49 HIS D O 1
ATOM 2882 N N . GLU D 1 52 ? 59.341 -1.058 34.485 1.00 47.26 50 GLU D N 1
ATOM 2883 C CA . GLU D 1 52 ? 58.573 -1.651 35.576 1.00 36.11 50 GLU D CA 1
ATOM 2884 C C . GLU D 1 52 ? 57.853 -0.580 36.392 1.00 43.02 50 GLU D C 1
ATOM 2885 O O . GLU D 1 52 ? 56.656 -0.702 36.696 1.00 43.66 50 GLU D O 1
ATOM 2891 N N . LEU D 1 53 ? 58.569 0.485 36.749 1.00 39.78 51 LEU D N 1
ATOM 2892 C CA . LEU D 1 53 ? 57.960 1.571 37.503 1.00 39.28 51 LEU D CA 1
ATOM 2893 C C . LEU D 1 53 ? 56.790 2.189 36.753 1.00 50.79 51 LEU D C 1
ATOM 2894 O O . LEU D 1 53 ? 55.773 2.524 37.367 1.00 36.72 51 LEU D O 1
ATOM 2899 N N . GLU D 1 54 ? 56.907 2.348 35.433 1.00 41.00 52 GLU D N 1
ATOM 2900 C CA . GLU D 1 54 ? 55.773 2.838 34.659 1.00 35.75 52 GLU D CA 1
ATOM 2901 C C . GLU D 1 54 ? 54.570 1.913 34.818 1.00 40.88 52 GLU D C 1
ATOM 2902 O O . GLU D 1 54 ? 53.465 2.369 35.138 1.00 34.31 52 GLU D O 1
ATOM 2908 N N . ILE D 1 55 ? 54.766 0.603 34.624 1.00 37.87 53 ILE D N 1
ATOM 2909 C CA . ILE D 1 55 ? 53.636 -0.322 34.755 1.00 42.25 53 ILE D CA 1
ATOM 2910 C C . ILE D 1 55 ? 52.978 -0.180 36.130 1.00 40.85 53 ILE D C 1
ATOM 2911 O O . ILE D 1 55 ? 51.752 -0.009 36.244 1.00 38.76 53 ILE D O 1
ATOM 2916 N N . GLN D 1 56 ? 53.789 -0.212 37.195 1.00 34.43 54 GLN D N 1
ATOM 2917 C CA . GLN D 1 56 ? 53.229 -0.121 38.543 1.00 31.20 54 GLN D CA 1
ATOM 2918 C C . GLN D 1 56 ? 52.512 1.208 38.767 1.00 39.27 54 GLN D C 1
ATOM 2919 O O . GLN D 1 56 ? 51.417 1.243 39.343 1.00 42.44 54 GLN D O 1
ATOM 2925 N N . LEU D 1 57 ? 53.110 2.309 38.310 1.00 35.46 55 LEU D N 1
ATOM 2926 C CA . LEU D 1 57 ? 52.479 3.616 38.452 1.00 44.81 55 LEU D CA 1
ATOM 2927 C C . LEU D 1 57 ? 51.130 3.654 37.747 1.00 41.73 55 LEU D C 1
ATOM 2928 O O . LEU D 1 57 ? 50.152 4.173 38.298 1.00 39.72 55 LEU D O 1
ATOM 2933 N N . ASN D 1 58 ? 51.053 3.094 36.537 1.00 38.60 56 ASN D N 1
ATOM 2934 C CA . ASN D 1 58 ? 49.783 3.052 35.815 1.00 41.16 56 ASN D CA 1
ATOM 2935 C C . ASN D 1 58 ? 48.729 2.290 36.606 1.00 36.16 56 ASN D C 1
ATOM 2936 O O . ASN D 1 58 ? 47.594 2.763 36.772 1.00 44.05 56 ASN D O 1
ATOM 2941 N N . GLU D 1 59 ? 49.087 1.105 37.113 1.00 37.16 57 GLU D N 1
ATOM 2942 C CA . GLU D 1 59 ? 48.121 0.344 37.899 1.00 35.41 57 GLU D CA 1
ATOM 2943 C C . GLU D 1 59 ? 47.665 1.134 39.127 1.00 39.77 57 GLU D C 1
ATOM 2944 O O . GLU D 1 59 ? 46.460 1.229 39.399 1.00 50.06 57 GLU D O 1
ATOM 2950 N N . ALA D 1 60 ? 48.604 1.760 39.850 1.00 31.10 58 ALA D N 1
ATOM 2951 C CA . ALA D 1 60 ? 48.223 2.520 41.042 1.00 36.64 58 ALA D CA 1
ATOM 2952 C C . ALA D 1 60 ? 47.318 3.700 40.696 1.00 42.24 58 ALA D C 1
ATOM 2953 O O . ALA D 1 60 ? 46.331 3.958 41.395 1.00 44.21 58 ALA D O 1
ATOM 2955 N N . LYS D 1 61 ? 47.640 4.433 39.628 1.00 38.50 59 LYS D N 1
ATOM 2956 C CA . LYS D 1 61 ? 46.763 5.516 39.192 1.00 37.44 59 LYS D CA 1
ATOM 2957 C C . LYS D 1 61 ? 45.350 5.008 38.942 1.00 39.29 59 LYS D C 1
ATOM 2958 O O . LYS D 1 61 ? 44.378 5.575 39.461 1.00 44.52 59 LYS D O 1
ATOM 2964 N N . ALA D 1 62 ? 45.216 3.926 38.164 1.00 38.27 60 ALA D N 1
ATOM 2965 C CA . ALA D 1 62 ? 43.887 3.365 37.924 1.00 34.21 60 ALA D CA 1
ATOM 2966 C C . ALA D 1 62 ? 43.177 3.054 39.236 1.00 32.88 60 ALA D C 1
ATOM 2967 O O . ALA D 1 62 ? 41.999 3.396 39.410 1.00 32.71 60 ALA D O 1
ATOM 2969 N N . LYS D 1 63 ? 43.884 2.429 40.186 1.00 43.14 61 LYS D N 1
ATOM 2970 C CA . LYS D 1 63 ? 43.262 2.142 41.476 1.00 38.60 61 LYS D CA 1
ATOM 2971 C C . LYS D 1 63 ? 42.788 3.419 42.157 1.00 38.04 61 LYS D C 1
ATOM 2972 O O . LYS D 1 63 ? 41.717 3.438 42.777 1.00 36.28 61 LYS D O 1
ATOM 2978 N N . VAL D 1 64 ? 43.558 4.505 42.041 1.00 34.97 62 VAL D N 1
ATOM 2979 C CA . VAL D 1 64 ? 43.104 5.759 42.630 1.00 38.71 62 VAL D CA 1
ATOM 2980 C C . VAL D 1 64 ? 41.817 6.229 41.958 1.00 44.84 62 VAL D C 1
ATOM 2981 O O . VAL D 1 64 ? 40.859 6.615 42.635 1.00 40.27 62 VAL D O 1
ATOM 2985 N N . LEU D 1 65 ? 41.753 6.181 40.626 1.00 36.07 63 LEU D N 1
ATOM 2986 C CA . LEU D 1 65 ? 40.539 6.636 39.947 1.00 34.75 63 LEU D CA 1
ATOM 2987 C C . LEU D 1 65 ? 39.318 5.822 40.375 1.00 38.41 63 LEU D C 1
ATOM 2988 O O . LEU D 1 65 ? 38.245 6.381 40.657 1.00 41.68 63 LEU D O 1
ATOM 2993 N N . ALA D 1 66 ? 39.462 4.496 40.442 1.00 38.12 64 ALA D N 1
ATOM 2994 C CA . ALA D 1 66 ? 38.351 3.667 40.903 1.00 34.25 64 ALA D CA 1
ATOM 2995 C C . ALA D 1 66 ? 37.950 4.026 42.334 1.00 35.32 64 ALA D C 1
ATOM 2996 O O . ALA D 1 66 ? 36.763 4.212 42.636 1.00 46.48 64 ALA D O 1
ATOM 2998 N N . LEU D 1 67 ? 38.935 4.157 43.227 1.00 42.12 65 LEU D N 1
ATOM 2999 C CA . LEU D 1 67 ? 38.629 4.447 44.624 1.00 31.07 65 LEU D CA 1
ATOM 3000 C C . LEU D 1 67 ? 37.958 5.805 44.774 1.00 35.68 65 LEU D C 1
ATOM 3001 O O . LEU D 1 67 ? 36.982 5.943 45.520 1.00 32.11 65 LEU D O 1
ATOM 3006 N N . ASP D 1 68 ? 38.456 6.818 44.064 1.00 30.40 66 ASP D N 1
ATOM 3007 C CA . ASP D 1 68 ? 37.873 8.152 44.165 1.00 44.71 66 ASP D CA 1
ATOM 3008 C C . ASP D 1 68 ? 36.440 8.168 43.650 1.00 46.91 66 ASP D C 1
ATOM 3009 O O . ASP D 1 68 ? 35.558 8.779 44.272 1.00 49.60 66 ASP D O 1
ATOM 3014 N N . GLU D 1 69 ? 36.179 7.492 42.526 1.00 36.55 67 GLU D N 1
ATOM 3015 C CA . GLU D 1 69 ? 34.799 7.401 42.059 1.00 36.01 67 GLU D CA 1
ATOM 3016 C C . GLU D 1 69 ? 33.920 6.721 43.101 1.00 44.80 67 GLU D C 1
ATOM 3017 O O . GLU D 1 69 ? 32.784 7.152 43.349 1.00 50.52 67 GLU D O 1
ATOM 3023 N N . LYS D 1 70 ? 34.443 5.674 43.747 1.00 37.95 68 LYS D N 1
ATOM 3024 C CA . LYS D 1 70 ? 33.686 5.015 44.806 1.00 38.17 68 LYS D CA 1
ATOM 3025 C C . LYS D 1 70 ? 33.380 5.974 45.949 1.00 38.99 68 LYS D C 1
ATOM 3026 O O . LYS D 1 70 ? 32.248 6.020 46.446 1.00 46.60 68 LYS D O 1
ATOM 3032 N N . ALA D 1 71 ? 34.373 6.754 46.373 1.00 41.15 69 ALA D N 1
ATOM 3033 C CA . ALA D 1 71 ? 34.170 7.652 47.504 1.00 40.87 69 ALA D CA 1
ATOM 3034 C C . ALA D 1 71 ? 33.159 8.740 47.174 1.00 38.17 69 ALA D C 1
ATOM 3035 O O . ALA D 1 71 ? 32.349 9.122 48.028 1.00 47.40 69 ALA D O 1
ATOM 3037 N N . GLN D 1 72 ? 33.182 9.255 45.944 1.00 39.68 70 GLN D N 1
ATOM 3038 C CA . GLN D 1 72 ? 32.196 10.271 45.590 1.00 44.18 70 GLN D CA 1
ATOM 3039 C C . GLN D 1 72 ? 30.794 9.673 45.529 1.00 42.25 70 GLN D C 1
ATOM 3040 O O . GLN D 1 72 ? 29.849 10.240 46.096 1.00 50.30 70 GLN D O 1
ATOM 3046 N N . SER D 1 73 ? 30.647 8.507 44.890 1.00 36.66 71 SER D N 1
ATOM 3047 C CA . SER D 1 73 ? 29.351 7.830 44.851 1.00 37.56 71 SER D CA 1
ATOM 3048 C C . SER D 1 73 ? 28.795 7.612 46.254 1.00 45.39 71 SER D C 1
ATOM 3049 O O . SER D 1 73 ? 27.670 8.022 46.575 1.00 50.06 71 SER D O 1
ATOM 3052 N N . GLN D 1 74 ? 29.582 6.954 47.106 1.00 44.17 72 GLN D N 1
ATOM 3053 C CA . GLN D 1 74 ? 29.158 6.747 48.483 1.00 46.68 72 GLN D CA 1
ATOM 3054 C C . GLN D 1 74 ? 28.840 8.069 49.172 1.00 40.74 72 GLN D C 1
ATOM 3055 O O . GLN D 1 74 ? 27.930 8.129 50.002 1.00 38.96 72 GLN D O 1
ATOM 3061 N N . GLY D 1 75 ? 29.564 9.139 48.837 1.00 41.66 73 GLY D N 1
ATOM 3062 C CA . GLY D 1 75 ? 29.222 10.441 49.389 1.00 32.51 73 GLY D CA 1
ATOM 3063 C C . GLY D 1 75 ? 27.798 10.843 49.057 1.00 44.52 73 GLY D C 1
ATOM 3064 O O . GLY D 1 75 ? 27.009 11.187 49.946 1.00 42.25 73 GLY D O 1
ATOM 3065 N N . ASP D 1 76 ? 27.442 10.783 47.768 1.00 40.62 74 ASP D N 1
ATOM 3066 C CA . ASP D 1 76 ? 26.070 11.085 47.365 1.00 49.43 74 ASP D CA 1
ATOM 3067 C C . ASP D 1 76 ? 25.068 10.214 48.123 1.00 55.83 74 ASP D C 1
ATOM 3068 O O . ASP D 1 76 ? 24.076 10.721 48.667 1.00 48.84 74 ASP D O 1
ATOM 3073 N N . VAL D 1 77 ? 25.319 8.897 48.186 1.00 43.37 75 VAL D N 1
ATOM 3074 C CA . VAL D 1 77 ? 24.379 8.004 48.874 1.00 43.35 75 VAL D CA 1
ATOM 3075 C C . VAL D 1 77 ? 24.234 8.389 50.341 1.00 41.70 75 VAL D C 1
ATOM 3076 O O . VAL D 1 77 ? 23.126 8.391 50.893 1.00 46.10 75 VAL D O 1
ATOM 3080 N N . ILE D 1 78 ? 25.347 8.711 51.000 1.00 41.40 76 ILE D N 1
ATOM 3081 C CA . ILE D 1 78 ? 25.295 9.091 52.407 1.00 45.97 76 ILE D CA 1
ATOM 3082 C C . ILE D 1 78 ? 24.438 10.336 52.586 1.00 48.00 76 ILE D C 1
ATOM 3083 O O . ILE D 1 78 ? 23.582 10.397 53.479 1.00 49.81 76 ILE D O 1
ATOM 3088 N N . GLU D 1 79 ? 24.643 11.345 51.732 1.00 45.65 77 GLU D N 1
ATOM 3089 C CA . GLU D 1 79 ? 23.875 12.577 51.893 1.00 49.78 77 GLU D CA 1
ATOM 3090 C C . GLU D 1 79 ? 22.393 12.330 51.658 1.00 45.03 77 GLU D C 1
ATOM 3091 O O . GLU D 1 79 ? 21.543 12.811 52.420 1.00 47.42 77 GLU D O 1
ATOM 3097 N N . GLN D 1 80 ? 22.063 11.562 50.620 1.00 42.23 78 GLN D N 1
ATOM 3098 C CA . GLN D 1 80 ? 20.661 11.267 50.351 1.00 46.58 78 GLN D CA 1
ATOM 3099 C C . GLN D 1 80 ? 20.024 10.513 51.515 1.00 45.68 78 GLN D C 1
ATOM 3100 O O . GLN D 1 80 ? 18.892 10.820 51.925 1.00 53.99 78 GLN D O 1
ATOM 3106 N N . GLN D 1 81 ? 20.748 9.536 52.073 1.00 43.79 79 GLN D N 1
ATOM 3107 C CA . GLN D 1 81 ? 20.237 8.778 53.212 1.00 42.56 79 GLN D CA 1
ATOM 3108 C C . GLN D 1 81 ? 20.003 9.678 54.419 1.00 49.64 79 GLN D C 1
ATOM 3109 O O . GLN D 1 81 ? 18.982 9.557 55.108 1.00 55.91 79 GLN D O 1
ATOM 3115 N N . ARG D 1 82 ? 20.955 10.567 54.715 1.00 47.04 80 ARG D N 1
ATOM 3116 C CA . ARG D 1 82 ? 20.746 11.502 55.815 1.00 43.81 80 ARG D CA 1
ATOM 3117 C C . ARG D 1 82 ? 19.506 12.344 55.568 1.00 44.77 80 ARG D C 1
ATOM 3118 O O . ARG D 1 82 ? 18.711 12.578 56.486 1.00 46.75 80 ARG D O 1
ATOM 3126 N N . GLY D 1 83 ? 19.310 12.782 54.322 1.00 46.57 81 GLY D N 1
ATOM 3127 C CA . GLY D 1 83 ? 18.109 13.536 53.996 1.00 40.42 81 GLY D CA 1
ATOM 3128 C C . GLY D 1 83 ? 16.836 12.787 54.338 1.00 45.12 81 GLY D C 1
ATOM 3129 O O . GLY D 1 83 ? 15.959 13.307 55.044 1.00 51.80 81 GLY D O 1
ATOM 3130 N N . ARG D 1 84 ? 16.717 11.542 53.858 1.00 47.27 82 ARG D N 1
ATOM 3131 C CA . ARG D 1 84 ? 15.500 10.788 54.151 1.00 44.49 82 ARG D CA 1
ATOM 3132 C C . ARG D 1 84 ? 15.352 10.512 55.648 1.00 47.64 82 ARG D C 1
ATOM 3133 O O . ARG D 1 84 ? 14.227 10.477 56.162 1.00 53.80 82 ARG D O 1
ATOM 3141 N N . LEU D 1 85 ? 16.466 10.348 56.368 1.00 49.05 83 LEU D N 1
ATOM 3142 C CA . LEU D 1 85 ? 16.383 10.186 57.818 1.00 43.39 83 LEU D CA 1
ATOM 3143 C C . LEU D 1 85 ? 15.842 11.444 58.494 1.00 52.72 83 LEU D C 1
ATOM 3144 O O . LEU D 1 85 ? 15.025 11.347 59.418 1.00 44.28 83 LEU D O 1
ATOM 3149 N N . ARG D 1 86 ? 16.291 12.632 58.062 1.00 41.96 84 ARG D N 1
ATOM 3150 C CA . ARG D 1 86 ? 15.754 13.881 58.614 1.00 48.52 84 ARG D CA 1
ATOM 3151 C C . ARG D 1 86 ? 14.255 13.985 58.367 1.00 44.89 84 ARG D C 1
ATOM 3152 O O . ARG D 1 86 ? 13.460 14.191 59.300 1.00 39.98 84 ARG D O 1
ATOM 3160 N N . ASP D 1 87 ? 13.856 13.859 57.098 1.00 37.56 85 ASP D N 1
ATOM 3161 C CA . ASP D 1 87 ? 12.442 13.910 56.760 1.00 38.57 85 ASP D CA 1
ATOM 3162 C C . ASP D 1 87 ? 11.639 12.940 57.613 1.00 53.59 85 ASP D C 1
ATOM 3163 O O . ASP D 1 87 ? 10.604 13.308 58.177 1.00 50.85 85 ASP D O 1
ATOM 3176 N N . GLU D 1 89 ? 12.411 11.488 60.576 1.00 43.54 87 GLU D N 1
ATOM 3177 C CA . GLU D 1 89 ? 12.351 11.951 61.958 1.00 48.43 87 GLU D CA 1
ATOM 3178 C C . GLU D 1 89 ? 11.222 12.961 62.124 1.00 49.10 87 GLU D C 1
ATOM 3179 O O . GLU D 1 89 ? 10.371 12.827 63.018 1.00 42.04 87 GLU D O 1
ATOM 3185 N N . ALA D 1 90 ? 11.177 13.961 61.237 1.00 47.85 88 ALA D N 1
ATOM 3186 C CA . ALA D 1 90 ? 10.114 14.959 61.301 1.00 39.75 88 ALA D CA 1
ATOM 3187 C C . ALA D 1 90 ? 8.739 14.314 61.164 1.00 46.73 88 ALA D C 1
ATOM 3188 O O . ALA D 1 90 ? 7.817 14.625 61.929 1.00 45.30 88 ALA D O 1
ATOM 3190 N N . ALA D 1 91 ? 8.584 13.404 60.193 1.00 45.13 89 ALA D N 1
ATOM 3191 C CA . ALA D 1 91 ? 7.278 12.799 59.937 1.00 41.96 89 ALA D CA 1
ATOM 3192 C C . ALA D 1 91 ? 6.838 11.917 61.093 1.00 32.65 89 ALA D C 1
ATOM 3193 O O . ALA D 1 91 ? 5.644 11.859 61.409 1.00 37.20 89 ALA D O 1
ATOM 3195 N N . LEU D 1 92 ? 7.784 11.242 61.746 1.00 41.85 90 LEU D N 1
ATOM 3196 C CA . LEU D 1 92 ? 7.455 10.452 62.928 1.00 37.67 90 LEU D CA 1
ATOM 3197 C C . LEU D 1 92 ? 7.033 11.350 64.091 1.00 48.98 90 LEU D C 1
ATOM 3198 O O . LEU D 1 92 ? 6.043 11.059 64.775 1.00 48.44 90 LEU D O 1
ATOM 3203 N N . ARG D 1 93 ? 7.763 12.450 64.328 1.00 48.44 91 ARG D N 1
ATOM 3204 C CA . ARG D 1 93 ? 7.353 13.405 65.361 1.00 36.65 91 ARG D CA 1
ATOM 3205 C C . ARG D 1 93 ? 5.939 13.911 65.109 1.00 41.75 91 ARG D C 1
ATOM 3206 O O . ARG D 1 93 ? 5.097 13.942 66.021 1.00 40.56 91 ARG D O 1
ATOM 3214 N N . GLN D 1 94 ? 5.656 14.306 63.864 1.00 40.45 92 GLN D N 1
ATOM 3215 C CA . GLN D 1 94 ? 4.335 14.831 63.540 1.00 39.34 92 GLN D CA 1
ATOM 3216 C C . GLN D 1 94 ? 3.260 13.766 63.697 1.00 49.47 92 GLN D C 1
ATOM 3217 O O . GLN D 1 94 ? 2.143 14.064 64.138 1.00 48.65 92 GLN D O 1
ATOM 3223 N N . THR D 1 95 ? 3.566 12.518 63.329 1.00 46.09 93 THR D N 1
ATOM 3224 C CA . THR D 1 95 ? 2.538 11.486 63.420 1.00 44.32 93 THR D CA 1
ATOM 3225 C C . THR D 1 95 ? 2.259 11.119 64.875 1.00 39.04 93 THR D C 1
ATOM 3226 O O . THR D 1 95 ? 1.097 10.949 65.264 1.00 38.33 93 THR D O 1
ATOM 3230 N N . GLU D 1 96 ? 3.303 11.024 65.703 1.00 43.72 94 GLU D N 1
ATOM 3231 C CA . GLU D 1 96 ? 3.087 10.830 67.135 1.00 44.75 94 GLU D CA 1
ATOM 3232 C C . GLU D 1 96 ? 2.231 11.953 67.715 1.00 46.17 94 GLU D C 1
ATOM 3233 O O . GLU D 1 96 ? 1.250 11.694 68.428 1.00 43.23 94 GLU D O 1
ATOM 3239 N N . GLN D 1 97 ? 2.560 13.207 67.386 1.00 38.54 95 GLN D N 1
ATOM 3240 C CA . GLN D 1 97 ? 1.782 14.336 67.893 1.00 36.20 95 GLN D CA 1
ATOM 3241 C C . GLN D 1 97 ? 0.324 14.250 67.450 1.00 41.39 95 GLN D C 1
ATOM 3242 O O . GLN D 1 97 ? -0.602 14.481 68.243 1.00 49.64 95 GLN D O 1
ATOM 3248 N N . ARG D 1 98 ? 0.105 13.926 66.176 1.00 35.87 96 ARG D N 1
ATOM 3249 C CA . ARG D 1 98 ? -1.249 13.800 65.649 1.00 31.05 96 ARG D CA 1
ATOM 3250 C C . ARG D 1 98 ? -2.025 12.707 66.377 1.00 54.46 96 ARG D C 1
ATOM 3251 O O . ARG D 1 98 ? -3.222 12.863 66.664 1.00 54.65 96 ARG D O 1
ATOM 3259 N N . CYS D 1 99 ? -1.352 11.594 66.694 1.00 44.97 97 CYS D N 1
ATOM 3260 C CA . CYS D 1 99 ? -1.992 10.530 67.460 1.00 40.48 97 CYS D CA 1
ATOM 3261 C C . CYS D 1 99 ? -2.378 11.005 68.857 1.00 50.57 97 CYS D C 1
ATOM 3262 O O . CYS D 1 99 ? -3.500 10.753 69.316 1.00 53.98 97 CYS D O 1
ATOM 3265 N N . ALA D 1 100 ? -1.465 11.695 69.550 1.00 40.12 98 ALA D N 1
ATOM 3266 C CA . ALA D 1 100 ? -1.798 12.254 70.859 1.00 49.43 98 ALA D CA 1
ATOM 3267 C C . ALA D 1 100 ? -3.042 13.132 70.780 1.00 52.76 98 ALA D C 1
ATOM 3268 O O . ALA D 1 100 ? -3.976 12.986 71.585 1.00 57.63 98 ALA D O 1
ATOM 3270 N N . ASP D 1 101 ? -3.080 14.043 69.799 1.00 46.71 99 ASP D N 1
ATOM 3271 C CA . ASP D 1 101 ? -4.251 14.905 69.646 1.00 45.70 99 ASP D CA 1
ATOM 3272 C C . ASP D 1 101 ? -5.515 14.080 69.426 1.00 50.23 99 ASP D C 1
ATOM 3273 O O . ASP D 1 101 ? -6.585 14.408 69.961 1.00 53.17 99 ASP D O 1
ATOM 3278 N N . LEU D 1 102 ? -5.408 12.991 68.654 1.00 55.77 100 LEU D N 1
ATOM 3279 C CA . LEU D 1 102 ? -6.565 12.119 68.461 1.00 53.21 100 LEU D CA 1
ATOM 3280 C C . LEU D 1 102 ? -7.031 11.513 69.777 1.00 52.16 100 LEU D C 1
ATOM 3281 O O . LEU D 1 102 ? -8.236 11.453 70.047 1.00 51.21 100 LEU D O 1
ATOM 3286 N N . ARG D 1 103 ? -6.093 11.053 70.608 1.00 55.44 101 ARG D N 1
ATOM 3287 C CA . ARG D 1 103 ? -6.472 10.484 71.898 1.00 54.54 101 ARG D CA 1
ATOM 3288 C C . ARG D 1 103 ? -7.189 11.510 72.767 1.00 55.15 101 ARG D C 1
ATOM 3289 O O . ARG D 1 103 ? -8.173 11.183 73.447 1.00 62.44 101 ARG D O 1
ATOM 3297 N N . ASP D 1 104 ? -6.731 12.763 72.731 1.00 60.95 102 ASP D N 1
ATOM 3298 C CA . ASP D 1 104 ? -7.372 13.814 73.517 1.00 54.32 102 ASP D CA 1
ATOM 3299 C C . ASP D 1 104 ? -8.799 14.081 73.037 1.00 57.81 102 ASP D C 1
ATOM 3300 O O . ASP D 1 104 ? -9.745 14.108 73.841 1.00 68.23 102 ASP D O 1
ATOM 3305 N N . THR D 1 105 ? -8.975 14.284 71.722 1.00 56.23 103 THR D N 1
ATOM 3306 C CA . THR D 1 105 ? -10.324 14.480 71.186 1.00 60.18 103 THR D CA 1
ATOM 3307 C C . THR D 1 105 ? -11.221 13.283 71.486 1.00 68.56 103 THR D C 1
ATOM 3308 O O . THR D 1 105 ? -12.436 13.443 71.679 1.00 65.43 103 THR D O 1
ATOM 3312 N N . LEU D 1 106 ? -10.635 12.084 71.548 1.00 68.30 104 LEU D N 1
ATOM 3313 C CA . LEU D 1 106 ? -11.393 10.894 71.925 1.00 68.30 104 LEU D CA 1
ATOM 3314 C C . LEU D 1 106 ? -11.898 10.993 73.357 1.00 64.34 104 LEU D C 1
ATOM 3315 O O . LEU D 1 106 ? -13.099 10.836 73.618 1.00 69.60 104 LEU D O 1
ATOM 3320 N N . ALA D 1 107 ? -10.983 11.231 74.301 1.00 56.07 105 ALA D N 1
ATOM 3321 C CA . ALA D 1 107 ? -11.366 11.368 75.702 1.00 55.77 105 ALA D CA 1
ATOM 3322 C C . ALA D 1 107 ? -12.502 12.369 75.862 1.00 65.58 105 ALA D C 1
ATOM 3323 O O . ALA D 1 107 ? -13.548 12.055 76.450 1.00 68.73 105 ALA D O 1
ATOM 3325 N N . SER D 1 108 ? -12.324 13.574 75.305 1.00 75.45 106 SER D N 1
ATOM 3326 C CA . SER D 1 108 ? -13.350 14.606 75.442 1.00 65.64 106 SER D CA 1
ATOM 3327 C C . SER D 1 108 ? -14.673 14.165 74.823 1.00 63.67 106 SER D C 1
ATOM 3328 O O . SER D 1 108 ? -15.745 14.426 75.384 1.00 74.28 106 SER D O 1
ATOM 3331 N N . ALA D 1 109 ? -14.621 13.478 73.677 1.00 74.76 107 ALA D N 1
ATOM 3332 C CA . ALA D 1 109 ? -15.857 13.061 73.016 1.00 72.96 107 ALA D CA 1
ATOM 3333 C C . ALA D 1 109 ? -16.635 12.059 73.864 1.00 76.21 107 ALA D C 1
ATOM 3334 O O . ALA D 1 109 ? -17.849 12.200 74.046 1.00 76.91 107 ALA D O 1
ATOM 3336 N N . GLU D 1 110 ? -15.953 11.032 74.389 1.00 75.63 108 GLU D N 1
ATOM 3337 C CA . GLU D 1 110 ? -16.637 10.047 75.229 1.00 76.28 108 GLU D CA 1
ATOM 3338 C C . GLU D 1 110 ? -17.196 10.693 76.494 1.00 83.31 108 GLU D C 1
ATOM 3339 O O . GLU D 1 110 ? -18.351 10.435 76.886 1.00 83.61 108 GLU D O 1
ATOM 3345 N N . GLY D 1 111 ? -16.387 11.535 77.148 1.00 70.87 109 GLY D N 1
ATOM 3346 C CA . GLY D 1 111 ? -16.892 12.301 78.276 1.00 71.72 109 GLY D CA 1
ATOM 3347 C C . GLY D 1 111 ? -18.171 13.047 77.944 1.00 84.16 109 GLY D C 1
ATOM 3348 O O . GLY D 1 111 ? -19.118 13.057 78.736 1.00 79.74 109 GLY D O 1
ATOM 3349 N N . ARG D 1 112 ? -18.225 13.666 76.758 1.00 92.29 110 ARG D N 1
ATOM 3350 C CA . ARG D 1 112 ? -19.458 14.321 76.328 1.00 93.51 110 ARG D CA 1
ATOM 3351 C C . ARG D 1 112 ? -20.583 13.314 76.102 1.00 95.08 110 ARG D C 1
ATOM 3352 O O . ARG D 1 112 ? -21.752 13.632 76.350 1.00 103.74 110 ARG D O 1
ATOM 3360 N N . ALA D 1 113 ? -20.260 12.101 75.637 1.00 101.73 111 ALA D N 1
ATOM 3361 C CA . ALA D 1 113 ? -21.299 11.103 75.389 1.00 96.67 111 ALA D CA 1
ATOM 3362 C C . ALA D 1 113 ? -21.994 10.680 76.673 1.00 97.43 111 ALA D C 1
ATOM 3363 O O . ALA D 1 113 ? -23.205 10.418 76.661 1.00 90.67 111 ALA D O 1
ATOM 3365 N N . LYS D 1 114 ? -21.261 10.607 77.789 1.00 92.62 112 LYS D N 1
ATOM 3366 C CA . LYS D 1 114 ? -21.955 10.377 79.050 1.00 87.66 112 LYS D CA 1
ATOM 3367 C C . LYS D 1 114 ? -22.659 11.641 79.543 1.00 101.79 112 LYS D C 1
ATOM 3368 O O . LYS D 1 114 ? -23.713 11.547 80.181 1.00 113.93 112 LYS D O 1
ATOM 3374 N N . GLU D 1 115 ? -22.097 12.817 79.249 1.00 104.58 113 GLU D N 1
ATOM 3375 C CA . GLU D 1 115 ? -22.671 14.132 79.597 1.00 99.43 113 GLU D CA 1
ATOM 3376 C C . GLU D 1 115 ? -23.192 14.221 81.037 1.00 95.10 113 GLU D C 1
ATOM 3377 O O . GLU D 1 115 ? -24.391 14.410 81.262 1.00 96.89 113 GLU D O 1
#

Secondary structure (DSSP, 8-state):
-HHHHHHHHHHHHHHHHHHHHHHHHHHHHHHHHHHHHHHHHHHHHHHHHHHHHHHHHHHHHHHHHHHHHHHHHHHHHH--HHHHHHHHHHHHHHHHHHHHHHHHHH-/-THHHHHHHHHHHHHHHHHHHHHHHHHHHHHHHHHHHHHHHHHHHHHHHHHHHHHHHHHHHHHHHHHHHHHHHHHHHHH--HHHHHHHHHHHHHHHHHHHHHHHHH-/--HHHHHHHHHHHHHHHHHHHHHHHHHHHHHHHHHHHHHHHHHHHHHHHHHHHHHHHHHHHHHHHHHHHHHHHHH--HHHHHHHHHHHHHHHHHHHHHHHHHH-/-HHHHHHHHHHHHHHHHHHHHHHHHHHHHHHHHHHHHHHHHHHHHHHHHHHHHHHHHHHHHHHHHHHHHHHHHHHHHHHHHH--HHHHHHHHHHHHHHHHHHHHHHHHH-

GO terms:
  GO:0042802 identical protein binding (F, IPI)

Foldseek 3Di:
DVVVVVVVVVVVVVVVVVVVVVVVVVVVVVVVVVVVVVVVVVVVVVVVVVVVVVVVVVVVVVVVVVVVVVVVVVVVVVVCVVVVVVVVVVVVVVVVVVVVVVVVVVD/DCVVVVVVVVVVVVVVVVVVVVVVVVVVVVVVVVVVVVVVVVVVVVVVVVVVVVVVVVVVVVVVVVVVVVVVVVVVVVVCCVVVVVVVVVVVVVVVVVCVVVVVVVD/DVVVVVVVVVVVVVVVVVVVVVVVVVVVVVVCVVVVVVVVVVVVVVVVVVVVVVVVVVVVVVVVVVVVVVVVVVVVVVVVVVVVVVVVVVVVVVVVVVVVVVVD/DVVVVVVVVVVVVVVVVVVVVVVVVVVVVVVVVVVVVVVVVVVVVVVVVVVVVVVVVVVVVVVVVVVVVVVVVVVVVVVVVVCVVVVVVVVVVVVVVVVVVVVVVVVVVD